Protein 7W74 (pdb70)

Radius of gyration: 32.86 Å; Cα contacts (8 Å, |Δi|>4): 625; chains: 2; bounding box: 39×44×105 Å

Organism: Pseudomonas putida (NCBI:txid303)

Sequence (452 aa):
MIQTPLLIGFIVMALASLAIYIKGAHYGPLLGHTLIHAAVPFIAATAYLCMYLGVGNLIKVDGSVTYLARYVDWAFTTPLLLAGVVSSAYYGTRDLYGKSGYITAIVTLDVIMIVTGLIASLAPYGVIKWVFFAWSCAAFAGVLYLLWKPVASIASQQPGVSPAYRRNVGFLTVLWLIYPVVFAVGPEGFWAVSDATTVWVFLVLDVLAKVVYAFTSERNLRAVPVMIQTPLLIGFIVMALASLAIYIKGAHYGPLLGHTLIHAAVPFIAATAYLCMYLGVGNLIKVDGSVTYLARYVDWAFTTPLLLAGVVSSAYYGTRDLYGKSGYITAIVTLDVIMIVTGLIASLAPYGVIKWVFFAWSCAAFAGVLYLLWKPVASIASQQPGVSPAYRRNVGFLTVLWLIYPVVFAVGPEGFWAVSDATTVWVFLVLDVLAKVVYAFTSERNLRAVPV

InterPro domains:
  IPR001425 Archaeal/bacterial/fungal rhodopsins [PF01036] (3-215)
  IPR001425 Archaeal/bacterial/fungal rhodopsins [PR00251] (33-53)
  IPR001425 Archaeal/bacterial/fungal rhodopsins [PR00251] (68-89)
  IPR001425 Archaeal/bacterial/fungal rhodopsins [PR00251] (128-149)
  IPR001425 Archaeal/bacterial/fungal rhodopsins [PR00251] (168-186)
  IPR001425 Archaeal/bacterial/fungal rhodopsins [PR00251] (200-218)
  IPR001425 Archaeal/bacterial/fungal rhodopsins [PTHR28286] (37-215)
  IPR001425 Archaeal/bacterial/fungal rhodopsins [SM01021] (2-233)
  IPR018229 Rhodopsin, retinal binding site [PS00327] (202-213)
  IPR018229 Rhodopsin, retinal binding site [PS00950] (70-82)

Foldseek 3Di:
DLLVLLVVLLVLLQVLLVVLQVPFDCPDLSVVLSVLLSVLSVLRSVLSVCVNVVNQFDADPVGQTQRPSVLVSQLPSVLSVVLSLLVLLCPPDPPDDCSVPLSVLLNVLSNLLSVLQSQLLVDDADDSNVVSVVVSVVSVVVNLCSLPPVSLVSNVVDDDSSVLSVVLSVQQVVLVVVLVVLCCCPSSHVNVDYPSVSSVVVSVSCCCNRRVSSVSSSVSSVVTPD/DLLVLLVVLLVLLVVLLVVLQPPFDCDDPSVLLSVLLSVLSVLVSVLSVCVNVVNQWDADPVGQTARPSVLVSQLPNVLSVLLSLLSLLCPPDDPDDCSVVLSVLLSVLRNLLSVLLNVLLVDDADPSNVVSVVSSVVSVVVNLCCLPPVSLVSSVVDPDCSVLSVVLSVQQNVLVVCVSVLCCCPSSHVNVDYPSVSSNVVSVSCCCNSRVSSVSSRVSSVVTPD

Secondary structure (DSSP, 8-state):
-THHHHHHHHHHHHHHHHHHHHHS--STHHHHHHHHHHHHHHHHHHHHHHHHHTTTEEE-TTS-EEEHHHHHHHHHHHHHHHHHHHHHHTTT-SS---HHHHHHHHHHHHHHHHHHHHHHHHSPTTHHHHHHHHHHHHHHHHHHHHHHTHHHHHHHTSTTHHHHHHHHHHHHHHHHHHHHHHHHHSTTTT--S-HHHHHHHHHHHHHIIIIIHHHHHHHHHHHS--/-THHHHHHHHHHHHHHHHHHHHHS--SHHHHHHHHHHHHHHHHHHHHHHHHHTTTTEEE-SSS-EEEHHHHHHHHHHHHHHHHHHHHHTTTT-SS---HHHHHHHHHHHHHHHHHHHHHHHHS-TTHHHHHHHHHHHHHHHHHHHHHHTHHHHHHHHSSSHHHHHHHHHHHHHHHHTHHHHHHHHSTTTT--S-HHHHHHHHHHHHIIIIIIHHHHHHHHHHSS--

Structure (mmCIF, N/CA/C/O backbone):
data_7W74
#
_entry.id   7W74
#
_cell.length_a   65.565
_cell.length_b   65.565
_cell.length_c   219.363
_cell.angle_alpha   90.000
_cell.angle_beta   90.000
_cell.angle_gamma   120.000
#
_symmetry.space_group_name_H-M   'P 63'
#
loop_
_entity.id
_entity.type
_entity.pdbx_description
1 polymer 'Bacteriorhodopsin-like protein'
2 non-polymer RETINAL
3 non-polymer '(2S)-2,3-dihydroxypropyl (9Z)-octadec-9-enoate'
4 non-polymer '(2R)-2,3-dihydroxypropyl (9Z)-octadec-9-enoate'
5 water water
#
loop_
_atom_site.group_PDB
_atom_site.id
_atom_site.type_symbol
_atom_site.label_atom_id
_atom_site.label_alt_id
_atom_site.label_comp_id
_atom_site.label_asym_id
_atom_site.label_entity_id
_atom_site.label_seq_id
_atom_site.pdbx_PDB_ins_code
_atom_site.Cartn_x
_atom_site.Cartn_y
_atom_site.Cartn_z
_atom_site.occupancy
_atom_site.B_iso_or_equiv
_atom_site.auth_seq_id
_atom_site.auth_comp_id
_atom_site.auth_asym_id
_atom_site.auth_atom_id
_atom_site.pdbx_PDB_model_num
ATOM 1 N N . MET A 1 1 ? -29.65583 -0.18491 18.93789 1.000 67.99294 1 MET A N 1
ATOM 2 C CA . MET A 1 1 ? -28.26803 -0.04632 19.36595 1.000 68.05216 1 MET A CA 1
ATOM 3 C C . MET A 1 1 ? -27.33278 -0.10040 18.16003 1.000 65.97390 1 MET A C 1
ATOM 4 O O . MET A 1 1 ? -27.73797 -0.51303 17.07227 1.000 64.07353 1 MET A O 1
ATOM 9 N N . ILE A 1 2 ? -26.07896 0.31434 18.37069 1.000 64.10385 2 ILE A N 1
ATOM 10 C CA . ILE A 1 2 ? -25.08742 0.38172 17.30099 1.000 58.72485 2 ILE A CA 1
ATOM 11 C C . ILE A 1 2 ? -24.85747 -0.98048 16.65261 1.000 56.79266 2 ILE A C 1
ATOM 12 O O . ILE A 1 2 ? -24.43818 -1.05217 15.49162 1.000 54.22970 2 ILE A O 1
ATOM 17 N N . GLN A 1 3 ? -25.15780 -2.07131 17.36308 1.000 58.41335 3 GLN A N 1
ATOM 18 C CA . GLN A 1 3 ? -24.95899 -3.40195 16.79471 1.000 57.14313 3 GLN A CA 1
ATOM 19 C C . GLN A 1 3 ? -25.82932 -3.63169 15.56585 1.000 54.97734 3 GLN A C 1
ATOM 20 O O . GLN A 1 3 ? -25.43678 -4.37638 14.66001 1.000 54.29877 3 GLN A O 1
ATOM 26 N N . THR A 1 4 ? -27.00758 -3.00025 15.51069 1.000 56.46840 4 THR A N 1
ATOM 27 C CA . THR A 1 4 ? -27.91182 -3.24451 14.38694 1.000 54.78980 4 THR A CA 1
ATOM 28 C C . THR A 1 4 ? -27.38529 -2.67075 13.07556 1.000 55.17013 4 THR A C 1
ATOM 29 O O . THR A 1 4 ? -27.30428 -3.42579 12.09049 1.000 54.03972 4 THR A O 1
ATOM 33 N N . PRO A 1 5 ? -27.01937 -1.38398 12.97189 1.000 55.58683 5 PRO A N 1
ATOM 34 C CA . PRO A 1 5 ? -26.55634 -0.88001 11.66631 1.000 52.29032 5 PRO A CA 1
ATOM 35 C C . PRO A 1 5 ? -25.28548 -1.54824 11.17748 1.000 50.45660 5 PRO A C 1
ATOM 36 O O . PRO A 1 5 ? -25.08452 -1.65877 9.96174 1.000 50.82933 5 PRO A O 1
ATOM 40 N N . LEU A 1 6 ? -24.41617 -1.99268 12.08709 1.000 51.72262 6 LEU A N 1
ATOM 41 C CA . LEU A 1 6 ? -23.18424 -2.65199 11.66588 1.000 53.72092 6 LEU A CA 1
ATOM 42 C C . LEU A 1 6 ? -23.47630 -3.98403 10.98651 1.000 49.93465 6 LEU A C 1
ATOM 43 O O . LEU A 1 6 ? -22.86581 -4.31123 9.96188 1.000 50.08584 6 LEU A O 1
ATOM 48 N N . LEU A 1 7 ? -24.41377 -4.76069 11.53404 1.000 48.93361 7 LEU A N 1
ATOM 49 C CA . LEU A 1 7 ? -24.79569 -6.01165 10.88844 1.000 49.40458 7 LEU A CA 1
ATOM 50 C C . LEU A 1 7 ? -25.51292 -5.74917 9.56999 1.000 50.30295 7 LEU A C 1
ATOM 51 O O . LEU A 1 7 ? -25.28699 -6.46095 8.58319 1.000 48.97692 7 LEU A O 1
ATOM 56 N N . ILE A 1 8 ? -26.38173 -4.73328 9.53667 1.000 50.03013 8 ILE A N 1
ATOM 57 C CA . ILE A 1 8 ? -27.06490 -4.37065 8.29600 1.000 50.86057 8 ILE A CA 1
ATOM 58 C C . ILE A 1 8 ? -26.04841 -4.07354 7.20181 1.000 52.49587 8 ILE A C 1
ATOM 59 O O . ILE A 1 8 ? -26.16272 -4.56299 6.07191 1.000 52.10705 8 ILE A O 1
ATOM 64 N N . GLY A 1 9 ? -25.03177 -3.27233 7.52566 1.000 53.15146 9 GLY A N 1
ATOM 65 C CA . GLY A 1 9 ? -23.99854 -2.97894 6.54755 1.000 48.72659 9 GLY A CA 1
ATOM 66 C C . GLY A 1 9 ? -23.23714 -4.21688 6.11844 1.000 45.56602 9 GLY A C 1
ATOM 67 O O . GLY A 1 9 ? -22.92838 -4.38844 4.93673 1.000 43.13237 9 GLY A O 1
ATOM 68 N N . PHE A 1 10 ? -22.93778 -5.10428 7.07050 1.000 43.92846 10 PHE A N 1
ATOM 69 C CA . PHE A 1 10 ? -22.18326 -6.31001 6.74394 1.000 49.69218 10 PHE A CA 1
ATOM 70 C C . PHE A 1 10 ? -22.93652 -7.18618 5.75021 1.000 47.18056 10 PHE A C 1
ATOM 71 O O . PHE A 1 10 ? -22.33578 -7.75421 4.83093 1.000 43.30282 10 PHE A O 1
ATOM 79 N N . ILE A 1 11 ? -24.25210 -7.30729 5.91599 1.000 46.78767 11 ILE A N 1
ATOM 80 C CA . ILE A 1 11 ? -25.03141 -8.13906 5.00710 1.000 46.15448 11 ILE A CA 1
ATOM 81 C C . ILE A 1 11 ? -25.29625 -7.40591 3.69741 1.000 44.85825 11 ILE A C 1
ATOM 82 O O . ILE A 1 11 ? -25.32073 -8.01973 2.62516 1.000 43.68731 11 ILE A O 1
ATOM 87 N N . VAL A 1 12 ? -25.48362 -6.08606 3.75306 1.000 41.47943 12 VAL A N 1
ATOM 88 C CA . VAL A 1 12 ? -25.72808 -5.33476 2.52640 1.000 42.83264 12 VAL A CA 1
ATOM 89 C C . VAL A 1 12 ? -24.46044 -5.25542 1.68351 1.000 42.64483 12 VAL A C 1
ATOM 90 O O . VAL A 1 12 ? -24.50103 -5.44443 0.46243 1.000 43.21737 12 VAL A O 1
ATOM 94 N N . MET A 1 13 ? -23.31406 -4.99181 2.31464 1.000 41.90393 13 MET A N 1
ATOM 95 C CA . MET A 1 13 ? -22.07845 -4.85200 1.54863 1.000 42.87473 13 MET A CA 1
ATOM 96 C C . MET A 1 13 ? -21.59778 -6.19527 1.00880 1.000 41.36581 13 MET A C 1
ATOM 97 O O . MET A 1 13 ? -21.08284 -6.26712 -0.11265 1.000 41.28536 13 MET A O 1
ATOM 102 N N . ALA A 1 14 ? -21.75653 -7.27092 1.78473 1.000 40.16273 14 ALA A N 1
ATOM 103 C CA . ALA A 1 14 ? -21.33410 -8.58506 1.30647 1.000 40.98648 14 ALA A CA 1
ATOM 104 C C . ALA A 1 14 ? -22.21696 -9.07208 0.16172 1.000 43.21820 14 ALA A C 1
ATOM 105 O O . ALA A 1 14 ? -21.71295 -9.60343 -0.83499 1.000 40.24189 14 ALA A O 1
ATOM 107 N N . LEU A 1 15 ? -23.53607 -8.90111 0.28319 1.000 44.12969 15 LEU A N 1
ATOM 108 C CA . LEU A 1 15 ? -24.43012 -9.30847 -0.79631 1.000 41.68257 15 LEU A CA 1
ATOM 109 C C . LEU A 1 15 ? -24.24384 -8.43166 -2.02987 1.000 43.89015 15 LEU A C 1
ATOM 110 O O . LEU A 1 15 ? -24.25947 -8.93255 -3.16010 1.000 45.57402 15 LEU A O 1
ATOM 115 N N . ALA A 1 16 ? -24.05868 -7.12233 -1.83586 1.000 43.90573 16 ALA A N 1
ATOM 116 C CA . ALA A 1 16 ? -23.82549 -6.23472 -2.97148 1.000 45.02775 16 ALA A CA 1
ATOM 117 C C . ALA A 1 16 ? -22.48915 -6.51880 -3.64215 1.000 45.27987 16 ALA A C 1
ATOM 118 O O . ALA A 1 16 ? -22.34605 -6.30492 -4.85122 1.000 42.28840 16 ALA A O 1
ATOM 120 N N . SER A 1 17 ? -21.50525 -6.99776 -2.87824 1.000 46.14544 17 SER A N 1
ATOM 121 C CA . SER A 1 17 ? -20.21679 -7.34963 -3.46374 1.000 43.58075 17 SER A CA 1
ATOM 122 C C . SER A 1 17 ? -20.37201 -8.42304 -4.53346 1.000 47.08498 17 SER A C 1
ATOM 123 O O . SER A 1 17 ? -19.73193 -8.35436 -5.58960 1.000 47.24937 17 SER A O 1
ATOM 126 N N . LEU A 1 18 ? -21.22205 -9.42228 -4.28002 1.000 45.17528 18 LEU A N 1
ATOM 127 C CA . LEU A 1 18 ? -21.46819 -10.45798 -5.27671 1.000 42.89375 18 LEU A CA 1
ATOM 128 C C . LEU A 1 18 ? -22.48121 -10.00157 -6.31688 1.000 43.31851 18 LEU A C 1
ATOM 129 O O . LEU A 1 18 ? -22.36029 -10.34711 -7.49707 1.000 43.59121 18 LEU A O 1
ATOM 134 N N . ALA A 1 19 ? -23.48005 -9.22168 -5.89665 1.000 47.13402 19 ALA A N 1
ATOM 135 C CA . ALA A 1 19 ? -24.50505 -8.75758 -6.82631 1.000 46.65153 19 ALA A CA 1
ATOM 136 C C . ALA A 1 19 ? -23.91558 -7.84267 -7.89214 1.000 50.18991 19 ALA A C 1
ATOM 137 O O . ALA A 1 19 ? -24.34321 -7.87187 -9.05252 1.000 51.04044 19 ALA A O 1
ATOM 139 N N . ILE A 1 20 ? -22.93090 -7.02362 -7.52111 1.000 45.83505 20 ILE A N 1
ATOM 140 C CA . ILE A 1 20 ? -22.30840 -6.14250 -8.50172 1.000 48.75229 20 ILE A CA 1
ATOM 141 C C . ILE A 1 20 ? -21.42609 -6.94264 -9.45265 1.000 52.26621 20 ILE A C 1
ATOM 142 O O . ILE A 1 20 ? -21.36203 -6.65268 -10.65319 1.000 54.18128 20 ILE A O 1
ATOM 147 N N . TYR A 1 21 ? -20.74808 -7.97310 -8.94253 1.000 49.71391 21 TYR A N 1
ATOM 148 C CA . TYR A 1 21 ? -19.91083 -8.79320 -9.81120 1.000 47.58842 21 TYR A CA 1
ATOM 149 C C . TYR A 1 21 ? -20.75352 -9.60692 -10.78647 1.000 50.51122 21 TYR A C 1
ATOM 150 O O . TYR A 1 21 ? -20.36234 -9.79433 -11.94444 1.000 52.44496 21 TYR A O 1
ATOM 159 N N . ILE A 1 22 ? -21.91285 -10.09464 -10.34208 1.000 49.45047 22 ILE A N 1
ATOM 160 C CA . ILE A 1 22 ? -22.75901 -10.91036 -11.21043 1.000 51.33476 22 ILE A CA 1
ATOM 161 C C . ILE A 1 22 ? -23.42381 -10.04417 -12.27392 1.000 57.81914 22 ILE A C 1
ATOM 162 O O . ILE A 1 22 ? -23.27217 -10.27961 -13.47847 1.000 61.93974 22 ILE A O 1
ATOM 167 N N . LYS A 1 23 ? -24.17540 -9.02989 -11.84105 1.000 56.81177 23 LYS A N 1
ATOM 168 C CA . LYS A 1 23 ? -24.90731 -8.17856 -12.76890 1.000 53.01080 23 LYS A CA 1
ATOM 169 C C . LYS A 1 23 ? -24.00669 -7.21041 -13.52350 1.000 50.59348 23 LYS A C 1
ATOM 170 O O . LYS A 1 23 ? -24.41513 -6.70030 -14.57200 1.000 53.76755 23 LYS A O 1
ATOM 176 N N . GLY A 1 24 ? -22.80109 -6.94957 -13.02492 1.000 56.18345 24 GLY A N 1
ATOM 177 C CA . GLY A 1 24 ? -21.93875 -5.96830 -13.66348 1.000 60.91943 24 GLY A CA 1
ATOM 178 C C . GLY A 1 24 ? -21.48307 -6.42570 -15.03929 1.000 61.61707 24 GLY A C 1
ATOM 179 O O . GLY A 1 24 ? -21.19943 -7.60347 -15.26711 1.000 61.82953 24 GLY A O 1
ATOM 180 N N . ALA A 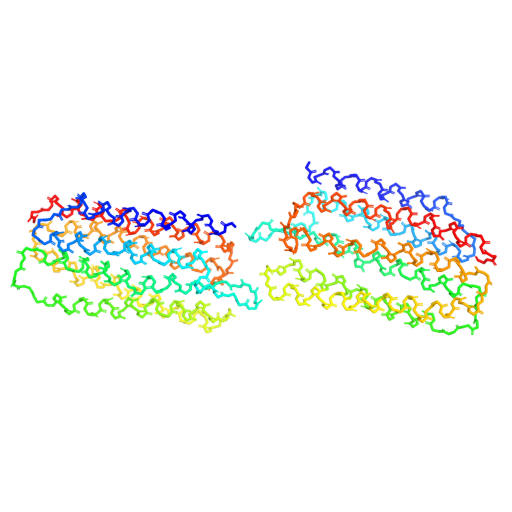1 25 ? -21.41119 -5.47148 -15.96545 1.000 59.23994 25 ALA A N 1
ATOM 181 C CA . ALA A 1 25 ? -21.02318 -5.78061 -17.33504 1.000 65.78065 25 ALA A CA 1
ATOM 182 C C . ALA A 1 25 ? -19.53812 -6.11365 -17.41580 1.000 62.97528 25 ALA A C 1
ATOM 183 O O . ALA A 1 25 ? -18.70187 -5.46710 -16.77987 1.000 58.61303 25 ALA A O 1
ATOM 185 N N . HIS A 1 26 ? -19.21290 -7.13169 -18.21170 1.000 65.31858 26 HIS A N 1
ATOM 186 C CA . HIS A 1 26 ? -17.84553 -7.61226 -18.36311 1.000 64.19116 26 HIS A CA 1
ATOM 187 C C . HIS A 1 26 ? -17.26905 -7.27379 -19.73590 1.000 65.31899 26 HIS A C 1
ATOM 188 O O . HIS A 1 26 ? -16.40774 -7.99287 -20.24700 1.000 62.57673 26 HIS A O 1
ATOM 195 N N . TYR A 1 27 ? -17.73115 -6.18179 -20.34090 1.000 66.72614 27 TYR A N 1
ATOM 196 C CA . TYR A 1 27 ? -17.33893 -5.80515 -21.69389 1.000 71.28660 27 TYR A CA 1
ATOM 197 C C . TYR A 1 27 ? -16.26041 -4.72874 -21.64185 1.000 68.36379 27 TYR A C 1
ATOM 198 O O . TYR A 1 27 ? -16.49299 -3.63706 -21.10924 1.000 69.63264 27 TYR A O 1
ATOM 207 N N . GLY A 1 28 ? -15.09146 -5.03915 -22.20272 1.000 61.74572 28 GLY A N 1
ATOM 208 C CA . GLY A 1 28 ? -14.03422 -4.07469 -22.40335 1.000 60.18581 28 GLY A CA 1
ATOM 209 C C . GLY A 1 28 ? -13.65818 -3.28751 -21.16402 1.000 63.96781 28 GLY A C 1
ATOM 210 O O . GLY A 1 28 ? -13.30831 -3.84820 -20.12051 1.000 63.86280 28 GLY A O 1
ATOM 211 N N . PRO A 1 29 ? -13.71710 -1.95632 -21.26593 1.000 66.40897 29 PRO A N 1
ATOM 212 C CA . PRO A 1 29 ? -13.36348 -1.11502 -20.10954 1.000 64.22366 29 PRO A CA 1
ATOM 213 C C . PRO A 1 29 ? -14.25838 -1.33453 -18.90484 1.000 60.14878 29 PRO A C 1
ATOM 214 O O . PRO A 1 29 ? -13.82046 -1.11125 -17.76917 1.000 59.94505 29 PRO A O 1
ATOM 218 N N . LEU A 1 30 ? -15.50271 -1.76487 -19.11508 1.000 58.39518 30 LEU A N 1
ATOM 219 C CA . LEU A 1 30 ? -16.40402 -2.02025 -18.00049 1.000 56.86021 30 LEU A CA 1
ATOM 220 C C . LEU A 1 30 ? -16.01958 -3.26019 -17.20503 1.000 57.86420 30 LEU A C 1
ATOM 221 O O . LEU A 1 30 ? -16.52371 -3.43754 -16.09090 1.000 58.20126 30 LEU A O 1
ATOM 226 N N . LEU A 1 31 ? -15.14482 -4.11466 -17.74183 1.000 56.30421 31 LEU A N 1
ATOM 227 C CA . LEU A 1 31 ? -14.73239 -5.30825 -17.01129 1.000 53.70629 31 LEU A CA 1
ATOM 228 C C . LEU A 1 31 ? -13.94645 -4.93917 -15.76002 1.000 53.97831 31 LEU A C 1
ATOM 229 O O . LEU A 1 31 ? -14.25733 -5.40851 -14.65879 1.000 52.80116 31 LEU A O 1
ATOM 234 N N . GLY A 1 32 ? -12.91828 -4.10033 -15.90898 1.000 54.01711 32 GLY A N 1
ATOM 235 C CA . GLY A 1 32 ? -12.21329 -3.59818 -14.74444 1.000 50.18295 32 GLY A CA 1
ATOM 236 C C . GLY A 1 32 ? -13.06088 -2.70226 -13.87171 1.000 48.73507 32 GLY A C 1
ATOM 237 O O . GLY A 1 32 ? -12.77315 -2.55619 -12.67950 1.000 47.35697 32 GLY A O 1
ATOM 238 N N . HIS A 1 33 ? -14.10925 -2.11022 -14.43996 1.000 50.05713 33 HIS A N 1
ATOM 239 C CA . HIS A 1 33 ? -15.00247 -1.25947 -13.66570 1.000 51.64553 33 HIS A CA 1
ATOM 240 C C . HIS A 1 33 ? -15.75257 -2.06993 -12.61497 1.000 48.32365 33 HIS A C 1
ATOM 241 O O . HIS A 1 33 ? -15.68996 -1.76865 -11.41681 1.000 45.96287 33 HIS A O 1
ATOM 248 N N . THR A 1 34 ? -16.47136 -3.10991 -13.04957 1.000 47.81671 34 THR A N 1
ATOM 249 C CA . THR A 1 34 ? -17.22597 -3.92755 -12.10631 1.000 48.79004 34 THR A CA 1
ATOM 250 C C . THR A 1 34 ? -16.30318 -4.72632 -11.19555 1.000 48.96737 34 THR A C 1
ATOM 251 O O . THR A 1 34 ? -16.69572 -5.08644 -10.08002 1.000 49.33846 34 THR A O 1
ATOM 255 N N . LEU A 1 35 ? -15.07932 -5.00936 -11.64923 1.000 49.32242 35 LEU A N 1
ATOM 256 C CA . LEU A 1 35 ? -14.11668 -5.70478 -10.80338 1.000 45.32264 35 LEU A CA 1
ATOM 257 C C . LEU A 1 35 ? -13.68096 -4.82982 -9.63462 1.000 45.36256 35 LEU A C 1
ATOM 258 O O . LEU A 1 35 ? -13.56320 -5.31080 -8.50187 1.000 47.59000 35 LEU A O 1
ATOM 263 N N . ILE A 1 36 ? -13.44821 -3.54053 -9.88523 1.000 44.71937 36 ILE A N 1
ATOM 264 C CA . ILE A 1 36 ? -13.12780 -2.62575 -8.79436 1.000 46.00652 36 ILE A CA 1
ATOM 265 C C . ILE A 1 36 ? -14.36438 -2.35439 -7.94552 1.000 45.32812 36 ILE A C 1
ATOM 266 O O . ILE A 1 36 ? -14.29181 -2.31992 -6.71108 1.000 44.96912 36 ILE A O 1
ATOM 271 N N . HIS A 1 37 ? -15.51938 -2.17032 -8.58670 1.000 44.20486 37 HIS A N 1
ATOM 272 C CA . HIS A 1 37 ? -16.75535 -1.93145 -7.85011 1.000 48.30198 37 HIS A CA 1
ATOM 273 C C . HIS A 1 37 ? -17.28839 -3.17708 -7.15687 1.000 48.00873 37 HIS A C 1
ATOM 274 O O . HIS A 1 37 ? -18.31384 -3.08659 -6.47342 1.000 47.18259 37 HIS A O 1
ATOM 281 N N . ALA A 1 38 ? -16.64396 -4.32964 -7.32384 1.000 46.22473 38 ALA A N 1
ATOM 282 C CA . ALA A 1 38 ? -16.95849 -5.50355 -6.52169 1.000 50.12713 38 ALA A CA 1
ATOM 283 C C . ALA A 1 38 ? -16.02793 -5.66273 -5.33122 1.000 48.65454 38 ALA A C 1
ATOM 284 O O . ALA A 1 38 ? -16.42560 -6.25165 -4.32019 1.000 45.94939 38 ALA A O 1
ATOM 286 N N . ALA A 1 39 ? -14.80040 -5.1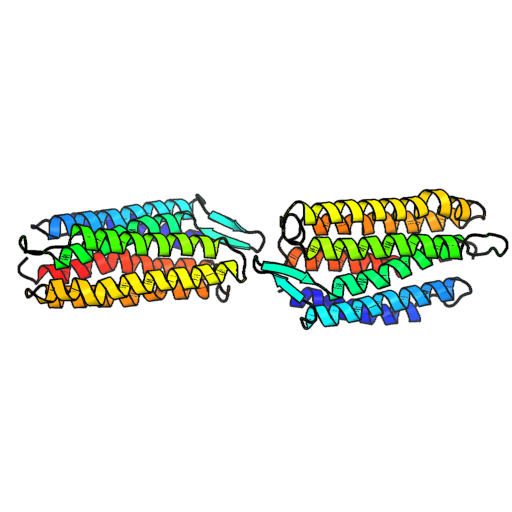4773 -5.43157 1.000 47.20302 39 ALA A N 1
ATOM 287 C CA . ALA A 1 39 ? -13.87521 -5.17983 -4.30787 1.000 42.98400 39 ALA A CA 1
ATOM 288 C C . ALA A 1 39 ? -14.22366 -4.13773 -3.25299 1.000 43.29912 39 ALA A C 1
ATOM 289 O O . ALA A 1 39 ? -13.97007 -4.35772 -2.06363 1.000 41.42454 39 ALA A O 1
ATOM 291 N N . VAL A 1 40 ? -14.80692 -3.00909 -3.66582 1.000 43.54370 40 VAL A N 1
ATOM 292 C CA . VAL A 1 40 ? -15.14293 -1.95992 -2.70327 1.000 44.09709 40 VAL A CA 1
ATOM 293 C C . VAL A 1 40 ? -16.16216 -2.42487 -1.67476 1.000 44.00920 40 VAL A C 1
ATOM 294 O O . VAL A 1 40 ? -15.90349 -2.27213 -0.46889 1.000 45.04716 40 VAL A O 1
ATOM 298 N N . PRO A 1 41 ? -17.31258 -3.00834 -2.04698 1.000 45.53874 41 PRO A N 1
ATOM 299 C CA . PRO A 1 41 ? -18.22996 -3.51381 -1.01265 1.000 42.34474 41 PRO A CA 1
ATOM 300 C C . PRO A 1 41 ? -17.66764 -4.68486 -0.22780 1.000 43.68453 41 PRO A C 1
ATOM 301 O O . PRO A 1 41 ? -18.09002 -4.90105 0.91543 1.000 43.63066 41 PRO A O 1
ATOM 305 N N . PHE A 1 42 ? -16.73530 -5.44900 -0.80257 1.000 41.17209 42 PHE A N 1
ATOM 306 C CA . PHE A 1 42 ? -16.12460 -6.54561 -0.06150 1.000 38.67281 42 PHE A CA 1
ATOM 307 C C . PHE A 1 42 ? -15.20576 -6.02039 1.03601 1.000 41.21630 42 PHE A C 1
ATOM 308 O O . PHE A 1 42 ? -15.13486 -6.60388 2.12481 1.000 38.68156 42 PHE A O 1
ATOM 316 N N . ILE A 1 43 ? -14.49343 -4.92092 0.76835 1.000 39.14436 43 ILE A N 1
ATOM 317 C CA . ILE A 1 43 ? -13.68323 -4.28892 1.80563 1.000 37.57828 43 ILE A CA 1
ATOM 318 C C . ILE A 1 43 ? -14.57708 -3.68680 2.88049 1.000 38.49977 43 ILE A C 1
ATOM 319 O O . ILE A 1 43 ? -14.28828 -3.78681 4.07965 1.000 37.68960 43 ILE A O 1
ATOM 324 N N . ALA A 1 44 ? -15.68011 -3.05819 2.46830 1.000 38.81656 44 ALA A N 1
ATOM 325 C CA . ALA A 1 44 ? -16.59153 -2.44599 3.42753 1.000 40.48209 44 ALA A CA 1
ATOM 326 C C . ALA A 1 44 ? -17.28344 -3.49670 4.28490 1.000 39.74001 44 ALA A C 1
ATOM 327 O O . ALA A 1 44 ? -17.44148 -3.30781 5.49639 1.000 39.82811 44 ALA A O 1
ATOM 329 N N . ALA A 1 45 ? -17.70569 -4.60732 3.67310 1.000 39.85745 45 ALA A N 1
ATOM 330 C CA . ALA A 1 45 ? -18.34322 -5.67894 4.43244 1.000 39.55294 45 ALA A CA 1
ATOM 331 C C . ALA A 1 45 ? -17.40524 -6.23853 5.49091 1.000 40.09431 45 ALA A C 1
ATOM 332 O O . ALA A 1 45 ? -17.84139 -6.59504 6.59206 1.000 41.73459 45 ALA A O 1
ATOM 334 N N . THR A 1 46 ? -16.11233 -6.32932 5.17288 1.000 39.85354 46 THR A N 1
ATOM 335 C CA . THR A 1 46 ? -15.14072 -6.79419 6.15630 1.000 38.74970 46 THR A CA 1
ATOM 336 C C . THR A 1 46 ? -15.00441 -5.80157 7.30222 1.000 40.08255 46 THR A C 1
ATOM 337 O O . THR A 1 46 ? -14.88550 -6.19948 8.46705 1.000 40.75015 46 THR A O 1
ATOM 341 N N . ALA A 1 47 ? -15.02523 -4.50434 6.98927 1.000 39.42147 47 ALA A N 1
ATOM 342 C CA . ALA A 1 47 ? -14.91062 -3.48857 8.02861 1.000 40.42046 47 ALA A CA 1
ATOM 343 C C . ALA A 1 47 ? -16.14463 -3.46547 8.91944 1.000 39.92574 47 ALA A C 1
ATOM 344 O O . ALA A 1 47 ? -16.02998 -3.33628 10.14400 1.000 39.93920 47 ALA A O 1
ATOM 346 N N . TYR A 1 48 ? -17.33414 -3.58129 8.32443 1.000 40.03802 48 TYR A N 1
ATOM 347 C CA . TYR A 1 48 ? -18.54883 -3.65754 9.12835 1.000 41.50057 48 TYR A CA 1
ATOM 348 C C . TYR A 1 48 ? -18.57541 -4.92454 9.97363 1.000 41.90497 48 TYR A C 1
ATOM 349 O O . TYR A 1 48 ? -19.18057 -4.93908 11.05139 1.000 41.00885 48 TYR A O 1
ATOM 358 N N . LEU A 1 49 ? -17.91796 -5.99097 9.51000 1.000 43.36447 49 LEU A N 1
ATOM 359 C CA . LEU A 1 49 ? -17.75692 -7.18258 10.33714 1.000 40.48611 49 LEU A CA 1
ATOM 360 C C . LEU A 1 49 ? -16.86451 -6.90113 11.54063 1.000 41.76028 49 LEU A C 1
ATOM 361 O O . LEU A 1 49 ? -17.11108 -7.41581 12.63856 1.000 40.19269 49 LEU A O 1
ATOM 366 N N . CYS A 1 50 ? -15.82489 -6.08313 11.35376 1.000 40.31144 50 CYS A N 1
ATOM 367 C CA . CYS A 1 50 ? -14.94133 -5.73603 12.46226 1.000 42.39892 50 CYS A CA 1
ATOM 368 C C . CYS A 1 50 ? -15.64813 -4.83931 13.47015 1.000 41.51369 50 CYS A C 1
ATOM 369 O O . CYS A 1 50 ? -15.58650 -5.08203 14.68062 1.000 44.44232 50 CYS A O 1
ATOM 372 N N . MET A 1 51 ? -16.32214 -3.79164 12.99121 1.000 40.57333 51 MET A N 1
ATOM 373 C CA . MET A 1 51 ? -17.02392 -2.89559 13.90503 1.000 42.77210 51 MET A CA 1
ATOM 374 C C . MET A 1 51 ? -18.11970 -3.63264 14.66443 1.000 44.35376 51 MET A C 1
ATOM 375 O O . MET A 1 51 ? -18.35696 -3.36224 15.84773 1.000 44.76784 51 MET A O 1
ATOM 380 N N . TYR A 1 52 ? -18.79513 -4.57383 14.00064 1.000 43.70889 52 TYR A N 1
ATOM 381 C CA . TYR A 1 52 ? -19.87553 -5.30661 14.64974 1.000 41.33536 52 TYR A CA 1
ATOM 382 C C . TYR A 1 52 ? -19.36496 -6.15922 15.80338 1.000 41.95294 52 TYR A C 1
ATOM 383 O O . TYR A 1 52 ? -20.07433 -6.34519 16.79848 1.000 39.66353 52 TYR A O 1
ATOM 392 N N . LEU A 1 53 ? -18.14226 -6.67506 15.69788 1.000 45.67543 53 LEU A N 1
ATOM 393 C CA . LEU A 1 53 ? -17.57499 -7.54398 16.71824 1.000 41.15130 53 LEU A CA 1
ATOM 394 C C . LEU A 1 53 ? -16.59392 -6.82822 17.63841 1.000 41.04094 53 LEU A C 1
ATOM 395 O O . LEU A 1 53 ? -16.12855 -7.42986 18.61089 1.000 42.28193 53 LEU A O 1
ATOM 400 N N . GLY A 1 54 ? -16.28114 -5.56447 17.37007 1.000 40.41020 54 GLY A N 1
ATOM 401 C CA . GLY A 1 54 ? -15.41874 -4.78946 18.23508 1.000 41.11061 54 GLY A CA 1
ATOM 402 C C . GLY A 1 54 ? -13.96206 -4.72527 17.83112 1.000 43.94580 54 GLY A C 1
ATOM 403 O O . GLY A 1 54 ? -13.14715 -4.21146 18.60744 1.000 40.60957 54 GLY A O 1
ATOM 404 N N . VAL A 1 55 ? -13.60624 -5.22765 16.65217 1.000 38.99391 55 VAL A N 1
ATOM 405 C CA . VAL A 1 55 ? -12.23131 -5.15724 16.17048 1.000 42.45171 55 VAL A CA 1
ATOM 406 C C . VAL A 1 55 ? -11.96026 -3.72292 15.72791 1.000 46.02751 55 VAL A C 1
ATOM 407 O O . VAL A 1 55 ? -12.51187 -3.25612 14.72836 1.000 46.73358 55 VAL A O 1
ATOM 411 N N . GLY A 1 56 ? -11.11113 -3.02016 16.47582 1.000 44.21387 56 GLY A N 1
ATOM 412 C CA . GLY A 1 56 ? -10.71108 -1.67180 16.13982 1.000 45.31793 56 GLY A CA 1
ATOM 413 C C . GLY A 1 56 ? -11.49403 -0.57542 16.82941 1.000 43.51353 56 GLY A C 1
ATOM 414 O O . GLY A 1 56 ? -11.14437 0.60128 16.67166 1.000 41.58878 56 GLY A O 1
ATOM 415 N N . ASN A 1 57 ? -12.53220 -0.91807 17.58691 1.000 41.92710 57 ASN A N 1
ATOM 416 C CA . ASN A 1 57 ? -13.35533 0.08286 18.26205 1.000 39.77956 57 ASN A CA 1
ATOM 417 C C . ASN A 1 57 ? -12.59240 0.63643 19.46035 1.000 43.51259 57 ASN A C 1
ATOM 418 O O . ASN A 1 57 ? -12.56154 0.02750 20.53221 1.000 41.01813 57 ASN A O 1
ATOM 423 N N . LEU A 1 58 ? -11.97477 1.80346 19.27693 1.000 45.14326 58 LEU A N 1
ATOM 424 C CA . LEU A 1 58 ? -11.22505 2.47679 20.32940 1.000 45.53837 58 LEU A CA 1
ATOM 425 C C . LEU A 1 58 ? -12.11408 3.46828 21.07078 1.000 47.46536 58 LEU A C 1
ATOM 426 O O . LEU A 1 58 ? -12.85807 4.23685 20.45486 1.000 45.48461 58 LEU A O 1
ATOM 431 N N . ILE A 1 59 ? -12.02342 3.45154 22.39877 1.000 48.80232 59 ILE A N 1
ATOM 432 C CA . ILE A 1 59 ? -12.79867 4.33237 23.26533 1.000 46.93212 59 ILE A CA 1
ATOM 433 C C . ILE A 1 59 ? -11.83431 5.24744 24.00640 1.000 47.18109 59 ILE A C 1
ATOM 434 O O . ILE A 1 59 ? -10.89253 4.77265 24.65228 1.000 44.50920 59 ILE A O 1
ATOM 439 N N . LYS A 1 60 ? -12.07432 6.55403 23.92140 1.000 50.97504 60 LYS A N 1
ATOM 440 C CA . LYS A 1 60 ? -11.21282 7.53459 24.56198 1.000 48.87737 60 LYS A CA 1
ATOM 441 C C . LYS A 1 60 ? -11.69453 7.82708 25.98161 1.000 49.84823 60 LYS A C 1
ATOM 442 O O . LYS A 1 60 ? -12.74122 7.34797 26.42768 1.000 51.70504 60 LYS A O 1
ATOM 448 N N . VAL A 1 61 ? -10.91724 8.64119 26.70057 1.000 43.43652 61 VAL A N 1
ATOM 449 C CA . VAL A 1 61 ? -11.23081 8.93078 28.09304 1.000 47.73943 61 VAL A CA 1
ATOM 450 C C . VAL A 1 61 ? -12.48962 9.77493 28.22947 1.000 50.39812 61 VAL A C 1
ATOM 451 O O . VAL A 1 61 ? -13.13536 9.74848 29.28308 1.000 54.87402 61 VAL A O 1
ATOM 455 N N . ASP A 1 62 ? -12.86681 10.51708 27.19299 1.000 49.15991 62 ASP A N 1
ATOM 456 C CA . ASP A 1 62 ? -14.06124 11.34742 27.24466 1.000 50.78817 62 ASP A CA 1
ATOM 457 C C . ASP A 1 62 ? -15.31007 10.62666 26.75302 1.000 53.08308 62 ASP A C 1
ATOM 458 O O . ASP A 1 62 ? -16.37782 11.24539 26.68920 1.000 52.41221 62 ASP A O 1
ATOM 463 N N . GLY A 1 63 ? -15.20500 9.34522 26.39825 1.000 50.83433 63 GLY A N 1
ATOM 464 C CA . GLY A 1 63 ? -16.33031 8.59297 25.88950 1.000 51.27587 63 GLY A CA 1
ATOM 465 C C . GLY A 1 63 ? -16.43948 8.54334 24.38052 1.000 51.28872 63 GLY A C 1
ATOM 466 O O . GLY A 1 63 ? -17.26342 7.77933 23.86146 1.000 50.69197 63 GLY A O 1
ATOM 467 N N . SER A 1 64 ? -15.64396 9.33442 23.66327 1.000 54.66612 64 SER A N 1
ATOM 468 C CA . SER A 1 64 ? -15.65027 9.29863 22.20758 1.000 52.06057 64 SER A CA 1
ATOM 469 C C . SER A 1 64 ? -15.18505 7.93514 21.70886 1.000 47.39880 64 SER A C 1
ATOM 470 O O . SER A 1 64 ? -14.40733 7.24086 22.36856 1.000 47.17874 64 SER A O 1
ATOM 473 N N . VAL A 1 65 ? -15.67355 7.55015 20.53098 1.000 44.74960 65 VAL A N 1
ATOM 474 C CA . VAL A 1 65 ? -15.36564 6.25679 19.93112 1.000 45.78347 65 VAL A CA 1
ATOM 475 C C . VAL A 1 65 ? -14.76115 6.48546 18.55323 1.000 44.94239 65 VAL A C 1
ATOM 476 O O . VAL A 1 65 ? -15.35188 7.17746 17.71589 1.000 42.61259 65 VAL A O 1
ATOM 480 N N . THR A 1 66 ? -13.58552 5.90594 18.32328 1.000 47.52129 66 THR A N 1
ATOM 481 C CA . THR A 1 66 ? -12.93850 5.91030 17.01674 1.000 47.35753 66 THR A CA 1
ATOM 482 C C . THR A 1 66 ? -13.01157 4.50550 16.43740 1.000 45.56328 66 THR A C 1
ATOM 483 O O . THR A 1 66 ? -12.50340 3.55369 17.04058 1.000 43.81319 66 THR A O 1
ATOM 487 N N . TYR A 1 67 ? -13.64894 4.37948 15.27766 1.000 46.64021 67 TYR A N 1
ATOM 488 C CA . TYR A 1 67 ? -13.76944 3.09841 14.58897 1.000 43.91426 67 TYR A CA 1
ATOM 489 C C . TYR A 1 67 ? -12.57480 2.96418 13.65196 1.000 45.48854 67 TYR A C 1
ATOM 490 O O . TYR A 1 67 ? -12.55627 3.53725 12.55847 1.000 42.43638 67 TYR A O 1
ATOM 499 N N . LEU A 1 68 ? -11.56058 2.21408 14.09129 1.000 46.26622 68 LEU A N 1
ATOM 500 C CA . LEU A 1 68 ? -10.39191 1.99422 13.24769 1.000 42.92608 68 LEU A CA 1
ATOM 501 C C . LEU A 1 68 ? -10.74856 1.22034 11.98642 1.000 41.85397 68 LEU A C 1
ATOM 502 O O . LEU A 1 68 ? -10.15090 1.45175 10.93045 1.000 43.70204 68 LEU A O 1
ATOM 507 N N . ALA A 1 69 ? -11.72394 0.31430 12.06849 1.000 43.25970 69 ALA A N 1
ATOM 508 C CA . ALA A 1 69 ? -12.13009 -0.43257 10.88443 1.000 43.46816 69 ALA A CA 1
ATOM 509 C C . ALA A 1 69 ? -12.74435 0.47640 9.82996 1.000 42.55678 69 ALA A C 1
ATOM 510 O O . ALA A 1 69 ? -12.55707 0.24612 8.63023 1.000 43.40228 69 ALA A O 1
ATOM 512 N N . ARG A 1 70 ? -13.47748 1.50897 10.25239 1.000 40.95471 70 ARG A N 1
ATOM 513 C CA . ARG A 1 70 ? -14.09895 2.41527 9.29253 1.000 41.63225 70 ARG A CA 1
ATOM 514 C C . ARG A 1 70 ? -13.04976 3.15911 8.47260 1.000 41.51943 70 ARG A C 1
ATOM 515 O O . ARG A 1 70 ? -13.15953 3.25365 7.24495 1.000 40.97933 70 ARG A O 1
ATOM 523 N N . TYR A 1 71 ? -12.01749 3.68809 9.13187 1.000 40.26086 71 TYR A N 1
ATOM 524 C CA . TYR A 1 71 ? -11.04378 4.50708 8.41918 1.000 41.55545 71 TYR A CA 1
ATOM 525 C C . TYR A 1 71 ? -10.13501 3.67196 7.52658 1.000 44.64652 71 TYR A C 1
ATOM 526 O O . TYR A 1 71 ? -9.71110 4.14779 6.46765 1.000 42.72365 71 TYR A O 1
ATOM 535 N N . VAL A 1 72 ? -9.82116 2.43741 7.92608 1.000 45.66527 72 VAL A N 1
ATOM 536 C CA . VAL A 1 72 ? -9.08143 1.55218 7.03153 1.000 43.87553 72 VAL A CA 1
ATOM 537 C C . VAL A 1 72 ? -9.93429 1.19244 5.82396 1.000 42.90027 72 VAL A C 1
ATOM 538 O O . VAL A 1 72 ? -9.42779 1.06634 4.70295 1.000 44.28102 72 VAL A O 1
ATOM 542 N N . ASP A 1 73 ? -11.23876 1.01315 6.03426 1.000 41.10830 73 ASP A N 1
ATOM 543 C CA . ASP A 1 73 ? -12.15707 0.84369 4.91496 1.000 39.94553 73 ASP A CA 1
ATOM 544 C C . ASP A 1 73 ? -12.05756 2.02213 3.95157 1.000 45.31656 73 ASP A C 1
ATOM 545 O O . ASP A 1 73 ? -11.81254 1.84116 2.75224 1.000 42.73793 73 ASP A O 1
ATOM 550 N N . TRP A 1 74 ? -12.21929 3.24477 4.47034 1.000 45.30038 74 TRP A N 1
ATOM 551 C CA . TRP A 1 74 ? -12.12308 4.43532 3.63125 1.000 41.23717 74 TRP A CA 1
ATOM 552 C C . TRP A 1 74 ? -10.73830 4.58430 3.01333 1.000 45.37122 74 TRP A C 1
ATOM 553 O O . TRP A 1 74 ? -10.61446 5.05307 1.87588 1.000 47.27564 74 TRP A O 1
ATOM 564 N N . ALA A 1 75 ? -9.68918 4.19345 3.74130 1.000 45.55581 75 ALA A N 1
ATOM 565 C CA . ALA A 1 75 ? -8.32714 4.36147 3.24866 1.000 42.87797 75 ALA A CA 1
ATOM 566 C C . ALA A 1 75 ? -8.05606 3.55805 1.98593 1.000 45.84061 75 ALA A C 1
ATOM 567 O O . ALA A 1 75 ? -7.16241 3.92475 1.21648 1.000 48.12391 75 ALA A O 1
ATOM 569 N N . PHE A 1 76 ? -8.79846 2.47697 1.75480 1.000 48.37734 76 PHE A N 1
ATOM 570 C CA . PHE A 1 76 ? -8.60018 1.64240 0.57841 1.000 43.57270 76 PHE A CA 1
ATOM 571 C C . PHE A 1 76 ? -9.74892 1.69109 -0.41398 1.000 47.30478 76 PHE A C 1
ATOM 572 O O . PHE A 1 76 ? -9.50971 1.53226 -1.61224 1.000 50.75001 76 PHE A O 1
ATOM 580 N N . THR A 1 77 ? -10.98483 1.91148 0.04245 1.000 41.91338 77 THR A N 1
ATOM 581 C CA . THR A 1 77 ? -12.10203 1.96223 -0.89443 1.000 42.33426 77 THR A CA 1
ATOM 582 C C . THR A 1 77 ? -12.11464 3.26425 -1.68877 1.000 45.04724 77 THR A C 1
ATOM 583 O O . THR A 1 77 ? -12.35824 3.24969 -2.90041 1.000 45.42206 77 THR A O 1
ATOM 587 N N . THR A 1 78 ? -11.84391 4.39218 -1.03710 1.000 42.99123 78 THR A N 1
ATOM 588 C CA . THR A 1 78 ? -11.88884 5.68009 -1.72244 1.000 43.24742 78 THR A CA 1
ATOM 589 C C . THR A 1 78 ? -10.80651 5.83517 -2.79470 1.000 42.51473 78 THR A C 1
ATOM 590 O O . THR A 1 78 ? -11.06867 6.47635 -3.82038 1.000 42.79656 78 THR A O 1
ATOM 594 N N . PRO A 1 79 ? -9.58943 5.29828 -2.62233 1.000 41.06786 79 PRO A N 1
ATOM 595 C CA . PRO A 1 79 ? -8.64815 5.31768 -3.75423 1.000 38.74712 79 PRO A CA 1
ATOM 596 C C . PRO A 1 79 ? -9.07674 4.42219 -4.90217 1.000 42.83606 79 PRO A C 1
ATOM 597 O O . PRO A 1 79 ? -8.82621 4.76593 -6.06435 1.000 37.89597 79 PRO A O 1
ATOM 601 N N . LEU A 1 80 ? -9.70777 3.27841 -4.61250 1.000 45.12815 80 LEU A N 1
ATOM 602 C CA . LEU A 1 80 ? -10.21718 2.42336 -5.67989 1.000 43.64721 80 LEU A CA 1
ATOM 603 C C . LEU A 1 80 ? -11.36473 3.08519 -6.43201 1.000 43.71742 80 LEU A C 1
ATOM 604 O O . LEU A 1 80 ? -11.50485 2.88717 -7.64451 1.000 43.83041 80 LEU A O 1
ATOM 609 N N . LEU A 1 81 ? -12.19577 3.86501 -5.73695 1.000 41.77551 81 LEU A N 1
ATOM 610 C CA . LEU A 1 81 ? -13.29343 4.54824 -6.41146 1.000 42.27874 81 LEU A CA 1
ATOM 611 C C . LEU A 1 81 ? -12.77553 5.65820 -7.31678 1.000 46.10129 81 LEU A C 1
ATOM 612 O O . LEU A 1 81 ? -13.21731 5.78619 -8.46485 1.000 47.99580 81 LEU A O 1
ATOM 617 N N . LEU A 1 82 ? -11.83207 6.46504 -6.82275 1.000 45.17860 82 LEU A N 1
ATOM 618 C CA . LEU A 1 82 ? -11.24812 7.50928 -7.65710 1.000 42.44356 82 LEU A CA 1
ATOM 619 C C . LEU A 1 82 ? -10.43427 6.92177 -8.80065 1.000 43.66854 82 LEU A C 1
ATOM 620 O O . LEU A 1 82 ? -10.37269 7.51590 -9.88240 1.000 44.32029 82 LEU A O 1
ATOM 625 N N . ALA A 1 83 ? -9.80590 5.76377 -8.58376 1.000 43.22447 83 ALA A N 1
ATOM 626 C CA . ALA A 1 83 ? -9.05958 5.11805 -9.65825 1.000 42.03671 83 ALA A CA 1
ATOM 627 C C . ALA A 1 83 ? -9.96851 4.77799 -10.83312 1.000 47.48231 83 ALA A C 1
ATOM 628 O O . ALA A 1 83 ? -9.56907 4.91150 -11.99608 1.000 47.39098 83 ALA A O 1
ATOM 630 N N . GLY A 1 84 ? -11.20007 4.34600 -10.55011 1.000 48.15751 84 GLY A N 1
ATOM 631 C CA . GLY A 1 84 ? -12.13350 4.04450 -11.62123 1.000 48.21260 84 GLY A CA 1
ATOM 632 C C . GLY A 1 84 ? -12.68857 5.28059 -12.29839 1.000 47.80755 84 GLY A C 1
ATOM 633 O O . GLY A 1 84 ? -12.99023 5.25249 -13.49505 1.000 47.74260 84 GLY A O 1
ATOM 634 N N . VAL A 1 85 ? -12.82922 6.37804 -11.55293 1.000 48.32647 85 VAL A N 1
ATOM 635 C CA . VAL A 1 85 ? -13.33294 7.61581 -12.14048 1.000 49.08600 85 VAL A CA 1
ATOM 636 C C . VAL A 1 85 ? -12.29441 8.22175 -13.07833 1.000 52.18085 85 VAL A C 1
ATOM 637 O O . VAL A 1 85 ? -12.61460 8.64180 -14.19651 1.000 55.13579 85 VAL A O 1
ATOM 641 N N . VAL A 1 86 ? -11.03558 8.28022 -12.63784 1.000 47.96417 86 VAL A N 1
ATOM 642 C CA . VAL A 1 86 ? -9.98210 8.81687 -13.49334 1.000 47.87534 86 VAL A CA 1
ATOM 643 C C . VAL A 1 86 ? -9.75609 7.90646 -14.69431 1.000 49.33078 86 VAL A C 1
ATOM 644 O O . VAL A 1 86 ? -9.54607 8.37987 -15.81753 1.000 51.66456 86 VAL A O 1
ATOM 648 N N . SER A 1 87 ? -9.80217 6.58795 -14.48299 1.000 47.90652 87 SER A N 1
ATOM 649 C CA . SER A 1 87 ? -9.63510 5.66119 -15.59757 1.000 49.57694 87 SER A CA 1
ATOM 650 C C . SER A 1 87 ? -10.78011 5.77040 -16.59442 1.000 52.97120 87 SER A C 1
ATOM 651 O O . SER A 1 87 ? -10.57099 5.58066 -17.79763 1.000 54.56547 87 SER A O 1
ATOM 654 N N . SER A 1 88 ? -11.98931 6.07797 -16.11795 1.000 53.26500 88 SER A N 1
ATOM 655 C CA . SER A 1 88 ? -13.13274 6.19215 -17.01627 1.000 52.77915 88 SER A CA 1
ATOM 656 C C . SER A 1 88 ? -12.97179 7.34852 -17.99365 1.000 54.77836 88 SER A C 1
ATOM 657 O O . SER A 1 88 ? -13.49778 7.28916 -19.11053 1.000 55.87840 88 SER A O 1
ATOM 660 N N . ALA A 1 89 ? -12.25856 8.40514 -17.59587 1.000 54.56687 89 ALA A N 1
ATOM 661 C CA . ALA A 1 89 ? -12.02336 9.51880 -18.50782 1.000 54.78150 89 ALA A CA 1
ATOM 662 C C . ALA A 1 89 ? -11.05822 9.13620 -19.62062 1.000 57.86293 89 ALA A C 1
ATOM 663 O O . ALA A 1 89 ? -11.14962 9.67292 -20.73067 1.000 60.52010 89 ALA A O 1
ATOM 665 N N . TYR A 1 90 ? -10.13457 8.21765 -19.34441 1.000 58.55177 90 TYR A N 1
ATOM 666 C CA . TYR A 1 90 ? -9.18922 7.71467 -20.32978 1.000 57.50265 90 TYR A CA 1
ATOM 667 C C . TYR A 1 90 ? -9.74198 6.54483 -21.13564 1.000 64.62445 90 TYR A C 1
ATOM 668 O O . TYR A 1 90 ? -8.99588 5.93660 -21.91011 1.000 70.37744 90 TYR A O 1
ATOM 677 N N . TYR A 1 91 ? -11.02139 6.21425 -20.96618 1.000 64.48270 91 TYR A N 1
ATOM 678 C CA . TYR A 1 91 ? -11.61316 5.09838 -21.69250 1.000 66.54219 91 TYR A CA 1
ATOM 679 C C . TYR A 1 91 ? -11.60546 5.36248 -23.19315 1.000 74.87954 91 TYR A C 1
ATOM 680 O O . TYR A 1 91 ? -11.94328 6.45772 -23.65183 1.000 74.71331 91 TYR A O 1
ATOM 689 N N . GLY A 1 92 ? -11.20953 4.34620 -23.95841 1.000 74.68539 92 GLY A N 1
ATOM 690 C CA . GLY A 1 92 ? -11.25325 4.40084 -25.40411 1.000 74.12171 92 GLY A CA 1
ATOM 691 C C . GLY A 1 92 ? -10.10318 5.12056 -26.07401 1.000 76.19658 92 GLY A C 1
ATOM 692 O O . GLY A 1 92 ? -10.10433 5.23253 -27.30673 1.000 76.71526 92 GLY A O 1
ATOM 693 N N . THR A 1 93 ? -9.12163 5.60744 -25.31700 1.000 80.67986 93 THR A N 1
ATOM 694 C CA . THR A 1 93 ? -8.00215 6.35266 -25.87855 1.000 81.58717 93 THR A CA 1
ATOM 695 C C . THR A 1 93 ? -6.68659 5.75869 -25.40306 1.000 80.46111 93 THR A C 1
ATOM 696 O O . THR A 1 93 ? -6.45703 5.63089 -24.19589 1.000 82.49920 93 THR A O 1
ATOM 700 N N . ARG A 1 94 ? -5.82843 5.40231 -26.35575 1.000 77.92654 94 ARG A N 1
ATOM 701 C CA . ARG A 1 94 ? -4.45753 5.00523 -26.07450 1.000 79.58973 94 ARG A CA 1
ATOM 702 C C . ARG A 1 94 ? -3.45765 6.10070 -26.41887 1.000 78.93780 94 ARG A C 1
ATOM 703 O O . ARG A 1 94 ? -2.25001 5.88963 -26.27443 1.000 75.15647 94 ARG A O 1
ATOM 711 N N . ASP A 1 95 ? -3.93159 7.26304 -26.86265 1.000 77.18961 95 ASP A N 1
ATOM 712 C CA . ASP A 1 95 ? -3.07312 8.35492 -27.29821 1.000 78.42466 95 ASP A CA 1
ATOM 713 C C . ASP A 1 95 ? -2.98992 9.49546 -26.29032 1.000 82.47309 95 ASP A C 1
ATOM 714 O O . ASP A 1 95 ? -2.26655 10.46671 -26.53541 1.000 80.16933 95 ASP A O 1
ATOM 719 N N . LEU A 1 96 ? -3.70103 9.40389 -25.16978 1.000 82.61825 96 LEU A N 1
ATOM 720 C CA . LEU A 1 96 ? -3.72603 10.45700 -24.16437 1.000 76.76231 96 LEU A CA 1
ATOM 721 C C . LEU A 1 96 ? -2.77965 10.12217 -23.01646 1.000 71.43665 96 LEU A C 1
ATOM 722 O O . LEU A 1 96 ? -2.59940 8.95640 -22.65638 1.000 72.60707 96 LEU A O 1
ATOM 727 N N . TYR A 1 97 ? -2.17936 11.16137 -22.44105 1.000 67.11254 97 TYR A N 1
ATOM 728 C CA . TYR A 1 97 ? -1.15404 11.02039 -21.41714 1.000 65.89061 97 TYR A CA 1
ATOM 729 C C . TYR A 1 97 ? -1.69812 11.36332 -20.03576 1.000 60.55210 97 TYR A C 1
ATOM 730 O O . TYR A 1 97 ? -2.69591 12.07553 -19.88979 1.000 56.84825 97 TYR A O 1
ATOM 739 N N . GLY A 1 98 ? -1.01296 10.84352 -19.01548 1.000 60.69335 98 GLY A N 1
ATOM 740 C CA . GLY A 1 98 ? -1.23982 11.23463 -17.64034 1.000 54.48328 98 GLY A CA 1
ATOM 741 C C . GLY A 1 98 ? -2.09927 10.30479 -16.81239 1.000 53.86171 98 GLY A C 1
ATOM 742 O O . GLY A 1 98 ? -2.35027 10.61297 -15.64108 1.000 52.68182 98 GLY A O 1
ATOM 743 N N . LYS A 1 99 ? -2.55835 9.18270 -17.37319 1.000 53.52819 99 LYS A N 1
ATOM 744 C CA . LYS A 1 99 ? -3.45865 8.30222 -16.63338 1.000 51.39464 99 LYS A CA 1
ATOM 745 C C . LYS A 1 99 ? -2.80542 7.79673 -15.35231 1.000 51.38028 99 LYS A C 1
ATOM 746 O O . LYS A 1 99 ? -3.36350 7.94179 -14.25861 1.000 49.58779 99 LYS A O 1
ATOM 752 N N . SER A 1 100 ? -1.61068 7.21128 -15.46665 1.000 52.40952 100 SER A N 1
ATOM 753 C CA . SER A 1 100 ? -0.92512 6.70540 -14.28288 1.000 47.16031 100 SER A CA 1
ATOM 754 C C . SER A 1 100 ? -0.55218 7.82936 -13.32454 1.000 50.84816 100 SER A C 1
ATOM 755 O O . SER A 1 100 ? -0.50149 7.61263 -12.10832 1.000 50.90035 100 SER A O 1
ATOM 758 N N . GLY A 1 101 ? -0.30014 9.02862 -13.84529 1.000 53.21597 101 GLY A N 1
ATOM 759 C CA . GLY A 1 101 ? 0.08093 10.15560 -13.01696 1.000 48.39600 101 GLY A CA 1
ATOM 760 C C . GLY A 1 101 ? -1.07473 10.76524 -12.24992 1.000 46.97350 101 GLY A C 1
ATOM 761 O O . GLY A 1 101 ? -0.95535 11.04482 -11.05317 1.000 45.47554 101 GLY A O 1
ATOM 762 N N . TYR A 1 102 ? -2.20142 10.98335 -12.93176 1.000 48.85795 102 TYR A N 1
ATOM 763 C CA . TYR A 1 102 ? -3.35952 11.57561 -12.26953 1.000 47.29549 102 TYR A CA 1
ATOM 764 C C . TYR A 1 102 ? -3.90184 10.66294 -11.17698 1.000 49.07417 102 TYR A C 1
ATOM 765 O O . TYR A 1 102 ? -4.19577 11.12526 -10.06736 1.000 46.32580 102 TYR A O 1
ATOM 774 N N . ILE A 1 103 ? -4.04308 9.36668 -11.47148 1.000 47.50077 103 ILE A N 1
ATOM 775 C CA . ILE A 1 103 ? -4.47599 8.41530 -10.45117 1.000 43.57238 103 ILE A CA 1
ATOM 776 C C . ILE A 1 103 ? -3.53503 8.45562 -9.25635 1.000 46.85859 103 ILE A C 1
ATOM 777 O O . ILE A 1 103 ? -3.97537 8.48887 -8.10094 1.000 45.59821 103 ILE A O 1
ATOM 782 N N . THR A 1 104 ? -2.22474 8.46660 -9.51492 1.000 47.42101 104 THR A N 1
ATOM 783 C CA . THR A 1 104 ? -1.25792 8.48019 -8.42269 1.000 46.84758 104 THR A CA 1
ATOM 784 C C . THR A 1 104 ? -1.39837 9.73921 -7.57743 1.000 44.97946 104 THR A C 1
ATOM 785 O O . THR A 1 104 ? -1.39441 9.67019 -6.34326 1.000 43.72502 104 THR A O 1
ATOM 789 N N . ALA A 1 105 ? -1.54810 10.89700 -8.22352 1.000 46.11784 105 ALA A N 1
ATOM 790 C CA . ALA A 1 105 ? -1.62722 12.15024 -7.48025 1.000 45.26055 105 ALA A CA 1
ATOM 791 C C . ALA A 1 105 ? -2.91613 12.24052 -6.67184 1.000 46.06328 105 ALA A C 1
ATOM 792 O O . ALA A 1 105 ? -2.91327 12.75475 -5.54708 1.000 44.75553 105 ALA A O 1
ATOM 794 N N . ILE A 1 106 ? -4.02534 11.74061 -7.21878 1.000 45.05986 106 ILE A N 1
ATOM 795 C CA . ILE A 1 106 ? -5.29725 11.86463 -6.51377 1.000 44.20009 106 ILE A CA 1
ATOM 796 C C . ILE A 1 106 ? -5.40667 10.83947 -5.38752 1.000 45.17609 106 ILE A C 1
ATOM 797 O O . ILE A 1 106 ? -6.10184 11.08112 -4.39210 1.000 43.02436 106 ILE A O 1
ATOM 802 N N . VAL A 1 107 ? -4.72918 9.69380 -5.51219 1.000 46.80146 107 VAL A N 1
ATOM 803 C CA . VAL A 1 107 ? -4.73430 8.71091 -4.43227 1.000 43.16638 107 VAL A CA 1
ATOM 804 C C . VAL A 1 107 ? -3.90927 9.21668 -3.25588 1.000 42.64486 107 VAL A C 1
ATOM 805 O O . VAL A 1 107 ? -4.25737 8.98840 -2.09067 1.000 40.94791 107 VAL A O 1
ATOM 809 N N . THR A 1 108 ? -2.81211 9.92290 -3.54066 1.000 41.63013 108 THR A N 1
ATOM 810 C CA . THR A 1 108 ? -2.01948 10.53108 -2.47650 1.000 42.01287 108 THR A CA 1
ATOM 811 C C . THR A 1 108 ? -2.85417 11.51996 -1.67193 1.000 41.97542 108 THR A C 1
ATOM 812 O O . THR A 1 108 ? -2.82321 11.51580 -0.43613 1.000 42.15072 108 THR A O 1
ATOM 816 N N . LEU A 1 109 ? -3.61541 12.37492 -2.36120 1.000 40.43782 109 LEU A N 1
ATOM 817 C CA . LEU A 1 109 ? -4.44012 13.35922 -1.66696 1.000 41.23076 109 LEU A CA 1
ATOM 818 C C . LEU A 1 109 ? -5.58903 12.70472 -0.90754 1.000 38.43383 109 LEU A C 1
ATOM 819 O O . LEU A 1 109 ? -5.99191 13.20249 0.15031 1.000 36.39912 109 LEU A O 1
ATOM 824 N N . ASP A 1 110 ? -6.12048 11.59134 -1.41894 1.000 38.59356 110 ASP A N 1
ATOM 825 C CA . ASP A 1 110 ? -7.22797 10.91950 -0.74550 1.000 37.86053 110 ASP A CA 1
ATOM 826 C C . ASP A 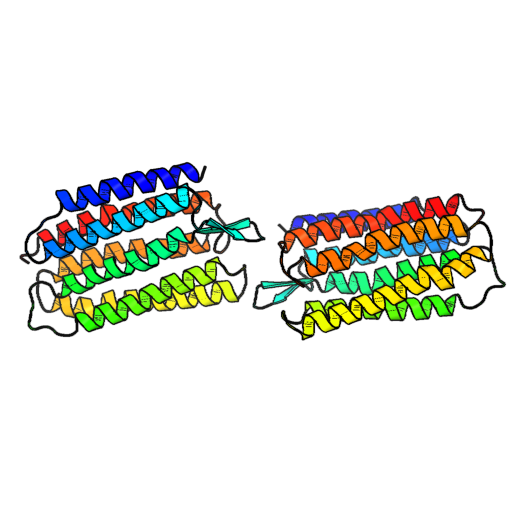1 110 ? -6.76241 10.17663 0.50274 1.000 38.04401 110 ASP A C 1
ATOM 827 O O . ASP A 1 110 ? -7.43933 10.21636 1.53602 1.000 34.81576 110 ASP A O 1
ATOM 832 N N . VAL A 1 111 ? -5.61495 9.49738 0.43193 1.000 36.86419 111 VAL A N 1
ATOM 833 C CA . VAL A 1 111 ? -5.11301 8.77990 1.60038 1.000 34.33303 111 VAL A CA 1
ATOM 834 C C . VAL A 1 111 ? -4.74286 9.75744 2.70837 1.000 34.81565 111 VAL A C 1
ATOM 835 O O . VAL A 1 111 ? -4.99106 9.49801 3.89187 1.000 34.35294 111 VAL A O 1
ATOM 839 N N . ILE A 1 112 ? -4.16454 10.90444 2.34602 1.000 38.14299 112 ILE A N 1
ATOM 840 C CA . ILE A 1 112 ? -3.85364 11.91929 3.34840 1.000 37.82424 112 ILE A CA 1
ATOM 841 C C . ILE A 1 112 ? -5.13609 12.49030 3.94654 1.000 37.18863 112 ILE A C 1
ATOM 842 O O . ILE A 1 112 ? -5.20757 12.75810 5.15176 1.000 36.56446 112 ILE A O 1
ATOM 847 N N . MET A 1 113 ? -6.17427 12.66575 3.12353 1.000 38.73769 113 MET A N 1
ATOM 848 C CA . MET A 1 113 ? -7.46925 13.09722 3.64608 1.000 36.00075 113 MET A CA 1
ATOM 849 C C . MET A 1 113 ? -7.99709 12.12180 4.69082 1.000 37.52904 113 MET A C 1
ATOM 850 O O . MET A 1 113 ? -8.50797 12.53795 5.73887 1.000 35.94673 113 MET A O 1
ATOM 855 N N . ILE A 1 114 ? -7.87273 10.81800 4.42569 1.000 38.01432 114 ILE A N 1
ATOM 856 C CA . ILE A 1 114 ? -8.41241 9.81049 5.33291 1.000 34.77043 114 ILE A CA 1
ATOM 857 C C . ILE A 1 114 ? -7.50934 9.62823 6.54624 1.000 35.15471 114 ILE A C 1
ATOM 858 O O . ILE A 1 114 ? -7.99249 9.45333 7.67027 1.000 36.73344 114 ILE A O 1
ATOM 863 N N . VAL A 1 115 ? -6.19055 9.66758 6.34851 1.000 35.31066 115 VAL A N 1
ATOM 864 C CA . VAL A 1 115 ? -5.27281 9.50159 7.47204 1.000 35.24226 115 VAL A CA 1
ATOM 865 C C . VAL A 1 115 ? -5.37028 10.69089 8.42182 1.000 37.08743 115 VAL A C 1
ATOM 866 O O . VAL A 1 115 ? -5.46764 10.52187 9.64270 1.000 40.61021 115 VAL A O 1
ATOM 870 N N . THR A 1 116 ? -5.35432 11.91178 7.88001 1.000 36.51404 116 THR A N 1
ATOM 871 C CA . THR A 1 116 ? -5.48800 13.08802 8.73571 1.000 38.22248 116 THR A CA 1
ATOM 872 C C . THR A 1 116 ? -6.86580 13.15791 9.38382 1.000 39.04681 116 THR A C 1
ATOM 873 O O . THR A 1 116 ? -6.99910 13.68850 10.49232 1.000 40.44428 116 THR A O 1
ATOM 877 N N . GLY A 1 117 ? -7.89633 12.63306 8.71566 1.000 36.11027 117 GLY A N 1
ATOM 878 C CA . GLY A 1 117 ? -9.18839 12.49230 9.36167 1.000 35.35012 117 GLY A CA 1
ATOM 879 C C . GLY A 1 117 ? -9.16918 11.49853 10.50532 1.000 38.92133 117 GLY A C 1
ATOM 880 O O . GLY A 1 117 ? -9.93761 11.63208 11.46248 1.000 39.31217 117 GLY A O 1
ATOM 881 N N . LEU A 1 118 ? -8.29676 10.49088 10.42742 1.000 41.03920 118 LEU A N 1
ATOM 882 C CA . LEU A 1 118 ? -8.14467 9.56396 11.54314 1.000 40.68421 118 LEU A CA 1
ATOM 883 C C . LEU A 1 118 ? -7.42897 10.22743 12.71407 1.000 43.14368 118 LEU A C 1
ATOM 884 O O . LEU A 1 118 ? -7.77297 9.98439 13.87717 1.000 43.81064 118 LEU A O 1
ATOM 889 N N . ILE A 1 119 ? -6.43648 11.07382 12.42747 1.000 39.92451 119 ILE A N 1
ATOM 890 C CA . ILE A 1 119 ? -5.73803 11.78663 13.49232 1.000 39.16436 119 ILE A CA 1
ATOM 891 C C . ILE A 1 119 ? -6.68364 12.74780 14.20105 1.000 38.95279 119 ILE A C 1
ATOM 892 O O . ILE A 1 119 ? -6.63622 12.89373 15.42837 1.000 41.07159 119 ILE A O 1
ATOM 897 N N . ALA A 1 120 ? -7.56371 13.40930 13.44410 1.000 39.35756 120 ALA A N 1
ATOM 898 C CA . ALA A 1 120 ? -8.51958 14.33146 14.05013 1.000 40.82740 120 ALA A CA 1
ATOM 899 C C . ALA A 1 120 ? -9.45652 13.60588 15.00728 1.000 39.05808 120 ALA A C 1
ATOM 900 O O . ALA A 1 120 ? -9.71035 14.08258 16.11978 1.000 37.92557 120 ALA A O 1
ATOM 902 N N . SER A 1 121 ? -9.97731 12.44857 14.59318 1.000 40.03965 121 SER A N 1
ATOM 903 C CA . SER A 1 121 ? -10.84404 11.66748 15.46966 1.000 41.27932 121 SER A CA 1
ATOM 904 C C . SER A 1 121 ? -10.11855 11.27808 16.75301 1.000 41.36812 121 SER A C 1
ATOM 905 O O . SER A 1 121 ? -10.66720 11.40708 17.85321 1.000 41.36640 121 SER A O 1
ATOM 908 N N . LEU A 1 122 ? -8.87303 10.80517 16.62997 1.000 43.33709 122 LEU A N 1
ATOM 909 C CA . LEU A 1 122 ? -8.12135 10.37806 17.80631 1.000 42.56932 122 LEU A CA 1
ATOM 910 C C . LEU A 1 122 ? -7.80104 11.54720 18.72639 1.000 40.44114 122 LEU A C 1
ATOM 911 O O . LEU A 1 122 ? -7.71210 11.36726 19.94604 1.000 41.55719 122 LEU A O 1
ATOM 916 N N . ALA A 1 123 ? -7.63676 12.74236 18.16849 1.000 41.61212 123 ALA A N 1
ATOM 917 C CA . ALA A 1 123 ? -7.28838 13.89858 18.97153 1.000 38.47826 123 ALA A CA 1
ATOM 918 C C . ALA A 1 123 ? -8.47456 14.32977 19.83147 1.000 41.06370 123 ALA A C 1
ATOM 919 O O . ALA A 1 123 ? -9.63301 14.15073 19.44342 1.000 39.52635 123 ALA A O 1
ATOM 921 N N . PRO A 1 124 ? -8.21228 14.88648 21.01130 1.000 42.30644 124 PRO A N 1
ATOM 922 C CA . PRO A 1 124 ? -9.29332 15.47691 21.80933 1.000 42.16572 124 PRO A CA 1
ATOM 923 C C . PRO A 1 124 ? -9.77899 16.77570 21.18257 1.000 40.75426 124 PRO A C 1
ATOM 924 O O . PRO A 1 124 ? -9.19347 17.30298 20.23576 1.000 42.15531 124 PRO A O 1
ATOM 928 N N . TYR A 1 125 ? -10.87527 17.29655 21.72715 1.000 39.67222 125 TYR A N 1
ATOM 929 C CA . TYR A 1 125 ? -11.42417 18.54914 21.22336 1.000 40.62737 125 TYR A CA 1
ATOM 930 C C . TYR A 1 125 ? -10.45134 19.68739 21.51381 1.000 42.56654 125 TYR A C 1
ATOM 931 O O . TYR A 1 125 ? -10.17351 19.99739 22.67671 1.000 44.77186 125 TYR A O 1
ATOM 940 N N . GLY A 1 126 ? -9.93301 20.30487 20.45768 1.000 41.07486 126 GLY A N 1
ATOM 941 C CA . GLY A 1 126 ? -8.96304 21.37552 20.62409 1.000 43.38493 126 GLY A CA 1
ATOM 942 C C . GLY A 1 126 ? -8.39774 21.81148 19.29148 1.000 44.05355 126 GLY A C 1
ATOM 943 O O . GLY A 1 126 ? -9.02626 21.62736 18.24277 1.000 42.91076 126 GLY A O 1
ATOM 944 N N . VAL A 1 127 ? -7.19362 22.38528 19.34630 1.000 48.27382 127 VAL A N 1
ATOM 945 C CA . VAL A 1 127 ? -6.55019 22.87694 18.13286 1.000 49.30365 127 VAL A CA 1
ATOM 946 C C . VAL A 1 127 ? -6.02550 21.72017 17.28967 1.000 45.04814 127 VAL A C 1
ATOM 947 O O . VAL A 1 127 ? -6.15416 21.72952 16.06045 1.000 44.32346 127 VAL A O 1
ATOM 951 N N . ILE A 1 128 ? -5.44002 20.70363 17.92893 1.000 43.57022 128 ILE A N 1
ATOM 952 C CA . ILE A 1 128 ? -4.86173 19.58970 17.17926 1.000 42.37546 128 ILE A CA 1
ATOM 953 C C . ILE A 1 128 ? -5.92770 18.89573 16.33999 1.000 42.92879 128 ILE A C 1
ATOM 954 O O . ILE A 1 128 ? -5.68793 18.53759 15.18070 1.000 45.76123 128 ILE A O 1
ATOM 959 N N . LYS A 1 129 ? -7.12098 18.69987 16.90573 1.000 38.51430 129 LYS A N 1
ATOM 960 C CA . LYS A 1 129 ? -8.18744 18.02609 16.17085 1.000 39.14371 129 LYS A CA 1
ATOM 961 C C . LYS A 1 129 ? -8.58496 18.81160 14.92682 1.000 41.41567 129 LYS A C 1
ATOM 962 O O . LYS A 1 129 ? -8.61488 18.26674 13.81660 1.000 38.82074 129 LYS A O 1
ATOM 968 N N . TRP A 1 130 ? -8.88792 20.10134 15.09198 1.000 43.90834 130 TRP A N 1
ATOM 969 C CA . TRP A 1 130 ? -9.42860 20.88566 13.98912 1.000 41.60358 130 TRP A CA 1
ATOM 970 C C . TRP A 1 130 ? -8.36633 21.33855 12.99544 1.000 38.67270 130 TRP A C 1
ATOM 971 O O . TRP A 1 130 ? -8.71631 21.72234 11.87473 1.000 39.86458 130 TRP A O 1
ATOM 982 N N . VAL A 1 131 ? -7.08577 21.30049 13.36379 1.000 36.37867 131 VAL A N 1
ATOM 983 C CA . VAL A 1 131 ? -6.04152 21.63717 12.40042 1.000 38.09286 131 VAL A CA 1
ATOM 984 C C . VAL A 1 131 ? -5.95087 20.56424 11.32303 1.000 36.52774 131 VAL A C 1
ATOM 985 O O . VAL A 1 131 ? -5.90632 20.86527 10.12453 1.000 36.52147 131 VAL A O 1
ATOM 989 N N . PHE A 1 132 ? -5.94175 19.29455 11.73168 1.000 40.78660 132 PHE A N 1
ATOM 990 C CA . PHE A 1 132 ? -5.94832 18.20369 10.76362 1.000 43.84317 132 PHE A CA 1
ATOM 991 C C . PHE A 1 132 ? -7.28376 18.07969 10.04038 1.000 39.00977 132 PHE A C 1
ATOM 992 O O . PHE A 1 132 ? -7.32610 17.53312 8.93312 1.000 37.84201 132 PHE A O 1
ATOM 1000 N N . PHE A 1 133 ? -8.36966 18.57515 10.63606 1.000 37.56023 133 PHE A N 1
ATOM 1001 C CA . PHE A 1 133 ? -9.63807 18.63755 9.91883 1.000 38.45332 133 PHE A CA 1
ATOM 1002 C C . PHE A 1 133 ? -9.54444 19.58788 8.73079 1.000 40.25995 133 PHE A C 1
ATOM 1003 O O . PHE A 1 133 ? -9.99535 19.25712 7.62737 1.000 37.63844 133 PHE A O 1
ATOM 1011 N N . ALA A 1 134 ? -8.95227 20.77018 8.93402 1.000 38.64064 134 ALA A N 1
ATOM 1012 C CA . ALA A 1 134 ? -8.79876 21.71608 7.83289 1.000 35.15090 134 ALA A CA 1
ATOM 1013 C C . ALA A 1 134 ? -7.77993 21.21957 6.81409 1.000 39.40925 134 ALA A C 1
ATOM 1014 O O . ALA A 1 134 ? -7.93725 21.44800 5.60922 1.000 41.43710 134 ALA A O 1
ATOM 1016 N N . TRP A 1 135 ? -6.72484 20.54383 7.27448 1.000 38.25243 135 TRP A N 1
ATOM 1017 C CA . TRP A 1 135 ? -5.76887 19.96479 6.33761 1.000 38.92078 135 TRP A CA 1
ATOM 1018 C C . TRP A 1 135 ? -6.37660 18.78884 5.58376 1.000 38.26746 135 TRP A C 1
ATOM 1019 O O . TRP A 1 135 ? -6.01370 18.53601 4.42881 1.000 37.46937 135 TRP A O 1
ATOM 1030 N N . SER A 1 136 ? -7.30062 18.06404 6.21701 1.000 38.21195 136 SER A N 1
ATOM 1031 C CA . SER A 1 136 ? -8.02714 17.01644 5.51062 1.000 38.60545 136 SER A CA 1
ATOM 1032 C C . SER A 1 136 ? -8.94643 17.60889 4.45130 1.000 39.40011 136 SER A C 1
ATOM 1033 O O . SER A 1 136 ? -9.04791 17.07577 3.34017 1.000 39.01967 136 SER A O 1
ATOM 1036 N N . CYS A 1 137 ? -9.62540 18.71180 4.77817 1.000 38.61782 137 CYS A N 1
ATOM 1037 C CA . CYS A 1 137 ? -10.47201 19.37739 3.79529 1.000 37.66941 137 CYS A CA 1
ATOM 1038 C C . CYS A 1 137 ? -9.65124 19.96189 2.65625 1.000 38.08537 137 CYS A C 1
ATOM 1039 O O . CYS A 1 137 ? -10.10768 19.96834 1.50670 1.000 39.30944 137 CYS A O 1
ATOM 1042 N N . ALA A 1 138 ? -8.44603 20.45479 2.95418 1.000 39.29286 138 ALA A N 1
ATOM 1043 C CA . ALA A 1 138 ? -7.57463 20.97547 1.90640 1.000 38.35427 138 ALA A CA 1
ATOM 1044 C C . ALA A 1 138 ? -7.22005 19.88525 0.90462 1.000 38.10357 138 ALA A C 1
ATOM 1045 O O . ALA A 1 138 ? -7.27461 20.10050 -0.31179 1.000 36.56023 138 ALA A O 1
ATOM 1047 N N . ALA A 1 139 ? -6.85346 18.70191 1.40294 1.000 36.86319 139 ALA A N 1
ATOM 1048 C CA . ALA A 1 139 ? -6.61488 17.56834 0.51715 1.000 40.60639 139 ALA A CA 1
ATOM 1049 C C . ALA A 1 139 ? -7.88554 17.18001 -0.22753 1.000 41.65999 139 ALA A C 1
ATOM 1050 O O . ALA A 1 139 ? -7.83586 16.81509 -1.40844 1.000 41.74785 139 ALA A O 1
ATOM 1052 N N . PHE A 1 140 ? -9.03542 17.25182 0.44993 1.000 41.11753 140 PHE A N 1
ATOM 1053 C CA . PHE A 1 140 ? -10.30822 16.99342 -0.21490 1.000 41.15628 140 PHE A CA 1
ATOM 1054 C C . PHE A 1 140 ? -10.55077 17.99514 -1.33741 1.000 41.55137 140 PHE A C 1
ATOM 1055 O O . PHE A 1 140 ? -11.04285 17.62914 -2.41161 1.000 42.76265 140 PHE A O 1
ATOM 1063 N N . ALA A 1 141 ? -10.20836 19.26527 -1.10803 1.000 39.58091 141 ALA A N 1
ATOM 1064 C CA . ALA A 1 141 ? -10.34471 20.26635 -2.16041 1.000 38.40966 141 ALA A CA 1
ATOM 1065 C C . ALA A 1 141 ? -9.46146 19.93074 -3.35482 1.000 42.57470 141 ALA A C 1
ATOM 1066 O O . ALA A 1 141 ? -9.86455 20.12211 -4.50817 1.000 42.68050 141 ALA A O 1
ATOM 1068 N N . GLY A 1 142 ? -8.25441 19.42029 -3.09791 1.000 41.92465 142 GLY A N 1
ATOM 1069 C CA . GLY A 1 142 ? -7.37421 19.03293 -4.18558 1.000 40.39093 142 GLY A CA 1
ATOM 1070 C C . GLY A 1 142 ? -7.87006 17.82541 -4.95321 1.000 42.09621 142 GLY A C 1
ATOM 1071 O O . GLY A 1 142 ? -7.64009 17.71724 -6.16138 1.000 43.02779 142 GLY A O 1
ATOM 1072 N N . VAL A 1 143 ? -8.54455 16.89862 -4.27085 1.000 40.48137 143 VAL A N 1
ATOM 1073 C CA . VAL A 1 143 ? -9.17431 15.78141 -4.96982 1.000 45.64124 143 VAL A CA 1
ATOM 1074 C C . VAL A 1 143 ? -10.28044 16.29241 -5.88381 1.000 48.72641 143 VAL A C 1
ATOM 1075 O O . VAL A 1 143 ? -10.37031 15.90797 -7.05633 1.000 49.13030 143 VAL A O 1
ATOM 1079 N N . LEU A 1 144 ? -11.13649 17.17414 -5.35747 1.000 45.78577 144 LEU A N 1
ATOM 1080 C CA . LEU A 1 144 ? -12.23482 17.71237 -6.15175 1.000 44.94668 144 LEU A CA 1
ATOM 1081 C C . LEU A 1 144 ? -11.72157 18.56000 -7.30735 1.000 47.92353 144 LEU A C 1
ATOM 1082 O O . LEU A 1 144 ? -12.22665 18.45355 -8.43188 1.000 46.97008 144 LEU A O 1
ATOM 1087 N N . TYR A 1 145 ? -10.73335 19.42278 -7.04774 1.000 43.67890 145 TYR A N 1
ATOM 1088 C CA . TYR A 1 145 ? -10.17719 20.24218 -8.11903 1.000 46.38392 145 TYR A CA 1
ATOM 1089 C C . TYR A 1 145 ? -9.62354 19.36616 -9.23107 1.000 49.38954 145 TYR A C 1
ATOM 1090 O O . TYR A 1 145 ? -9.96551 19.54333 -10.40515 1.000 47.79098 145 TYR A O 1
ATOM 1099 N N . LEU A 1 146 ? -8.75642 18.41410 -8.87467 1.000 48.93878 146 LEU A N 1
ATOM 1100 C CA . LEU A 1 146 ? -8.20564 17.50045 -9.86792 1.000 47.61619 146 LEU A CA 1
ATOM 1101 C C . LEU A 1 146 ? -9.31781 16.80931 -10.64251 1.000 49.76567 146 LEU A C 1
ATOM 1102 O O . LEU A 1 146 ? -9.31334 16.80865 -11.87403 1.000 51.02264 146 LEU A O 1
ATOM 1107 N N . LEU A 1 147 ? -10.30330 16.24724 -9.93015 1.000 49.21966 147 LEU A N 1
ATOM 1108 C CA . LEU A 1 147 ? -11.41855 15.56438 -10.58629 1.000 51.41385 147 LEU A CA 1
ATOM 1109 C C . LEU A 1 147 ? -12.15271 16.49268 -11.54797 1.000 54.49053 147 LEU A C 1
ATOM 1110 O O . LEU A 1 147 ? -12.37244 16.14116 -12.71438 1.000 55.18905 147 LEU A O 1
ATOM 1115 N N . TRP A 1 148 ? -12.51970 17.69539 -11.08377 1.000 55.36839 148 TRP A N 1
ATOM 1116 C CA . TRP A 1 148 ? -13.30924 18.59984 -11.91740 1.000 56.63688 148 TRP A CA 1
ATOM 1117 C C . TRP A 1 148 ? -12.45290 19.25133 -13.00689 1.000 58.01166 148 TRP A C 1
ATOM 1118 O O . TRP A 1 148 ? -12.74194 19.10610 -14.19424 1.000 62.53791 148 TRP A O 1
ATOM 1129 N N . LYS A 1 149 ? -11.36264 19.93407 -12.64739 1.000 52.90717 149 LYS A N 1
ATOM 1130 C CA . LYS A 1 149 ? -10.69865 20.64244 -13.74290 1.000 56.27355 149 LYS A CA 1
ATOM 1131 C C . LYS A 1 149 ? -9.85239 19.70703 -14.61203 1.000 54.14948 149 LYS A C 1
ATOM 1132 O O . LYS A 1 149 ? -10.24148 19.45609 -15.76244 1.000 53.21468 149 LYS A O 1
ATOM 1138 N N . PRO A 1 150 ? -8.72969 19.14648 -14.13138 1.000 55.76185 150 PRO A N 1
ATOM 1139 C CA . PRO A 1 150 ? -7.82161 18.48012 -15.08549 1.000 55.01130 150 PRO A CA 1
ATOM 1140 C C . PRO A 1 150 ? -8.38562 17.27094 -15.81962 1.000 56.44145 150 PRO A C 1
ATOM 1141 O O . PRO A 1 150 ? -8.25700 17.20864 -17.04522 1.000 56.97657 150 PRO A O 1
ATOM 1145 N N . VAL A 1 151 ? -8.98338 16.29520 -15.12758 1.000 56.76748 151 VAL A N 1
ATOM 1146 C CA . VAL A 1 151 ? -9.39865 15.05549 -15.79584 1.000 59.85096 151 VAL A CA 1
ATOM 1147 C C . VAL A 1 151 ? -10.74964 15.17932 -16.49885 1.000 60.14644 151 VAL A C 1
ATOM 1148 O O . VAL A 1 151 ? -11.06460 14.34489 -17.36262 1.000 63.11187 151 VAL A O 1
ATOM 1152 N N . ALA A 1 152 ? -11.54246 16.21460 -16.20744 1.000 58.62664 152 ALA A N 1
ATOM 1153 C CA . ALA A 1 152 ? -12.67145 16.48457 -17.09835 1.000 60.67069 152 ALA A CA 1
ATOM 1154 C C . ALA A 1 152 ? -12.17781 17.06675 -18.41573 1.000 62.00385 152 ALA A C 1
ATOM 1155 O O . ALA A 1 152 ? -12.74437 16.78735 -19.47943 1.000 63.30919 152 ALA A O 1
ATOM 1157 N N . SER A 1 153 ? -11.10016 17.85632 -18.36775 1.000 63.12352 153 SER A N 1
ATOM 1158 C CA . SER A 1 153 ? -10.44997 18.29971 -19.59906 1.000 64.08133 153 SER A CA 1
ATOM 1159 C C . SER A 1 153 ? -10.00628 17.11943 -20.45342 1.000 64.50400 153 SER A C 1
ATOM 1160 O O . SER A 1 153 ? -10.04703 17.19002 -21.68719 1.000 66.69132 153 SER A O 1
ATOM 1163 N N . ILE A 1 154 ? -9.57976 16.03057 -19.81901 1.000 60.10672 154 ILE A N 1
ATOM 1164 C CA . ILE A 1 154 ? -9.20389 14.83916 -20.56782 1.000 66.00764 154 ILE A CA 1
ATOM 1165 C C . ILE A 1 154 ? -10.43786 14.11919 -21.10262 1.000 66.49952 154 ILE A C 1
ATOM 1166 O O . ILE A 1 154 ? -10.41023 13.56975 -22.21051 1.000 72.08871 154 ILE A O 1
ATOM 1171 N N . ALA A 1 155 ? -11.53897 14.12308 -20.35006 1.000 63.30514 155 ALA A N 1
ATOM 1172 C CA . ALA A 1 155 ? -12.76589 13.50640 -20.84376 1.000 62.45492 155 ALA A CA 1
ATOM 1173 C C . ALA A 1 155 ? -13.36789 14.30765 -21.99234 1.000 68.12527 155 ALA A C 1
ATOM 1174 O O . ALA A 1 155 ? -13.81299 13.73092 -22.99185 1.000 71.70846 155 ALA A O 1
ATOM 1176 N N . SER A 1 156 ? -13.37263 15.63871 -21.87571 1.000 69.67513 156 SER A N 1
ATOM 1177 C CA . SER A 1 156 ? -14.01554 16.48655 -22.87573 1.000 71.55461 156 SER A CA 1
ATOM 1178 C C . SER A 1 156 ? -13.36157 16.38479 -24.24710 1.000 72.05016 156 SER A C 1
ATOM 1179 O O . SER A 1 156 ? -14.02457 16.64788 -25.25615 1.000 73.76285 156 SER A O 1
ATOM 1182 N N . GLN A 1 157 ? -12.08479 16.00564 -24.31291 1.000 76.23232 157 GLN A N 1
ATOM 1183 C CA . GLN A 1 157 ? -11.41083 15.88798 -25.60083 1.000 79.90081 157 GLN A CA 1
ATOM 1184 C C . GLN A 1 157 ? -11.90673 14.70850 -26.42485 1.000 79.44736 157 GLN A C 1
ATOM 1185 O O . GLN A 1 157 ? -11.37263 14.47462 -27.51484 1.000 81.14777 157 GLN A O 1
ATOM 1191 N N . GLN A 1 158 ? -12.90420 13.96976 -25.94499 1.000 79.33638 158 GLN A N 1
ATOM 1192 C CA . GLN A 1 158 ? -13.52003 12.90713 -26.72790 1.000 82.90881 158 GLN A CA 1
ATOM 1193 C C . GLN A 1 158 ? -14.92025 12.60660 -26.20456 1.000 82.09095 158 GLN A C 1
ATOM 1194 O O . GLN A 1 158 ? -15.08553 12.26633 -25.02697 1.000 79.40307 158 GLN A O 1
ATOM 1200 N N . PRO A 1 159 ? -15.94804 12.75025 -27.03458 1.000 87.11971 159 PRO A N 1
ATOM 1201 C CA . PRO A 1 159 ? -17.29629 12.31956 -26.65992 1.000 82.91489 159 PRO A CA 1
ATOM 1202 C C . PRO A 1 159 ? -17.51093 10.85520 -27.03873 1.000 81.03378 159 PRO A C 1
ATOM 1203 O O . PRO A 1 159 ? -16.73679 10.26738 -27.79604 1.000 76.62982 159 PRO A O 1
ATOM 1207 N N . GLY A 1 160 ? -18.57411 10.26349 -26.48692 1.000 83.30081 160 GLY A N 1
ATOM 1208 C CA . GLY A 1 160 ? -19.50253 10.91144 -25.57503 1.000 77.24097 160 GLY A CA 1
ATOM 1209 C C . GLY A 1 160 ? -19.32400 10.47691 -24.13794 1.000 74.95532 160 GLY A C 1
ATOM 1210 O O . GLY A 1 160 ? -20.26830 10.48294 -23.35050 1.000 73.92344 160 GLY A O 1
ATOM 1211 N N . VAL A 1 161 ? -18.09611 10.08447 -23.79828 1.000 76.86437 161 VAL A N 1
ATOM 1212 C CA . VAL A 1 161 ? -17.79320 9.75241 -22.41229 1.000 75.41845 161 VAL A CA 1
ATOM 1213 C C . VAL A 1 161 ? -17.84515 11.00182 -21.54406 1.000 72.29165 161 VAL A C 1
ATOM 1214 O O . VAL A 1 161 ? -18.19606 10.92903 -20.35938 1.000 71.13070 161 VAL A O 1
ATOM 1218 N N . SER A 1 162 ? -17.53908 12.16475 -22.12165 1.000 74.63509 162 SER A N 1
ATOM 1219 C CA . SER A 1 162 ? -17.50088 13.41589 -21.36479 1.000 69.89157 162 SER A CA 1
ATOM 1220 C C . SER A 1 162 ? -18.78888 13.71256 -20.60203 1.000 71.40710 162 SER A C 1
ATOM 1221 O O . SER A 1 162 ? -18.70132 14.06483 -19.41542 1.000 70.35722 162 SER A O 1
ATOM 1224 N N . PRO A 1 163 ? -19.99056 13.59803 -21.18492 1.000 74.64364 163 PRO A N 1
ATOM 1225 C CA . PRO A 1 163 ? -21.19732 13.77995 -20.35953 1.000 73.93730 163 PRO A CA 1
ATOM 1226 C C . PRO A 1 163 ? -21.41635 12.66676 -19.34775 1.000 66.42560 163 PRO A C 1
ATOM 1227 O O . PRO A 1 163 ? -22.02742 12.91395 -18.30083 1.000 65.32098 163 PRO A O 1
ATOM 1231 N N . ALA A 1 164 ? -20.94329 11.44882 -19.62099 1.000 64.77838 164 ALA A N 1
ATOM 1232 C CA . ALA A 1 164 ? -21.06359 10.38182 -18.63148 1.000 68.29715 164 ALA A CA 1
ATOM 1233 C C . ALA A 1 164 ? -20.12000 10.60087 -17.45725 1.000 68.98604 164 ALA A C 1
ATOM 1234 O O . ALA A 1 164 ? -20.45965 10.26785 -16.31590 1.000 66.69900 164 ALA A O 1
ATOM 1236 N N . TYR A 1 165 ? -18.93878 11.16136 -17.71662 1.000 70.26754 165 TYR A N 1
ATOM 1237 C CA . TYR A 1 165 ? -18.00827 11.47032 -16.63707 1.000 65.11741 165 TYR A CA 1
ATOM 1238 C C . TYR A 1 165 ? -18.54274 12.58895 -15.75133 1.000 64.79052 165 TYR A C 1
ATOM 1239 O O . TYR A 1 165 ? -18.47175 12.49964 -14.51989 1.000 62.81864 165 TYR A O 1
ATOM 1248 N N . ARG A 1 166 ? -19.08496 13.64869 -16.36014 1.000 66.97200 166 ARG A N 1
ATOM 1249 C CA . ARG A 1 166 ? -19.56844 14.78626 -15.58223 1.000 67.19041 166 ARG A CA 1
ATOM 1250 C C . ARG A 1 166 ? -20.73639 14.40016 -14.68262 1.000 66.04486 166 ARG A C 1
ATOM 1251 O O . ARG A 1 166 ? -20.88335 14.95177 -13.58558 1.000 64.81761 166 ARG A O 1
ATOM 1259 N N . ARG A 1 167 ? -21.57499 13.45991 -15.12218 1.000 62.72937 167 ARG A N 1
ATOM 1260 C CA . ARG A 1 167 ? -22.70424 13.04734 -14.29617 1.000 61.80511 167 ARG A CA 1
ATOM 1261 C C . ARG A 1 167 ? -22.24906 12.18208 -13.12792 1.000 61.73183 167 ARG A C 1
ATOM 1262 O O . ARG A 1 167 ? -22.81594 12.26452 -12.03201 1.000 61.18469 167 ARG A O 1
ATOM 1270 N N . ASN A 1 168 ? -21.22403 11.35097 -13.33885 1.000 63.48043 168 ASN A N 1
ATOM 1271 C CA . ASN A 1 168 ? -20.72655 10.50362 -12.25913 1.000 57.74009 168 ASN A CA 1
ATOM 1272 C C . ASN A 1 168 ? -19.95572 11.31672 -11.22651 1.000 56.04880 168 ASN A C 1
ATOM 1273 O O . ASN A 1 168 ? -20.03999 11.04150 -10.02402 1.000 55.67635 168 ASN A O 1
ATOM 1278 N N . VAL A 1 169 ? -19.20271 12.32355 -11.67400 1.000 58.10308 169 VAL A N 1
ATOM 1279 C CA . VAL A 1 169 ? -18.44613 13.15487 -10.74249 1.000 56.61882 169 VAL A CA 1
ATOM 1280 C C . VAL A 1 169 ? -19.38638 14.02096 -9.91300 1.000 55.54737 169 VAL A C 1
ATOM 1281 O O . VAL A 1 169 ? -19.14180 14.26618 -8.72476 1.000 53.37254 169 VAL A O 1
ATOM 1285 N N . GLY A 1 170 ? -20.47704 14.49348 -10.51921 1.000 54.91597 170 GLY A N 1
ATOM 1286 C CA . GLY A 1 170 ? -21.44241 15.27697 -9.76678 1.000 55.45202 170 GLY A CA 1
ATOM 1287 C C . GLY A 1 170 ? -22.11770 14.47249 -8.67360 1.000 51.20544 170 GLY A C 1
ATOM 1288 O O . GLY A 1 170 ? -22.35923 14.97808 -7.57470 1.000 47.65939 170 GLY A O 1
ATOM 1289 N N . PHE A 1 171 ? -22.43523 13.20926 -8.96087 1.000 51.14591 171 PHE A N 1
ATOM 1290 C CA . PHE A 1 171 ? -23.00869 12.34462 -7.93679 1.000 51.00869 171 PHE A CA 1
ATOM 1291 C C . PHE A 1 171 ? -22.00053 12.08114 -6.82486 1.000 51.93239 171 PHE A C 1
ATOM 1292 O O . PHE A 1 171 ? -22.34243 12.13650 -5.63771 1.000 52.18720 171 PHE A O 1
ATOM 1300 N N . LEU A 1 172 ? -20.74461 11.81851 -7.19231 1.000 51.02933 172 LEU A N 1
ATOM 1301 C CA . LEU A 1 172 ? -19.73144 11.47957 -6.19914 1.000 49.05570 172 LEU A CA 1
ATOM 1302 C C . LEU A 1 172 ? -19.38911 12.67780 -5.32115 1.000 51.21775 172 LEU A C 1
ATOM 1303 O O . LEU A 1 172 ? -19.15775 12.52562 -4.11581 1.000 51.04675 172 LEU A O 1
ATOM 1308 N N . THR A 1 173 ? -19.35363 13.87641 -5.90514 1.000 52.21707 173 THR A N 1
ATOM 1309 C CA . THR A 1 173 ? -18.96557 15.06167 -5.14734 1.000 47.84901 173 THR A CA 1
ATOM 1310 C C . THR A 1 173 ? -20.00249 15.40319 -4.08375 1.000 49.04017 173 THR A C 1
ATOM 1311 O O . THR A 1 173 ? -19.65543 15.67613 -2.92880 1.000 47.25390 173 THR A O 1
ATOM 1315 N N . VAL A 1 174 ? -21.28389 15.39415 -4.45731 1.000 49.01276 174 VAL A N 1
ATOM 1316 C CA . VAL A 1 174 ? -22.34319 15.68754 -3.49595 1.000 46.15581 174 VAL A CA 1
ATOM 1317 C C . VAL A 1 174 ? -22.38111 14.62427 -2.40641 1.000 49.16453 174 VAL A C 1
ATOM 1318 O O . VAL A 1 174 ? -22.61787 14.92565 -1.22951 1.000 49.66056 174 VAL A O 1
ATOM 1322 N N . LEU A 1 175 ? -22.13339 13.36548 -2.77745 1.000 49.30908 175 LEU A N 1
ATOM 1323 C CA . LEU A 1 175 ? -22.18075 12.28207 -1.80139 1.000 48.67625 175 LEU A CA 1
ATOM 1324 C C . LEU A 1 175 ? -21.00937 12.35473 -0.82844 1.000 48.35832 175 LEU A C 1
ATOM 1325 O O . LEU A 1 175 ? -21.18404 12.14116 0.37707 1.000 50.12371 175 LEU A O 1
ATOM 1330 N N . TRP A 1 176 ? -19.80888 12.65592 -1.32679 1.000 44.46047 176 TRP A N 1
ATOM 1331 C CA . TRP A 1 176 ? -18.63606 12.66887 -0.46279 1.000 44.13295 176 TRP A CA 1
ATOM 1332 C C . TRP A 1 176 ? -18.54858 13.92039 0.40124 1.000 45.12607 176 TRP A C 1
ATOM 1333 O O . TRP A 1 176 ? -17.82139 13.91062 1.39998 1.000 45.97269 176 TRP A O 1
ATOM 1344 N N . LEU A 1 177 ? -19.26620 14.99148 0.04891 1.000 43.50078 177 LEU A N 1
ATOM 1345 C CA . LEU A 1 177 ? -19.30183 16.16956 0.90881 1.000 40.78452 177 LEU A CA 1
ATOM 1346 C C . LEU A 1 177 ? -20.12591 15.93735 2.16985 1.000 42.32925 177 LEU A C 1
ATOM 1347 O O . LEU A 1 177 ? -19.94881 16.66444 3.15365 1.000 41.19520 177 LEU A O 1
ATOM 1352 N N . ILE A 1 178 ? -21.01965 14.94461 2.16514 1.000 40.42339 178 ILE A N 1
ATOM 1353 C CA . ILE A 1 178 ? -21.80697 14.65321 3.35868 1.000 41.69120 178 ILE A CA 1
ATOM 1354 C C . ILE A 1 178 ? -20.92986 14.04658 4.44775 1.000 43.49318 178 ILE A C 1
ATOM 1355 O O . ILE A 1 178 ? -21.18415 14.24521 5.64270 1.000 43.55090 178 ILE A O 1
ATOM 1360 N N . TYR A 1 179 ? -19.88489 13.31200 4.06117 1.000 41.69154 179 TYR A N 1
ATOM 1361 C CA . TYR A 1 179 ? -19.05706 12.61450 5.04415 1.000 41.74449 179 TYR A CA 1
ATOM 1362 C C . TYR A 1 179 ? -18.40434 13.54941 6.05639 1.000 41.67105 179 TYR A C 1
ATOM 1363 O O . TYR A 1 179 ? -18.53241 13.29069 7.26589 1.000 43.93874 179 TYR A O 1
ATOM 1372 N N . PRO A 1 180 ? -17.70679 14.62529 5.66868 1.000 38.64609 180 PRO A N 1
ATOM 1373 C CA . PRO A 1 180 ? -17.11695 15.48763 6.70431 1.000 37.74620 180 PRO A CA 1
ATOM 1374 C C . PRO A 1 180 ? -18.15377 16.20913 7.54977 1.000 40.21176 180 PRO A C 1
ATOM 1375 O O . PRO A 1 180 ? -17.86066 16.54302 8.70424 1.000 39.47349 180 PRO A O 1
ATOM 1379 N N . VAL A 1 181 ? -19.35822 16.44913 7.02200 1.000 40.73861 181 VAL A N 1
ATOM 1380 C CA . VAL A 1 181 ? -20.40680 17.07482 7.82372 1.000 38.03574 181 VAL A CA 1
ATOM 1381 C C . VAL A 1 181 ? -20.82320 16.15679 8.96838 1.000 40.58736 181 VAL A C 1
ATOM 1382 O O . VAL A 1 181 ? -21.02082 16.60823 10.10395 1.000 40.29649 181 VAL A O 1
ATOM 1386 N N . VAL A 1 182 ? -20.95545 14.85489 8.69367 1.000 41.50227 182 VAL A N 1
ATOM 1387 C CA . VAL A 1 182 ? -21.28681 13.90782 9.75426 1.000 40.63071 182 VAL A CA 1
ATOM 1388 C C . VAL A 1 182 ? -20.15930 13.83177 10.77541 1.000 40.85241 182 VAL A C 1
ATOM 1389 O O . VAL A 1 182 ? -20.41042 13.67766 11.97664 1.000 42.37269 182 VAL A O 1
ATOM 1393 N N . PHE A 1 183 ? -18.90729 13.95196 10.32564 1.000 41.82201 183 PHE A N 1
ATOM 1394 C CA . PHE A 1 183 ? -17.77782 13.93024 11.25020 1.000 42.74199 183 PHE A CA 1
ATOM 1395 C C . PHE A 1 183 ? -17.85166 15.08618 12.24119 1.000 44.03643 183 PHE A C 1
ATOM 1396 O O . PHE A 1 183 ? -17.65884 14.89253 13.44754 1.000 46.80962 183 PHE A O 1
ATOM 1404 N N . ALA A 1 184 ? -18.13364 16.29563 11.75209 1.000 39.60967 184 ALA A N 1
ATOM 1405 C CA . ALA A 1 184 ? -18.13679 17.46243 12.62763 1.000 41.16808 184 ALA A CA 1
ATOM 1406 C C . ALA A 1 184 ? -19.28564 17.40898 13.62732 1.000 44.63952 184 ALA A C 1
ATOM 1407 O O . ALA A 1 184 ? -19.09177 17.68624 14.81611 1.000 45.80852 184 ALA A O 1
ATOM 1409 N N . VAL A 1 185 ? -20.48722 17.04887 13.16955 1.000 44.06857 185 VAL A N 1
ATOM 1410 C CA . VAL A 1 185 ? -21.64533 17.03009 14.05913 1.000 43.15701 185 VAL A CA 1
ATOM 1411 C C . VAL A 1 185 ? -21.63066 15.84646 15.01836 1.000 45.15647 185 VAL A C 1
ATOM 1412 O O . VAL A 1 185 ? -22.29152 15.90106 16.06312 1.000 46.90760 185 VAL A O 1
ATOM 1416 N N . GLY A 1 186 ? -20.90031 14.78032 14.70071 1.000 44.19877 186 GLY A N 1
ATOM 1417 C CA . GLY A 1 186 ? -20.87353 13.60465 15.53711 1.000 42.60464 186 GLY A CA 1
ATOM 1418 C C . GLY A 1 186 ? -19.86052 13.70851 16.65590 1.000 44.40008 186 GLY A C 1
ATOM 1419 O O . GLY A 1 186 ? -19.13463 14.70120 16.77501 1.000 46.50598 186 GLY A O 1
ATOM 1420 N N . PRO A 1 187 ? -19.78709 12.66818 17.49517 1.000 46.22113 187 PRO A N 1
ATOM 1421 C CA . PRO A 1 187 ? -18.84737 12.69958 18.63016 1.000 48.14146 187 PRO A CA 1
ATOM 1422 C C . PRO A 1 187 ? -17.40483 12.91745 18.22110 1.000 45.01258 187 PRO A C 1
ATOM 1423 O O . PRO A 1 187 ? -16.63264 13.47576 19.00912 1.000 44.13921 187 PRO A O 1
ATOM 1427 N N . GLU A 1 188 ? -17.02097 12.50207 17.00919 1.000 47.47019 188 GLU A N 1
ATOM 1428 C CA . GLU A 1 188 ? -15.64685 12.69670 16.55338 1.000 47.10680 188 GLU A CA 1
ATOM 1429 C C . GLU A 1 188 ? -15.28443 14.17537 16.50674 1.000 48.26633 188 GLU A C 1
ATOM 1430 O O . GLU A 1 188 ? -14.13369 14.54903 16.76440 1.000 50.24029 188 GLU A O 1
ATOM 1436 N N . GLY A 1 189 ? -16.25224 15.03282 16.19268 1.000 51.76607 189 GLY A N 1
ATOM 1437 C CA . GLY A 1 189 ? -15.99888 16.45995 16.12417 1.000 51.29183 189 GLY A CA 1
ATOM 1438 C C . GLY A 1 189 ? -16.67981 17.24289 17.22912 1.000 49.32021 189 GLY A C 1
ATOM 1439 O O . GLY A 1 189 ? -16.26886 17.16498 18.39173 1.000 51.15404 189 GLY A O 1
ATOM 1440 N N . PHE A 1 190 ? -17.73015 17.99194 16.87677 1.000 49.19256 190 PHE A N 1
ATOM 1441 C CA . PHE A 1 190 ? -18.44440 18.81544 17.84617 1.000 48.87029 190 PHE A CA 1
ATOM 1442 C C . PHE A 1 190 ? -19.27173 18.00934 18.84023 1.000 48.74076 190 PHE A C 1
ATOM 1443 O O . PHE A 1 190 ? -19.61767 18.54781 19.89904 1.000 49.17925 190 PHE A O 1
ATOM 1451 N N . TRP A 1 191 ? -19.61070 16.75647 18.52334 1.000 51.57358 191 TRP A N 1
ATOM 1452 C CA . TRP A 1 191 ? -20.43986 15.91130 19.38677 1.000 49.61252 191 TRP A CA 1
ATOM 1453 C C . TRP A 1 191 ? -21.86870 16.43811 19.51895 1.000 51.87893 191 TRP A C 1
ATOM 1454 O O . TRP A 1 191 ? -22.52053 16.21989 20.54138 1.000 52.59014 191 TRP A O 1
ATOM 1465 N N . ALA A 1 192 ? -22.35926 17.14304 18.49428 1.000 51.32956 192 ALA A N 1
ATOM 1466 C CA . ALA A 1 192 ? -23.74142 17.61349 18.50178 1.000 49.15651 192 ALA A CA 1
ATOM 1467 C C . ALA A 1 192 ? -24.72887 16.45615 18.43114 1.000 50.91650 192 ALA A C 1
ATOM 1468 O O . ALA A 1 192 ? -25.82538 16.54269 18.99567 1.000 54.66727 192 ALA A O 1
ATOM 1470 N N . VAL A 1 193 ? -24.35643 15.36540 17.76259 1.000 52.41844 193 VAL A N 1
ATOM 1471 C CA . VAL A 1 193 ? -25.22491 14.20850 17.58894 1.000 50.42587 193 VAL A CA 1
ATOM 1472 C C . VAL A 1 193 ? -24.56152 12.99458 18.23464 1.000 50.57087 193 VAL A C 1
ATOM 1473 O O . VAL A 1 193 ? -23.35266 12.97444 18.47552 1.000 53.23938 193 VAL A O 1
ATOM 1477 N N . SER A 1 194 ? -25.37225 11.97892 18.53306 1.000 49.22689 194 SER A N 1
ATOM 1478 C CA . SER A 1 194 ? -24.86235 10.80416 19.23127 1.000 48.61581 194 SER A CA 1
ATOM 1479 C C . SER A 1 194 ? -24.04512 9.92097 18.28997 1.000 51.03914 194 SER A C 1
ATOM 1480 O O . SER A 1 194 ? -24.06616 10.08278 17.06578 1.000 48.50030 194 SER A O 1
ATOM 1483 N N . ASP A 1 195 ? -23.30918 8.97678 18.88881 1.000 54.96146 195 ASP A N 1
ATOM 1484 C CA . ASP A 1 195 ? -22.48302 8.06162 18.10379 1.000 49.91140 195 ASP A CA 1
ATOM 1485 C C . ASP A 1 195 ? -23.33672 7.15588 17.22602 1.000 49.51675 195 ASP A C 1
ATOM 1486 O O . ASP A 1 195 ? -22.97322 6.86954 16.07869 1.000 46.40226 195 ASP A O 1
ATOM 1491 N N . ALA A 1 196 ? -24.48187 6.70265 17.74633 1.000 51.48330 196 ALA A N 1
ATOM 1492 C CA . ALA A 1 196 ? -25.34467 5.80672 16.98337 1.000 48.29304 196 ALA A CA 1
ATOM 1493 C C . ALA A 1 196 ? -25.95947 6.50348 15.77567 1.000 51.80783 196 ALA A C 1
ATOM 1494 O O . ALA A 1 196 ? -26.23857 5.84899 14.76348 1.000 47.43210 196 ALA A O 1
ATOM 1496 N N . THR A 1 197 ? -26.17393 7.82193 15.85613 1.000 48.52026 197 THR A N 1
ATOM 1497 C CA . THR A 1 197 ? -26.68974 8.55180 14.70150 1.000 49.13504 197 THR A CA 1
ATOM 1498 C C . THR A 1 197 ? -25.64799 8.65270 13.59552 1.000 46.44406 197 THR A C 1
ATOM 1499 O O . THR A 1 197 ? -25.99900 8.63539 12.41126 1.000 46.33062 197 THR A O 1
ATOM 1503 N N . THR A 1 198 ? -24.36863 8.76007 13.95727 1.000 43.89464 198 THR A N 1
ATOM 1504 C CA . THR A 1 198 ? -23.31842 8.76484 12.94587 1.000 42.63920 198 THR A CA 1
ATOM 1505 C C . THR A 1 198 ? -23.20729 7.40887 12.26179 1.000 44.45090 198 THR A C 1
ATOM 1506 O O . THR A 1 198 ? -22.94566 7.33536 11.05602 1.000 45.32990 198 THR A O 1
ATOM 1510 N N . VAL A 1 199 ? -23.39744 6.32476 13.01697 1.000 45.25413 199 VAL A N 1
ATOM 1511 C CA . VAL A 1 199 ? -23.33866 4.98719 12.43241 1.000 47.23720 199 VAL A CA 1
ATOM 1512 C C . VAL A 1 199 ? -24.45663 4.80036 11.41446 1.000 48.09701 199 VAL A C 1
ATOM 1513 O O . VAL A 1 199 ? -24.26075 4.17917 10.36184 1.000 47.64206 199 VAL A O 1
ATOM 1517 N N . TRP A 1 200 ? -25.64569 5.33619 11.70699 1.000 45.55065 200 TRP A N 1
ATOM 1518 C CA . TRP A 1 200 ? -26.76952 5.16631 10.79168 1.000 44.94190 200 TRP A CA 1
ATOM 1519 C C . TRP A 1 200 ? -26.59242 5.99905 9.52823 1.000 44.34161 200 TRP A C 1
ATOM 1520 O O . TRP A 1 200 ? -26.89091 5.52724 8.42501 1.000 46.32834 200 TRP A O 1
ATOM 1531 N N . VAL A 1 201 ? -26.11601 7.23948 9.66327 1.000 45.69707 201 VAL A N 1
ATOM 1532 C CA . VAL A 1 201 ? -25.95294 8.08950 8.48679 1.000 45.10386 201 VAL A CA 1
ATOM 1533 C C . VAL A 1 201 ? -24.81480 7.57832 7.61319 1.000 43.54024 201 VAL A C 1
ATOM 1534 O O . VAL A 1 201 ? -24.91672 7.57020 6.38028 1.000 41.44740 201 VAL A O 1
ATOM 1538 N N . PHE A 1 202 ? -23.71479 7.14212 8.23396 1.000 45.25385 202 PHE A N 1
ATOM 1539 C CA . PHE A 1 202 ? -22.62318 6.54403 7.47102 1.000 44.29724 202 PHE A CA 1
ATOM 1540 C C . PHE A 1 202 ? -23.05990 5.25709 6.78615 1.000 45.62428 202 PHE A C 1
ATOM 1541 O O . PHE A 1 202 ? -22.53310 4.91112 5.72268 1.000 43.40086 202 PHE A O 1
ATOM 1549 N N . LEU A 1 203 ? -24.01514 4.53613 7.37728 1.000 44.69354 203 LEU A N 1
ATOM 1550 C CA . LEU A 1 203 ? -24.55061 3.34542 6.72694 1.000 44.22362 203 LEU A CA 1
ATOM 1551 C C . LEU A 1 203 ? -25.25552 3.70767 5.42541 1.000 45.33926 203 LEU A C 1
ATOM 1552 O O . LEU A 1 203 ? -25.01049 3.09372 4.38006 1.000 46.10909 203 LEU A O 1
ATOM 1557 N N . VAL A 1 204 ? -26.13445 4.71186 5.46999 1.000 44.23608 204 VAL A N 1
ATOM 1558 C CA . VAL A 1 204 ? -26.83510 5.13131 4.26105 1.000 45.52949 204 VAL A CA 1
ATOM 1559 C C . VAL A 1 204 ? -25.86933 5.77621 3.27342 1.000 47.47323 204 VAL A C 1
ATOM 1560 O O . VAL A 1 204 ? -26.02178 5.62318 2.05517 1.000 48.91664 204 VAL A O 1
ATOM 1564 N N . LEU A 1 205 ? -24.85970 6.49468 3.76916 1.000 44.95578 205 LEU A N 1
ATOM 1565 C CA . LEU A 1 205 ? -23.87064 7.08634 2.87237 1.000 48.67701 205 LEU A CA 1
ATOM 1566 C C . LEU A 1 205 ? -23.04758 6.01378 2.16655 1.000 46.50777 205 LEU A C 1
ATOM 1567 O O . LEU A 1 205 ? -22.82661 6.09176 0.95168 1.000 44.78305 205 LEU A O 1
ATOM 1572 N N . ASP A 1 206 ? -22.58531 5.00646 2.91157 1.000 44.91466 206 ASP A N 1
ATOM 1573 C CA . ASP A 1 206 ? -21.76837 3.95594 2.31294 1.000 44.31283 206 ASP A CA 1
ATOM 1574 C C . ASP A 1 206 ? -22.56193 3.15052 1.28985 1.000 46.51276 206 ASP A C 1
ATOM 1575 O O . ASP A 1 206 ? -22.03369 2.79829 0.22822 1.000 47.55183 206 ASP A O 1
ATOM 1580 N N . VAL A 1 207 ? -23.82999 2.85129 1.58759 1.000 45.82911 207 VAL A N 1
ATOM 1581 C CA . VAL A 1 207 ? -24.67358 2.14870 0.62273 1.000 48.40567 207 VAL A CA 1
ATOM 1582 C C . VAL A 1 207 ? -24.83195 2.97712 -0.64739 1.000 49.32391 207 VAL A C 1
ATOM 1583 O O . VAL A 1 207 ? -24.81096 2.44293 -1.76342 1.000 50.66082 207 VAL A O 1
ATOM 1587 N N . LEU A 1 208 ? -24.97966 4.29627 -0.50045 1.000 48.92730 208 LEU A N 1
ATOM 1588 C CA . LEU A 1 208 ? -25.06719 5.16487 -1.67070 1.000 51.01803 208 LEU A CA 1
ATOM 1589 C C . LEU A 1 208 ? -23.72800 5.28902 -2.38611 1.000 50.08038 208 LEU A C 1
ATOM 1590 O O . LEU A 1 208 ? -23.69407 5.39623 -3.61724 1.000 50.17240 208 LEU A O 1
ATOM 1595 N N . ALA A 1 209 ? -22.62118 5.28047 -1.64200 1.000 49.59421 209 ALA A N 1
ATOM 1596 C CA . ALA A 1 209 ? -21.30595 5.47915 -2.23577 1.000 48.39847 209 ALA A CA 1
ATOM 1597 C C . ALA A 1 209 ? -20.69814 4.20331 -2.80009 1.000 50.93938 209 ALA A C 1
ATOM 1598 O O . ALA A 1 209 ? -19.81495 4.28673 -3.66179 1.000 52.13554 209 ALA A O 1
ATOM 1600 N N . LYS A 1 210 ? -21.14340 3.03253 -2.34739 1.000 49.00295 210 LYS A N 1
ATOM 1601 C CA . LYS A 1 210 ? -20.54074 1.77572 -2.76390 1.000 46.90736 210 LYS A CA 1
ATOM 1602 C C . LYS A 1 210 ? -21.49162 0.84232 -3.49066 1.000 48.40812 210 LYS A C 1
ATOM 1603 O O . LYS A 1 210 ? -21.03185 0.00893 -4.27453 1.000 48.35723 210 LYS A O 1
ATOM 1609 N N . VAL A 1 211 ? -22.79588 0.94837 -3.25630 1.000 50.49957 211 VAL A N 1
ATOM 1610 C CA . VAL A 1 211 ? -23.74276 0.01638 -3.85366 1.000 51.69018 211 VAL A CA 1
ATOM 1611 C C . VAL A 1 211 ? -24.53115 0.73497 -4.93869 1.000 52.62361 211 VAL A C 1
ATOM 1612 O O . VAL A 1 211 ? -24.56713 0.28969 -6.09251 1.000 54.77421 211 VAL A O 1
ATOM 1616 N N . VAL A 1 212 ? -25.16807 1.85254 -4.57836 1.000 52.56944 212 VAL A N 1
ATOM 1617 C CA . VAL A 1 212 ? -25.99636 2.55955 -5.54597 1.000 53.55115 212 VAL A CA 1
ATOM 1618 C C . VAL A 1 212 ? -25.13139 3.22008 -6.61157 1.000 54.73831 212 VAL A C 1
ATOM 1619 O O . VAL A 1 212 ? -25.42836 3.13116 -7.80844 1.000 55.52558 212 VAL A O 1
ATOM 1623 N N . TYR A 1 213 ? -24.04406 3.88069 -6.20251 1.000 52.80304 213 TYR A N 1
ATOM 1624 C CA . TYR A 1 213 ? -23.17172 4.52930 -7.17801 1.000 53.92078 213 TYR A CA 1
ATOM 1625 C C . TYR A 1 213 ? -22.57015 3.52406 -8.15033 1.000 56.34775 213 TYR A C 1
ATOM 1626 O O . TYR A 1 213 ? -22.36106 3.84779 -9.32446 1.000 56.73591 213 TYR A O 1
ATOM 1635 N N . ALA A 1 214 ? -22.28848 2.30450 -7.68515 1.000 53.04356 214 ALA A N 1
ATOM 1636 C CA . ALA A 1 214 ? -21.70918 1.29589 -8.56298 1.000 48.15570 214 ALA A CA 1
ATOM 1637 C C . ALA A 1 214 ? -22.62739 0.97552 -9.73301 1.000 52.63381 214 ALA A C 1
ATOM 1638 O O . ALA A 1 214 ? -22.15254 0.60574 -10.81221 1.000 54.23277 214 ALA A O 1
ATOM 1640 N N . PHE A 1 215 ? -23.93777 1.11423 -9.54579 1.000 55.72541 215 PHE A N 1
ATOM 1641 C CA . PHE A 1 215 ? -24.88463 0.78205 -10.60047 1.000 55.60249 215 PHE A CA 1
ATOM 1642 C C . PHE A 1 215 ? -25.26882 1.98425 -11.45193 1.000 56.06800 215 PHE A C 1
ATOM 1643 O O . PHE A 1 215 ? -25.56406 1.81733 -12.64051 1.000 62.72332 215 PHE A O 1
ATOM 1651 N N . THR A 1 216 ? -25.27108 3.19371 -10.88697 1.000 54.37848 216 THR A N 1
ATOM 1652 C CA . THR A 1 216 ? -25.52046 4.37217 -11.71075 1.000 56.42611 216 THR A CA 1
ATOM 1653 C C . THR A 1 216 ? -24.28453 4.77713 -12.50329 1.000 60.14158 216 THR A C 1
ATOM 1654 O O . THR A 1 216 ? -24.41185 5.30274 -13.61521 1.000 59.33983 216 THR A O 1
ATOM 1658 N N . SER A 1 217 ? -23.08882 4.54651 -11.95293 1.000 59.53405 217 SER A N 1
ATOM 1659 C CA . SER A 1 217 ? -21.86914 4.83994 -12.69878 1.000 60.39056 217 SER A CA 1
ATOM 1660 C C . SER A 1 217 ? -21.71472 3.89394 -13.88022 1.000 61.00212 217 SER A C 1
ATOM 1661 O O . SER A 1 217 ? -21.21563 4.29068 -14.93999 1.000 61.55368 217 SER A O 1
ATOM 1664 N N . GLU A 1 218 ? -22.14388 2.63951 -13.71813 1.000 61.44252 218 GLU A N 1
ATOM 1665 C CA . GLU A 1 218 ? -22.09705 1.69831 -14.83025 1.000 60.83704 218 GLU A CA 1
ATOM 1666 C C . GLU A 1 218 ? -23.13356 2.04868 -15.88865 1.000 63.34187 218 GLU 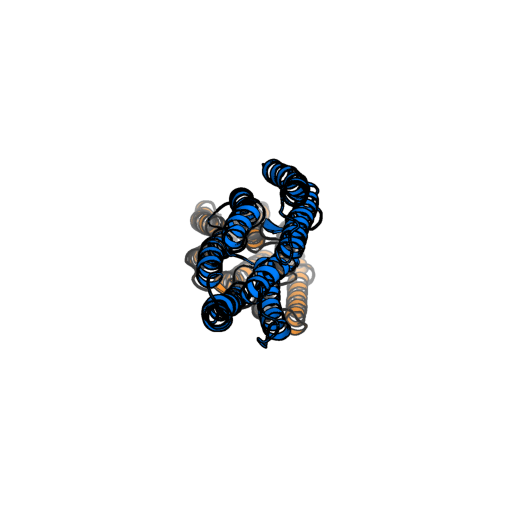A C 1
ATOM 1667 O O . GLU A 1 218 ? -22.86480 1.92923 -17.08918 1.000 63.07759 218 GLU A O 1
ATOM 1673 N N . ARG A 1 219 ? -24.32296 2.48565 -15.46278 1.000 63.25190 219 ARG A N 1
ATOM 1674 C CA . ARG A 1 219 ? -25.37494 2.82028 -16.41826 1.000 65.67696 219 ARG A CA 1
ATOM 1675 C C . ARG A 1 219 ? -24.97153 3.99980 -17.29383 1.000 65.92758 219 ARG A C 1
ATOM 1676 O O . ARG A 1 219 ? -25.26474 4.02047 -18.49477 1.000 67.52655 219 ARG A O 1
ATOM 1684 N N . ASN A 1 220 ? -24.30223 4.99469 -16.71088 1.000 63.95364 220 ASN A N 1
ATOM 1685 C CA . ASN A 1 220 ? -23.86281 6.14395 -17.49507 1.000 66.02507 220 ASN A CA 1
ATOM 1686 C C . ASN A 1 220 ? -22.79068 5.74351 -18.50171 1.000 66.18488 220 ASN A C 1
ATOM 1687 O O . ASN A 1 220 ? -22.85122 6.12852 -19.67488 1.000 67.40340 220 ASN A O 1
ATOM 1692 N N . LEU A 1 221 ? -21.80298 4.96101 -18.06178 1.000 66.64689 221 LEU A N 1
ATOM 1693 C CA . LEU A 1 221 ? -20.74649 4.52046 -18.96747 1.000 65.34372 221 LEU A CA 1
ATOM 1694 C C . LEU A 1 221 ? -21.26022 3.50436 -19.97876 1.000 67.32196 221 LEU A C 1
ATOM 1695 O O . LEU A 1 221 ? -20.70189 3.38605 -21.07592 1.000 70.41630 221 LEU A O 1
ATOM 1700 N N . ARG A 1 222 ? -22.32252 2.77290 -19.63028 1.000 65.30140 222 ARG A N 1
ATOM 1701 C CA . ARG A 1 222 ? -22.89058 1.78455 -20.54183 1.000 64.75695 222 ARG A CA 1
ATOM 1702 C C . ARG A 1 222 ? -23.42005 2.43449 -21.81499 1.000 68.96200 222 ARG A C 1
ATOM 1703 O O . ARG A 1 222 ? -23.33304 1.84023 -22.89550 1.000 73.13997 222 ARG A O 1
ATOM 1711 N N . ALA A 1 223 ? -23.94968 3.65935 -21.70753 1.000 70.48341 223 ALA A N 1
ATOM 1712 C CA . ALA A 1 223 ? -24.54817 4.33922 -22.85452 1.000 70.44073 223 ALA A CA 1
ATOM 1713 C C . ALA A 1 223 ? -23.49012 4.78102 -23.86144 1.000 76.31584 223 ALA A C 1
ATOM 1714 O O . ALA A 1 223 ? -23.68968 4.64022 -25.07660 1.000 81.14814 223 ALA A O 1
ATOM 1716 N N . VAL A 1 224 ? -22.36420 5.30802 -23.37611 1.000 74.52968 224 VAL A N 1
ATOM 1717 C CA . VAL A 1 224 ? -21.26331 5.73100 -24.25179 1.000 77.84022 224 VAL A CA 1
ATOM 1718 C C . VAL A 1 224 ? -20.75725 4.53046 -25.04658 1.000 80.21561 224 VAL A C 1
ATOM 1719 O O . VAL A 1 224 ? -20.69557 3.40402 -24.49990 1.000 79.06615 224 VAL A O 1
ATOM 1723 N N . PRO A 1 225 ? -20.38019 4.69067 -26.34638 1.000 82.49335 225 PRO A N 1
ATOM 1724 C CA . PRO A 1 225 ? -19.82981 3.52920 -27.07945 1.000 84.56761 225 PRO A CA 1
ATOM 1725 C C . PRO A 1 225 ? -18.36517 3.25617 -26.75621 1.000 81.19136 225 PRO A C 1
ATOM 1726 O O . PRO A 1 225 ? -17.48568 3.28131 -27.62419 1.000 83.24997 225 PRO A O 1
ATOM 1730 N N . VAL A 1 226 ? -18.10541 2.95615 -25.48369 1.000 80.17124 226 VAL A N 1
ATOM 1731 C CA . VAL A 1 226 ? -16.78983 2.52935 -25.01267 1.000 82.22281 226 VAL A CA 1
ATOM 1732 C C . VAL A 1 226 ? -16.89733 2.21593 -23.52756 1.000 77.96745 226 VAL A C 1
ATOM 1733 O O . VAL A 1 226 ? -17.89915 2.55081 -22.89273 1.000 75.01736 226 VAL A O 1
ATOM 1735 N N . MET B 1 1 ? -20.90304 20.00155 29.87676 1.000 68.76067 1 MET B N 1
ATOM 1736 C CA . MET B 1 1 ? -20.88721 18.97164 30.91013 1.000 66.60989 1 MET B CA 1
ATOM 1737 C C . MET B 1 1 ? -20.16526 19.44815 32.16704 1.000 62.69859 1 MET B C 1
ATOM 1738 O O . MET B 1 1 ? -20.67946 19.29440 33.27503 1.000 62.71469 1 MET B O 1
ATOM 1743 N N . ILE B 1 2 ? -18.97532 20.03194 31.99430 1.000 61.77171 2 ILE B N 1
ATOM 1744 C CA . ILE B 1 2 ? -18.21748 20.52806 33.13775 1.000 62.20227 2 ILE B CA 1
ATOM 1745 C C . ILE B 1 2 ? -18.93299 21.68777 33.81633 1.000 61.72617 2 ILE B C 1
ATOM 1746 O O . ILE B 1 2 ? -18.59700 22.04629 34.95021 1.000 63.01350 2 ILE B O 1
ATOM 1751 N N . GLN B 1 3 ? -19.91506 22.29210 33.14274 1.000 63.46237 3 GLN B N 1
ATOM 1752 C CA . GLN B 1 3 ? -20.66998 23.39031 33.73737 1.000 60.34304 3 GLN B CA 1
ATOM 1753 C C . GLN B 1 3 ? -21.51517 22.92327 34.91767 1.000 58.47492 3 GLN B C 1
ATOM 1754 O O . GLN B 1 3 ? -21.78355 23.70700 35.83694 1.000 54.84469 3 GLN B O 1
ATOM 1760 N N . THR B 1 4 ? -21.93091 21.65261 34.91784 1.000 56.93669 4 THR B N 1
ATOM 1761 C CA . THR B 1 4 ? -22.78708 21.16494 35.99891 1.000 52.24457 4 THR B CA 1
ATOM 1762 C C . THR B 1 4 ? -22.04539 21.04965 37.32667 1.000 53.01883 4 THR B C 1
ATOM 1763 O O . THR B 1 4 ? -22.55215 21.57275 38.33540 1.000 51.11252 4 THR B O 1
ATOM 1767 N N . PRO B 1 5 ? -20.87446 20.40159 37.41849 1.000 52.04232 5 PRO B N 1
ATOM 1768 C CA . PRO B 1 5 ? -20.19478 20.34624 38.72347 1.000 48.41500 5 PRO B CA 1
ATOM 1769 C C . PRO B 1 5 ? -19.74221 21.70586 39.21680 1.000 52.51188 5 PRO B C 1
ATOM 1770 O O . PRO B 1 5 ? -19.76379 21.94938 40.42945 1.000 52.02010 5 PRO B O 1
ATOM 1774 N N . LEU B 1 6 ? -19.32803 22.59744 38.31346 1.000 54.10570 6 LEU B N 1
ATOM 1775 C CA . LEU B 1 6 ? -18.86741 23.91572 38.73330 1.000 52.78038 6 LEU B CA 1
ATOM 1776 C C . LEU B 1 6 ? -20.00605 24.73719 39.32608 1.000 47.99139 6 LEU B C 1
ATOM 1777 O O . LEU B 1 6 ? -19.81502 25.44021 40.32519 1.000 46.57366 6 LEU B O 1
ATOM 1782 N N . LEU B 1 7 ? -21.19871 24.65819 38.73028 1.000 50.58153 7 LEU B N 1
ATOM 1783 C CA . LEU B 1 7 ? -22.34985 25.35869 39.29407 1.000 52.80155 7 LEU B CA 1
ATOM 1784 C C . LEU B 1 7 ? -22.78084 24.73367 40.61540 1.000 52.70540 7 LEU B C 1
ATOM 1785 O O . LEU B 1 7 ? -23.20385 25.44372 41.53689 1.000 47.36284 7 LEU B O 1
ATOM 1790 N N . ILE B 1 8 ? -22.68554 23.40536 40.72296 1.000 50.43688 8 ILE B N 1
ATOM 1791 C CA . ILE B 1 8 ? -22.97270 22.73905 41.98966 1.000 47.43240 8 ILE B CA 1
ATOM 1792 C C . ILE B 1 8 ? -21.97156 23.17114 43.05266 1.000 47.95555 8 ILE B C 1
ATOM 1793 O O . ILE B 1 8 ? -22.33494 23.41275 44.21059 1.000 45.54561 8 ILE B O 1
ATOM 1798 N N . GLY B 1 9 ? -20.69853 23.29250 42.67314 1.000 47.36827 9 GLY B N 1
ATOM 1799 C CA . GLY B 1 9 ? -19.69320 23.72648 43.62773 1.000 46.51822 9 GLY B CA 1
ATOM 1800 C C . GLY B 1 9 ? -19.90611 25.15384 44.09077 1.000 45.80712 9 GLY B C 1
ATOM 1801 O O . GLY B 1 9 ? -19.71758 25.46794 45.26922 1.000 46.26885 9 GLY B O 1
ATOM 1802 N N . PHE B 1 10 ? -20.30486 26.03674 43.17293 1.000 47.03131 10 PHE B N 1
ATOM 1803 C CA . PHE B 1 10 ? -20.55460 27.42475 43.54579 1.000 45.91141 10 PHE B CA 1
ATOM 1804 C C . PHE B 1 10 ? -21.69907 27.53077 44.54711 1.000 47.26862 10 PHE B C 1
ATOM 1805 O O . PHE B 1 10 ? -21.59768 28.26237 45.53888 1.000 46.79688 10 PHE B O 1
ATOM 1813 N N . ILE B 1 11 ? -22.79134 26.79756 44.31094 1.000 47.33686 11 ILE B N 1
ATOM 1814 C CA . ILE B 1 11 ? -23.93779 26.84842 45.21519 1.000 44.69750 11 ILE B CA 1
ATOM 1815 C C . ILE B 1 11 ? -23.59024 26.23159 46.56620 1.000 45.44902 11 ILE B C 1
ATOM 1816 O O . ILE B 1 11 ? -23.93153 26.78443 47.61962 1.000 42.66533 11 ILE B O 1
ATOM 1821 N N . VAL B 1 12 ? -22.91012 25.08005 46.56142 1.000 42.44861 12 VAL B N 1
ATOM 1822 C CA . VAL B 1 12 ? -22.60765 24.39132 47.81444 1.000 40.91822 12 VAL B CA 1
ATOM 1823 C C . VAL B 1 12 ? -21.60317 25.18838 48.63798 1.000 40.38522 12 VAL B C 1
ATOM 1824 O O . VAL B 1 12 ? -21.75580 25.33302 49.85678 1.000 37.97144 12 VAL B O 1
ATOM 1828 N N . MET B 1 13 ? -20.56641 25.72532 47.99092 1.000 41.21117 13 MET B N 1
ATOM 1829 C CA . MET B 1 13 ? -19.56199 26.48719 48.72638 1.000 42.13502 13 MET B CA 1
ATOM 1830 C C . MET B 1 13 ? -20.13494 27.79749 49.25453 1.000 42.80885 13 MET B C 1
ATOM 1831 O O . MET B 1 13 ? -19.78655 28.23096 50.35868 1.000 41.76317 13 MET B O 1
ATOM 1836 N N . ALA B 1 14 ? -21.01930 28.43930 48.48711 1.000 42.16843 14 ALA B N 1
ATOM 1837 C CA . ALA B 1 14 ? -21.60854 29.69830 48.93495 1.000 42.47301 14 ALA B CA 1
ATOM 1838 C C . ALA B 1 14 ? -22.54304 29.48099 50.12083 1.000 42.92113 14 ALA B C 1
ATOM 1839 O O . ALA B 1 14 ? -22.47458 30.20893 51.11880 1.000 41.83984 14 ALA B O 1
ATOM 1841 N N . LEU B 1 15 ? -23.42792 28.48486 50.02814 1.000 42.93691 15 LEU B N 1
ATOM 1842 C CA . LEU B 1 15 ? -24.31424 28.17591 51.14642 1.000 43.47875 15 LEU B CA 1
ATOM 1843 C C . LEU B 1 15 ? -23.51598 27.75952 52.37606 1.000 44.85036 15 LEU B C 1
ATOM 1844 O O . LEU B 1 15 ? -23.74503 28.26592 53.48070 1.000 43.55252 15 LEU B O 1
ATOM 1849 N N . ALA B 1 16 ? -22.56439 26.83681 52.19849 1.000 45.28149 16 ALA B N 1
ATOM 1850 C CA . ALA B 1 16 ? -21.75401 26.37470 53.32118 1.000 43.39726 16 ALA B CA 1
ATOM 1851 C C . ALA B 1 16 ? -20.94608 27.50864 53.93797 1.000 47.23565 16 ALA B C 1
ATOM 1852 O O . ALA B 1 16 ? -20.64569 27.47387 55.13648 1.000 47.48400 16 ALA B O 1
ATOM 1854 N N . SER B 1 17 ? -20.58295 28.51818 53.14255 1.000 46.33013 17 SER B N 1
ATOM 1855 C CA . SER B 1 17 ? -19.88607 29.67385 53.69807 1.000 46.13296 17 SER B CA 1
ATOM 1856 C C . SER B 1 17 ? -20.73189 30.35898 54.76526 1.000 49.75272 17 SER B C 1
ATOM 1857 O O . SER B 1 17 ? -20.20543 30.82098 55.78478 1.000 48.52493 17 SER B O 1
ATOM 1860 N N . LEU B 1 18 ? -22.05053 30.41542 54.55425 1.000 47.56774 18 LEU B N 1
ATOM 1861 C CA . LEU B 1 18 ? -22.96011 30.97898 55.54470 1.000 44.94793 18 LEU B CA 1
ATOM 1862 C C . LEU B 1 18 ? -23.30231 29.98057 56.64352 1.000 46.28742 18 LEU B C 1
ATOM 1863 O O . LEU B 1 18 ? -23.49126 30.37895 57.79843 1.000 45.76350 18 LEU B O 1
ATOM 1868 N N . ALA B 1 19 ? -23.37959 28.68880 56.30899 1.000 46.46074 19 ALA B N 1
ATOM 1869 C CA . ALA B 1 19 ? -23.76480 27.68444 57.29573 1.000 44.92785 19 ALA B CA 1
ATOM 1870 C C . ALA B 1 19 ? -22.68823 27.47733 58.35294 1.000 47.06479 19 ALA B C 1
ATOM 1871 O O . ALA B 1 19 ? -23.00960 27.17664 59.50818 1.000 48.29603 19 ALA B O 1
ATOM 1873 N N . ILE B 1 20 ? -21.41405 27.62225 57.98329 1.000 45.73867 20 ILE B N 1
ATOM 1874 C CA . ILE B 1 20 ? -20.34149 27.44281 58.95595 1.000 44.68587 20 ILE B CA 1
ATOM 1875 C C . ILE B 1 20 ? -20.32360 28.59806 59.95005 1.000 45.24010 20 ILE B C 1
ATOM 1876 O O . ILE B 1 20 ? -20.14307 28.39338 61.15569 1.000 46.66001 20 ILE B O 1
ATOM 1881 N N . TYR B 1 21 ? -20.52879 29.82580 59.46923 1.000 45.24696 21 TYR B N 1
ATOM 1882 C CA . TYR B 1 21 ? -20.52970 30.97395 60.36964 1.000 46.79203 21 TYR B CA 1
ATOM 1883 C C . TYR B 1 21 ? -21.70173 30.91942 61.34401 1.000 50.66267 21 TYR B C 1
ATOM 1884 O O . TYR B 1 21 ? -21.55567 31.28176 62.51705 1.000 53.17291 21 TYR B O 1
ATOM 1893 N N . ILE B 1 22 ? -22.86770 30.46914 60.88200 1.000 47.01392 22 ILE B N 1
ATOM 1894 C CA . ILE B 1 22 ? -24.06163 30.47708 61.72435 1.000 47.66711 22 ILE B CA 1
ATOM 1895 C C . ILE B 1 22 ? -24.02726 29.32922 62.72667 1.000 52.08073 22 ILE B C 1
ATOM 1896 O O . ILE B 1 22 ? -24.05397 29.54308 63.94463 1.000 49.97821 22 ILE B O 1
ATOM 1901 N N . LYS B 1 23 ? -23.96813 28.09357 62.22848 1.000 53.60898 23 LYS B N 1
ATOM 1902 C CA . LYS B 1 23 ? -23.97092 26.92769 63.10341 1.000 53.60275 23 LYS B CA 1
ATOM 1903 C C . LYS B 1 23 ? -22.64621 26.72396 63.82681 1.000 57.20209 23 LYS B C 1
ATOM 1904 O O . LYS B 1 23 ? -22.60238 25.97006 64.80528 1.000 64.96674 23 LYS B O 1
ATOM 1910 N N . GLY B 1 24 ? -21.57688 27.37777 63.38310 1.000 54.75111 24 GLY B N 1
ATOM 1911 C CA . GLY B 1 24 ? -20.29252 27.21967 64.02965 1.000 59.75274 24 GLY B CA 1
ATOM 1912 C C . GLY B 1 24 ? -20.25044 27.85831 65.40485 1.000 63.03865 24 GLY B C 1
ATOM 1913 O O . GLY B 1 24 ? -21.09533 28.67063 65.78427 1.000 61.12735 24 GLY B O 1
ATOM 1914 N N . ALA B 1 25 ? -19.22690 27.47667 66.16597 1.000 67.66263 25 ALA B N 1
ATOM 1915 C CA . ALA B 1 25 ? -19.06614 27.97210 67.52498 1.000 68.65120 25 ALA B CA 1
ATOM 1916 C C . ALA B 1 25 ? -18.41819 29.34981 67.53041 1.000 65.75375 25 ALA B C 1
ATOM 1917 O O . ALA B 1 25 ? -17.55136 29.65176 66.70539 1.000 62.96299 25 ALA B O 1
ATOM 1919 N N . HIS B 1 26 ? -18.84902 30.18559 68.47014 1.000 66.82585 26 HIS B N 1
ATOM 1920 C CA . HIS B 1 26 ? -18.28708 31.51147 68.68920 1.000 63.54860 26 HIS B CA 1
ATOM 1921 C C . HIS B 1 26 ? -17.65982 31.59834 70.07581 1.000 67.19753 26 HIS B C 1
ATOM 1922 O O . HIS B 1 26 ? -17.77548 32.60964 70.77173 1.000 68.44417 26 HIS B O 1
ATOM 1929 N N . TYR B 1 27 ? -16.98423 30.52788 70.48795 1.000 67.71633 27 TYR B N 1
ATOM 1930 C CA . TYR B 1 27 ? -16.42652 30.39572 71.82867 1.000 67.75762 27 TYR B CA 1
ATOM 1931 C C . TYR B 1 27 ? -14.90526 30.42735 71.75952 1.000 70.57337 27 TYR B C 1
ATOM 1932 O O . TYR B 1 27 ? -14.29373 29.56535 71.11813 1.000 69.38742 27 TYR B O 1
ATOM 1941 N N . GLY B 1 28 ? -14.30529 31.41376 72.42606 1.000 68.68360 28 GLY B N 1
ATOM 1942 C CA . GLY B 1 28 ? -12.87949 31.45494 72.65704 1.000 64.49402 28 GLY B CA 1
ATOM 1943 C C . GLY B 1 28 ? -12.03158 31.21921 71.42396 1.000 67.67977 28 GLY B C 1
ATOM 1944 O O . GLY B 1 28 ? -12.21124 31.85594 70.38115 1.000 66.97160 28 GLY B O 1
ATOM 1945 N N . PRO B 1 29 ? -11.07573 30.29220 71.52932 1.000 69.50085 29 PRO B N 1
ATOM 1946 C CA . PRO B 1 29 ? -10.22412 29.98628 70.36869 1.000 66.98876 29 PRO B CA 1
ATOM 1947 C C . PRO B 1 29 ? -10.99905 29.42938 69.19091 1.000 65.02748 29 PRO B C 1
ATOM 1948 O O . PRO B 1 29 ? -10.58510 29.62205 68.04025 1.000 66.16607 29 PRO B O 1
ATOM 1952 N N . LEU B 1 30 ? -12.11703 28.74400 69.44396 1.000 62.02183 30 LEU B N 1
ATOM 1953 C CA . LEU B 1 30 ? -12.93968 28.22510 68.35897 1.000 58.07428 30 LEU B CA 1
ATOM 1954 C C . LEU B 1 30 ? -13.61837 29.33382 67.56344 1.000 59.80660 30 LEU B C 1
ATOM 1955 O O . LEU B 1 30 ? -14.03769 29.09295 66.42566 1.000 57.03269 30 LEU B O 1
ATOM 1960 N N . LEU B 1 31 ? -13.73829 30.53720 68.13281 1.000 58.54933 31 LEU B N 1
ATOM 1961 C CA . LEU B 1 31 ? -14.28704 31.65877 67.37703 1.000 56.69011 31 LEU B CA 1
ATOM 1962 C C . LEU B 1 31 ? -13.42393 31.97382 66.16196 1.000 54.59661 31 LEU B C 1
ATOM 1963 O O . LEU B 1 31 ? -13.94407 32.20587 65.06420 1.000 53.07628 31 LEU B O 1
ATOM 1968 N N . GLY B 1 32 ? -12.10079 31.98911 66.33869 1.000 51.36722 32 GLY B N 1
ATOM 1969 C CA . GLY B 1 32 ? -11.20667 32.11292 65.20312 1.000 49.97762 32 GLY B CA 1
ATOM 1970 C C . GLY B 1 32 ? -11.11905 30.85791 64.36404 1.000 50.78242 32 GLY B C 1
ATOM 1971 O O . GLY B 1 32 ? -10.66644 30.92008 63.21567 1.000 47.67235 32 GLY B O 1
ATOM 1972 N N . HIS B 1 33 ? -11.54381 29.71880 64.91334 1.000 50.01887 33 HIS B N 1
ATOM 1973 C CA . HIS B 1 33 ? -11.56533 28.48358 64.14035 1.000 49.34438 33 HIS B CA 1
ATOM 1974 C C . HIS B 1 33 ? -12.69243 28.50369 63.11292 1.000 51.12794 33 HIS B C 1
ATOM 1975 O O . HIS B 1 33 ? -12.47487 28.20660 61.93227 1.000 50.52949 33 HIS B O 1
ATOM 1982 N N . THR B 1 34 ? -13.90753 28.86085 63.54063 1.000 48.80334 34 THR B N 1
ATOM 1983 C CA . THR B 1 34 ? -15.02530 28.89388 62.60365 1.000 50.10965 34 THR B CA 1
ATOM 1984 C C . THR B 1 34 ? -14.95068 30.10520 61.68397 1.000 51.14264 34 THR B C 1
ATOM 1985 O O . THR B 1 34 ? -15.45302 30.05336 60.55539 1.000 51.72000 34 THR B O 1
ATOM 1989 N N . LEU B 1 35 ? -14.33911 31.20087 62.14597 1.000 50.39315 35 LEU B N 1
ATOM 1990 C CA . LEU B 1 35 ? -14.17416 32.37396 61.29259 1.000 46.86640 35 LEU B CA 1
ATOM 1991 C C . LEU B 1 35 ? -13.25234 32.07256 60.11791 1.000 46.84816 35 LEU B C 1
ATOM 1992 O O . LEU B 1 35 ? -13.50764 32.51509 58.99181 1.000 44.18663 35 LEU B O 1
ATOM 1997 N N . ILE B 1 36 ? -12.17589 31.32033 60.36120 1.000 46.95210 36 ILE B N 1
ATOM 1998 C CA . ILE B 1 36 ? -11.29861 30.90531 59.27176 1.000 44.58134 36 ILE B CA 1
ATOM 1999 C C . ILE B 1 36 ? -11.99499 29.87132 58.39709 1.000 44.76638 36 ILE B C 1
ATOM 2000 O O . ILE B 1 36 ? -11.97401 29.96366 57.16373 1.000 45.81851 36 ILE B O 1
ATOM 2005 N N . HIS B 1 37 ? -12.64103 28.88324 59.01712 1.000 44.57778 37 HIS B N 1
ATOM 2006 C CA . HIS B 1 37 ? -13.34814 27.86072 58.25811 1.000 44.30128 37 HIS B CA 1
ATOM 2007 C C . HIS B 1 37 ? -14.57283 28.39865 57.53370 1.000 43.15235 37 HIS B C 1
ATOM 2008 O O . HIS B 1 37 ? -15.13650 27.68145 56.70339 1.000 46.24229 37 HIS B O 1
ATOM 2015 N N . ALA B 1 38 ? -15.00181 29.62616 57.82306 1.000 47.30262 38 ALA B N 1
ATOM 2016 C CA . ALA B 1 38 ? -16.07915 30.24162 57.05683 1.000 47.66741 38 ALA B CA 1
ATOM 2017 C C . ALA B 1 38 ? -15.56959 30.98641 55.83068 1.000 40.88997 38 ALA B C 1
ATOM 2018 O O . ALA B 1 38 ? -16.25985 31.02511 54.80648 1.000 39.26766 38 ALA B O 1
ATOM 2020 N N . ALA B 1 39 ? -14.37243 31.56997 55.90703 1.000 39.55685 39 ALA B N 1
ATOM 2021 C CA . ALA B 1 39 ? -13.80018 32.23539 54.74267 1.000 40.62442 39 ALA B CA 1
ATOM 2022 C C . ALA B 1 39 ? -13.34913 31.23694 53.68399 1.000 41.61371 39 ALA B C 1
ATOM 2023 O O . ALA B 1 39 ? -13.39953 31.54325 52.48688 1.000 40.67454 39 ALA B O 1
ATOM 2025 N N . VAL B 1 40 ? -12.90991 30.04588 54.10239 1.000 39.32858 40 VAL B N 1
ATOM 2026 C CA . VAL B 1 40 ? -12.38835 29.06638 53.14707 1.000 39.79030 40 VAL B CA 1
ATOM 2027 C C . VAL B 1 40 ? -13.40181 28.73349 52.05467 1.000 40.80414 40 VAL B C 1
ATOM 2028 O O . VAL B 1 40 ? -13.05325 28.84381 50.86862 1.000 40.51356 40 VAL B O 1
ATOM 2032 N N . PRO B 1 41 ? -14.65008 28.34978 52.36379 1.000 42.89885 41 PRO B N 1
ATOM 2033 C CA . PRO B 1 41 ? -15.61519 28.10485 51.27927 1.000 42.59135 41 PRO B CA 1
ATOM 2034 C C . PRO B 1 41 ? -15.96179 29.35036 50.48517 1.000 42.51941 41 PRO B C 1
ATOM 2035 O O . PRO B 1 41 ? -16.37485 29.22392 49.32621 1.000 43.33057 41 PRO B O 1
ATOM 2039 N N . PHE B 1 42 ? -15.81141 30.54465 51.06335 1.000 38.70780 42 PHE B N 1
ATOM 2040 C CA . PHE B 1 42 ? -16.08489 31.75785 50.30312 1.000 39.34486 42 PHE B CA 1
ATOM 2041 C C . PHE B 1 42 ? -15.03791 31.96838 49.21671 1.000 40.09499 42 PHE B C 1
ATOM 2042 O O . PHE B 1 42 ? -15.37413 32.35034 48.08870 1.000 38.76065 42 PHE B O 1
ATOM 2050 N N . ILE B 1 43 ? -13.76433 31.72014 49.53564 1.000 40.99515 43 ILE B N 1
ATOM 2051 C CA . ILE B 1 43 ? -12.71876 31.78624 48.51798 1.000 41.88971 43 ILE B CA 1
ATOM 2052 C C . ILE B 1 43 ? -12.94276 30.71077 47.46437 1.000 41.63853 43 ILE B C 1
ATOM 2053 O O . ILE B 1 43 ? -12.73118 30.93632 46.26608 1.000 42.37307 43 ILE B O 1
ATOM 2058 N N . ALA B 1 44 ? -13.37455 29.52436 47.89480 1.000 39.25819 44 ALA B N 1
ATOM 2059 C CA . ALA B 1 44 ? -13.65805 28.44925 46.95198 1.000 41.12379 44 ALA B CA 1
ATOM 2060 C C . ALA B 1 44 ? -14.86743 28.78438 46.08846 1.000 44.66996 44 ALA B C 1
ATOM 2061 O O . ALA B 1 44 ? -14.83580 28.60704 44.86466 1.000 43.35148 44 ALA B O 1
ATOM 2063 N N . ALA B 1 45 ? -15.94663 29.26690 46.71539 1.000 43.00947 45 ALA B N 1
ATOM 2064 C CA . ALA B 1 45 ? -17.14366 29.64333 45.96990 1.000 41.23595 45 ALA B CA 1
ATOM 2065 C C . ALA B 1 45 ? -16.81506 30.64329 44.87262 1.000 44.13534 45 ALA B C 1
ATOM 2066 O O . ALA B 1 45 ? -17.26872 30.49413 43.73146 1.000 44.79283 45 ALA B O 1
ATOM 2068 N N . THR B 1 46 ? -16.01776 31.66540 45.19915 1.000 39.72747 46 THR B N 1
ATOM 2069 C CA . THR B 1 46 ? -15.61145 32.63885 44.19275 1.000 38.98927 46 THR B CA 1
ATOM 2070 C C . THR B 1 46 ? -14.88033 31.95884 43.04543 1.000 40.31841 46 THR B C 1
ATOM 2071 O O . THR B 1 46 ? -15.09416 32.29185 41.87368 1.000 39.20590 46 THR B O 1
ATOM 2075 N N . ALA B 1 47 ? -14.02378 30.98879 43.36645 1.000 43.54205 47 ALA B N 1
ATOM 2076 C CA . ALA B 1 47 ? -13.27505 30.28784 42.33146 1.000 43.95184 47 ALA B CA 1
ATOM 2077 C C . ALA B 1 47 ? -14.19420 29.44206 41.46173 1.000 42.13454 47 ALA B C 1
ATOM 2078 O O . ALA B 1 47 ? -14.01943 29.38389 40.23945 1.000 42.32851 47 ALA B O 1
ATOM 2080 N N . TYR B 1 48 ? -15.17995 28.78000 42.07027 1.000 42.60933 48 TYR B N 1
ATOM 2081 C CA . TYR B 1 48 ? -16.12870 28.00663 41.27774 1.000 45.34196 48 TYR B CA 1
ATOM 2082 C C . TYR B 1 48 ? -17.00304 28.90947 40.41865 1.000 44.76077 48 TYR B C 1
ATOM 2083 O O . TYR B 1 48 ? -17.49361 28.47673 39.37065 1.000 45.29427 48 TYR B O 1
ATOM 2092 N N . LEU B 1 49 ? -17.20092 30.16192 40.83445 1.000 44.60480 49 LEU B N 1
ATOM 2093 C CA . LEU B 1 49 ? -17.91985 31.10927 39.98957 1.000 45.18343 49 LEU B CA 1
ATOM 2094 C C . LEU B 1 49 ? -17.10296 31.47058 38.75689 1.000 47.99249 49 LEU B C 1
ATOM 2095 O O . LEU B 1 49 ? -17.65269 31.58955 37.65500 1.000 49.56509 49 LEU B O 1
ATOM 2100 N N . CYS B 1 50 ? -15.78762 31.64196 38.92396 1.000 47.41842 50 CYS B N 1
ATOM 2101 C CA . CYS B 1 50 ? -14.92915 31.99081 37.79670 1.000 43.65236 50 CYS B CA 1
ATOM 2102 C C . CYS B 1 50 ? -14.74555 30.80669 36.85481 1.000 44.34439 50 CYS B C 1
ATOM 2103 O O . CYS B 1 50 ? -14.82047 30.96099 35.63018 1.000 44.88163 50 CYS B O 1
ATOM 2106 N N . MET B 1 51 ? -14.50019 29.61435 37.40906 1.000 45.98095 51 MET B N 1
ATOM 2107 C CA . MET B 1 51 ? -14.34879 28.42454 36.57461 1.000 46.06165 51 MET B CA 1
ATOM 2108 C C . MET B 1 51 ? -15.63280 28.11619 35.81161 1.000 49.16130 51 MET B C 1
ATOM 2109 O O . MET B 1 51 ? -15.58646 27.66320 34.66194 1.000 47.43674 51 MET B O 1
ATOM 2114 N N . TYR B 1 52 ? -16.78939 28.35389 36.43482 1.000 48.16916 52 TYR B N 1
ATOM 2115 C CA . TYR B 1 52 ? -18.05966 28.14359 35.74852 1.000 47.96113 52 TYR B CA 1
ATOM 2116 C C . TYR B 1 52 ? -18.21188 29.10843 34.57915 1.000 50.02117 52 TYR B C 1
ATOM 2117 O O . TYR B 1 52 ? -18.50405 28.69188 33.45290 1.000 53.18782 52 TYR B O 1
ATOM 2126 N N . LEU B 1 53 ? -18.00134 30.40150 34.82410 1.000 50.39015 53 LEU B N 1
ATOM 2127 C CA . LEU B 1 53 ? -18.08452 31.42432 33.78821 1.000 49.91249 53 LEU B CA 1
ATOM 2128 C C . LEU B 1 53 ? -16.84630 31.47595 32.89725 1.000 51.73733 53 LEU B C 1
ATOM 2129 O O . LEU B 1 53 ? -16.67389 32.45291 32.16045 1.000 50.37787 53 LEU B O 1
ATOM 2134 N N . GLY B 1 54 ? -15.98414 30.46240 32.95045 1.000 49.72777 54 GLY B N 1
ATOM 2135 C CA . GLY B 1 54 ? -14.84621 30.40431 32.05597 1.000 46.77311 54 GLY B CA 1
ATOM 2136 C C . GLY B 1 54 ? -13.75219 31.40687 32.32990 1.000 46.55841 54 GLY B C 1
ATOM 2137 O O . GLY B 1 54 ? -12.91064 31.63752 31.45836 1.000 51.95378 54 GLY B O 1
ATOM 2138 N N . VAL B 1 55 ? -13.72832 32.00613 33.51718 1.000 46.07471 55 VAL B N 1
ATOM 2139 C CA . VAL B 1 55 ? -12.71650 33.00349 33.85492 1.000 45.50963 55 VAL B CA 1
ATOM 2140 C C . VAL B 1 55 ? -11.47265 32.27609 34.35847 1.000 45.37720 55 VAL B C 1
ATOM 2141 O O . VAL B 1 55 ? -11.46416 31.72858 35.46341 1.000 45.79200 55 VAL B O 1
ATOM 2145 N N . GLY B 1 56 ? -10.41561 32.27425 33.54747 1.000 44.98871 56 GLY B N 1
ATOM 2146 C CA . GLY B 1 56 ? -9.17093 31.62289 33.89363 1.000 47.46085 56 GLY B CA 1
ATOM 2147 C C . GLY B 1 56 ? -8.97773 30.24745 33.28791 1.000 48.04035 56 GLY B C 1
ATOM 2148 O O . GLY B 1 56 ? -7.90071 29.66020 33.45709 1.000 45.63611 56 GLY B O 1
ATOM 2149 N N . ASN B 1 57 ? -9.98118 29.71715 32.59411 1.000 46.16268 57 ASN B N 1
ATOM 2150 C CA . ASN B 1 57 ? -9.85463 28.41176 31.95987 1.000 47.69303 57 ASN B CA 1
ATOM 2151 C C . ASN B 1 57 ? -8.90285 28.50486 30.77080 1.000 49.28237 57 ASN B C 1
ATOM 2152 O O . ASN B 1 57 ? -9.19472 29.18908 29.78433 1.000 50.83652 57 ASN B O 1
ATOM 2157 N N . LEU B 1 58 ? -7.76212 27.82516 30.86696 1.000 50.05580 58 LEU B N 1
ATOM 2158 C CA . LEU B 1 58 ? -6.73373 27.84457 29.83281 1.000 51.76826 58 LEU B CA 1
ATOM 2159 C C . LEU B 1 58 ? -6.74944 26.51909 29.08463 1.000 51.68133 58 LEU B C 1
ATOM 2160 O O . LEU B 1 58 ? -6.58517 25.45629 29.69398 1.000 54.31860 58 LEU B O 1
ATOM 2165 N N . ILE B 1 59 ? -6.93757 26.58566 27.76980 1.000 51.73760 59 ILE B N 1
ATOM 2166 C CA . ILE B 1 59 ? -6.97630 25.40870 26.90916 1.000 52.47297 59 ILE B CA 1
ATOM 2167 C C . ILE B 1 59 ? -5.72773 25.42880 26.03916 1.000 53.93323 59 ILE B C 1
ATOM 2168 O O . ILE B 1 59 ? -5.55655 26.32785 25.20634 1.000 53.88462 59 ILE B O 1
ATOM 2173 N N . LYS B 1 60 ? -4.85687 24.44162 26.22720 1.000 54.67427 60 LYS B N 1
ATOM 2174 C CA . LYS B 1 60 ? -3.63575 24.36741 25.44308 1.000 52.58783 60 LYS B CA 1
ATOM 2175 C C . LYS B 1 60 ? -3.93253 23.81466 24.05087 1.000 54.87433 60 LYS B C 1
ATOM 2176 O O . LYS B 1 60 ? -5.06688 23.45895 23.71711 1.000 50.73434 60 LYS B O 1
ATOM 2182 N N . VAL B 1 61 ? -2.88778 23.74592 23.22378 1.000 57.38048 61 VAL B N 1
ATOM 2183 C CA . VAL B 1 61 ? -3.05965 23.31108 21.84154 1.000 56.52494 61 VAL B CA 1
ATOM 2184 C C . VAL B 1 61 ? -3.48859 21.84868 21.78711 1.000 55.13835 61 VAL B C 1
ATOM 2185 O O . VAL B 1 61 ? -4.37174 21.47429 21.00512 1.000 53.20058 61 VAL B O 1
ATOM 2189 N N . ASP B 1 62 ? -2.88583 21.00333 22.62552 1.000 54.26434 62 ASP B N 1
ATOM 2190 C CA . ASP B 1 62 ? -3.23268 19.58717 22.64776 1.000 54.57162 62 ASP B CA 1
ATOM 2191 C C . ASP B 1 62 ? -4.63965 19.33670 23.17691 1.000 54.31840 62 ASP B C 1
ATOM 2192 O O . ASP B 1 62 ? -5.21776 18.28240 22.89175 1.000 50.71306 62 ASP B O 1
ATOM 2197 N N . GLY B 1 63 ? -5.19885 20.27266 23.93852 1.000 54.42093 63 GLY B N 1
ATOM 2198 C CA . GLY B 1 63 ? -6.51713 20.12803 24.52199 1.000 50.46480 63 GLY B CA 1
ATOM 2199 C C . GLY B 1 63 ? -6.52191 20.07149 26.03212 1.000 52.53560 63 GLY B C 1
ATOM 2200 O O . GLY B 1 63 ? -7.59742 20.17064 26.63543 1.000 52.30707 63 GLY B O 1
ATOM 2201 N N . SER B 1 64 ? -5.35832 19.91224 26.65918 1.000 55.98018 64 SER B N 1
ATOM 2202 C CA . SER B 1 64 ? -5.27835 19.88698 28.11231 1.000 54.35719 64 SER B CA 1
ATOM 2203 C C . SER B 1 64 ? -5.79352 21.19529 28.69913 1.000 53.17750 64 SER B C 1
ATOM 2204 O O . SER B 1 64 ? -5.55456 22.27905 28.15761 1.000 50.35360 64 SER B O 1
ATOM 2207 N N . VAL B 1 65 ? -6.50151 21.08819 29.81828 1.000 53.43166 65 VAL B N 1
ATOM 2208 C CA . VAL B 1 65 ? -7.14351 22.22760 30.46166 1.000 54.66077 65 VAL B CA 1
ATOM 2209 C C . VAL B 1 65 ? -6.41386 22.53790 31.76131 1.000 51.52706 65 VAL B C 1
ATOM 2210 O O . VAL B 1 65 ? -5.96557 21.62814 32.46980 1.000 55.64226 65 VAL B O 1
ATOM 2214 N N . THR B 1 66 ? -6.28767 23.82658 32.06655 1.000 46.62132 66 THR B N 1
ATOM 2215 C CA . THR B 1 66 ? -5.74152 24.29001 33.33590 1.000 50.15480 66 THR B CA 1
ATOM 2216 C C . THR B 1 66 ? -6.67069 25.35652 33.89495 1.000 48.01430 66 THR B C 1
ATOM 2217 O O . THR B 1 66 ? -6.84884 26.41242 33.27919 1.000 46.02297 66 THR B O 1
ATOM 2221 N N . TYR B 1 67 ? -7.26171 25.08047 35.05370 1.000 44.87344 67 TYR B N 1
ATOM 2222 C CA . TYR B 1 67 ? -8.18776 26.00459 35.69850 1.000 41.73727 67 TYR B CA 1
ATOM 2223 C C . TYR B 1 67 ? -7.39680 26.92765 36.61786 1.000 44.12395 67 TYR B C 1
ATOM 2224 O O . TYR B 1 67 ? -6.98852 26.52478 37.71265 1.000 43.60492 67 TYR B O 1
ATOM 2233 N N . LEU B 1 68 ? -7.18517 28.16963 36.17000 1.000 44.00959 68 LEU B N 1
ATOM 2234 C CA . LEU B 1 68 ? -6.41870 29.12837 36.95921 1.000 40.85643 68 LEU B CA 1
ATOM 2235 C C . LEU B 1 68 ? -7.10830 29.44656 38.27986 1.000 42.86611 68 LEU B C 1
ATOM 2236 O O . LEU B 1 68 ? -6.44949 29.53644 39.32229 1.000 45.97582 68 LEU B O 1
ATOM 2241 N N . ALA B 1 69 ? -8.43158 29.62069 38.25968 1.000 39.01891 69 ALA B N 1
ATOM 2242 C CA . ALA B 1 69 ? -9.14105 29.96678 39.48584 1.000 39.86627 69 ALA B CA 1
ATOM 2243 C C . ALA B 1 69 ? -9.01974 28.87047 40.53377 1.000 42.22878 69 ALA B C 1
ATOM 2244 O O . ALA B 1 69 ? -9.07264 29.15335 41.73626 1.000 42.79287 69 ALA B O 1
ATOM 2246 N N . ARG B 1 70 ? -8.85262 27.61848 40.10065 1.000 44.23031 70 ARG B N 1
ATOM 2247 C CA . ARG B 1 70 ? -8.71489 26.51913 41.04906 1.000 41.47745 70 ARG B CA 1
ATOM 2248 C C . ARG B 1 70 ? -7.42347 26.63780 41.84572 1.000 43.58398 70 ARG B C 1
ATOM 2249 O O . ARG B 1 70 ? -7.39485 26.32824 43.04275 1.000 44.19820 70 ARG B O 1
ATOM 2257 N N . TYR B 1 71 ? -6.34694 27.09361 41.20421 1.000 40.28618 71 TYR B N 1
ATOM 2258 C CA . TYR B 1 71 ? -5.07343 27.19714 41.90314 1.000 38.35071 71 TYR B CA 1
ATOM 2259 C C . TYR B 1 71 ? -5.01479 28.43740 42.78484 1.000 41.58330 71 TYR B C 1
ATOM 2260 O O . TYR B 1 71 ? -4.42701 28.39517 43.87079 1.000 44.42900 71 TYR B O 1
ATOM 2269 N N . VAL B 1 72 ? -5.61621 29.54679 42.34575 1.000 42.78000 72 VAL B N 1
ATOM 2270 C CA . VAL B 1 72 ? -5.72967 30.70109 43.23236 1.000 41.31868 72 VAL B CA 1
ATOM 2271 C C . VAL B 1 72 ? -6.61365 30.35628 44.42064 1.000 40.93025 72 VAL B C 1
ATOM 2272 O O . VAL B 1 72 ? -6.41239 30.87033 45.52728 1.000 41.30257 72 VAL B O 1
ATOM 2276 N N . ASP B 1 73 ? -7.60125 29.48454 44.21551 1.000 40.51279 73 ASP B N 1
ATOM 2277 C CA . ASP B 1 73 ? -8.36882 28.94733 45.33120 1.000 40.96300 73 ASP B CA 1
ATOM 2278 C C . ASP B 1 73 ? -7.44596 28.24790 46.32387 1.000 45.83972 73 ASP B C 1
ATOM 2279 O O . ASP B 1 73 ? -7.37326 28.62166 47.50150 1.000 43.41349 73 ASP B O 1
ATOM 2284 N N . TRP B 1 74 ? -6.70301 27.24356 45.84694 1.000 43.03847 74 TRP B N 1
ATOM 2285 C CA . TRP B 1 74 ? -5.84584 26.45519 46.72548 1.000 42.33524 74 TRP B CA 1
ATOM 2286 C C . TRP B 1 74 ? -4.71165 27.28339 47.31558 1.000 41.73245 74 TRP B C 1
ATOM 2287 O O . TRP B 1 74 ? -4.30065 27.03647 48.45333 1.000 43.38958 74 TRP B O 1
ATOM 2298 N N . ALA B 1 75 ? -4.19801 28.26563 46.57000 1.000 42.74642 75 ALA B N 1
ATOM 2299 C CA . ALA B 1 75 ? -3.11562 29.10481 47.07521 1.000 40.59500 75 ALA B CA 1
ATOM 2300 C C . ALA B 1 75 ? -3.52552 29.91615 48.29641 1.000 39.92898 75 ALA B C 1
ATOM 2301 O O . ALA B 1 75 ? -2.65296 30.40580 49.02273 1.000 36.10043 75 ALA B O 1
ATOM 2303 N N . PHE B 1 76 ? -4.82481 30.07902 48.53264 1.000 42.88919 76 PHE B N 1
ATOM 2304 C CA . PHE B 1 76 ? -5.32277 30.83172 49.67458 1.000 41.53804 76 PHE B CA 1
ATOM 2305 C C . PHE B 1 76 ? -6.12107 29.99479 50.66346 1.000 44.68468 76 PHE B C 1
ATOM 2306 O O . PHE B 1 76 ? -6.14852 30.33506 51.84861 1.000 45.03037 76 PHE B O 1
ATOM 2314 N N . THR B 1 77 ? -6.76248 28.91023 50.22028 1.000 43.67667 77 THR B N 1
ATOM 2315 C CA . THR B 1 77 ? -7.55609 28.10403 51.14285 1.000 42.70801 77 THR B CA 1
ATOM 2316 C C . THR B 1 77 ? -6.69593 27.11414 51.91808 1.000 42.39898 77 THR B C 1
ATOM 2317 O O . THR B 1 77 ? -6.90603 26.91782 53.12056 1.000 43.72293 77 THR B O 1
ATOM 2321 N N . THR B 1 78 ? -5.73192 26.48301 51.25609 1.000 42.10984 78 THR B N 1
ATOM 2322 C CA . THR B 1 78 ? -4.87877 25.51432 51.93285 1.000 41.45073 78 THR B CA 1
ATOM 2323 C C . THR B 1 78 ? -3.98827 26.17086 52.99073 1.000 43.11212 78 THR B C 1
ATOM 2324 O O . THR B 1 78 ? -3.78437 25.57046 54.05404 1.000 41.16745 78 THR B O 1
ATOM 2328 N N . PRO B 1 79 ? -3.44208 27.38077 52.77314 1.000 44.36876 79 PRO B N 1
ATOM 2329 C CA . PRO B 1 79 ? -2.71681 28.02953 53.88168 1.000 42.73805 79 PRO B CA 1
ATOM 2330 C C . PRO B 1 79 ? -3.60263 28.34120 55.07361 1.000 41.14944 79 PRO B C 1
ATOM 2331 O O . PRO B 1 79 ? -3.15106 28.23273 56.22084 1.000 40.63563 79 PRO B O 1
ATOM 2335 N N . LEU B 1 80 ? -4.85712 28.73198 54.83367 1.000 39.20907 80 LEU B N 1
ATOM 2336 C CA . LEU B 1 80 ? -5.76420 29.01108 55.94183 1.000 42.71520 80 LEU B CA 1
ATOM 2337 C C . LEU B 1 80 ? -6.11097 27.73763 56.70306 1.000 44.23822 80 LEU B C 1
ATOM 2338 O O . LEU B 1 80 ? -6.20755 27.75100 57.93618 1.000 43.52651 80 LEU B O 1
ATOM 2343 N N . LEU B 1 81 ? -6.29836 26.62624 55.98877 1.000 40.37964 81 LEU B N 1
ATOM 2344 C CA . LEU B 1 81 ? -6.56330 25.36239 56.66682 1.000 43.61393 81 LEU B CA 1
ATOM 2345 C C . LEU B 1 81 ? -5.35372 24.90694 57.47564 1.000 43.67960 81 LEU B C 1
ATOM 2346 O O . LEU B 1 81 ? -5.50429 24.42093 58.60192 1.000 48.53976 81 LEU B O 1
ATOM 2351 N N . LEU B 1 82 ? -4.14491 25.06876 56.93040 1.000 40.91568 82 LEU B N 1
ATOM 2352 C CA . LEU B 1 82 ? -2.95192 24.69840 57.68666 1.000 43.55168 82 LEU B CA 1
ATOM 2353 C C . LEU B 1 82 ? -2.70358 25.64720 58.85181 1.000 44.33161 82 LEU B C 1
ATOM 2354 O O . LEU B 1 82 ? -2.20682 25.22046 59.89979 1.000 45.63196 82 LEU B O 1
ATOM 2359 N N . ALA B 1 83 ? -3.03045 26.93066 58.69170 1.000 45.06201 83 ALA B N 1
ATOM 2360 C CA . ALA B 1 83 ? -2.90506 27.85914 59.80945 1.000 43.61507 83 ALA B CA 1
ATOM 2361 C C . ALA B 1 83 ? -3.83514 27.47044 60.95225 1.000 50.24167 83 ALA B C 1
ATOM 2362 O O . ALA B 1 83 ? -3.44675 27.52840 62.12513 1.000 50.41135 83 ALA B O 1
ATOM 2364 N N . GLY B 1 84 ? -5.06629 27.06216 60.62847 1.000 47.58241 84 GLY B N 1
ATOM 2365 C CA . GLY B 1 84 ? -6.00753 26.66945 61.66270 1.000 43.42807 84 GLY B CA 1
ATOM 2366 C C . GLY B 1 84 ? -5.62717 25.38060 62.36010 1.000 49.07137 84 GLY B C 1
ATOM 2367 O O . GLY B 1 84 ? -5.89057 25.21690 63.55489 1.000 50.41020 84 GLY B O 1
ATOM 2368 N N . VAL B 1 85 ? -5.00898 24.44985 61.63141 1.000 52.47544 85 VAL B N 1
ATOM 2369 C CA . VAL B 1 85 ? -4.53340 23.21546 62.24825 1.000 52.45559 85 VAL B CA 1
ATOM 2370 C C . VAL B 1 85 ? -3.37015 23.50066 63.19037 1.000 54.35702 85 VAL B C 1
ATOM 2371 O O . VAL B 1 85 ? -3.30891 22.96652 64.30437 1.000 56.17875 85 VAL B O 1
ATOM 2375 N N . VAL B 1 86 ? -2.42865 24.34196 62.76047 1.000 52.01723 86 VAL B N 1
ATOM 2376 C CA . VAL B 1 86 ? -1.29847 24.68675 63.61515 1.000 53.30659 86 VAL B CA 1
ATOM 2377 C C . VAL B 1 86 ? -1.76530 25.51628 64.80522 1.000 55.52874 86 VAL B C 1
ATOM 2378 O O . VAL B 1 86 ? -1.32456 25.29948 65.94029 1.000 59.11288 86 VAL B O 1
ATOM 2382 N N . SER B 1 87 ? -2.67537 26.46606 64.57304 1.000 54.55822 87 SER B N 1
ATOM 2383 C CA . SER B 1 87 ? -3.20061 27.26228 65.67705 1.000 55.24824 87 SER B CA 1
ATOM 2384 C C . SER B 1 87 ? -3.96772 26.40429 66.67418 1.000 58.96852 87 SER B C 1
ATOM 2385 O O . SER B 1 87 ? -3.93001 26.67488 67.87959 1.000 61.87614 87 SER B O 1
ATOM 2388 N N . SER B 1 88 ? -4.66370 25.36726 66.19798 1.000 57.14405 88 SER B N 1
ATOM 2389 C CA . SER B 1 88 ? -5.41867 24.51109 67.10708 1.000 56.68032 88 SER B CA 1
ATOM 2390 C C . SER B 1 88 ? -4.50124 23.74080 68.04807 1.000 56.95456 88 SER B C 1
ATOM 2391 O O . SER B 1 88 ? -4.89854 23.42688 69.17605 1.000 55.94520 88 SER B O 1
ATOM 2394 N N . ALA B 1 89 ? -3.27529 23.43718 67.61296 1.000 57.57149 89 ALA B N 1
ATOM 2395 C CA . ALA B 1 89 ? -2.32550 22.72733 68.46163 1.000 54.40560 89 ALA B CA 1
ATOM 2396 C C . ALA B 1 89 ? -1.84373 23.56646 69.63488 1.000 54.62165 89 ALA B C 1
ATOM 2397 O O . ALA B 1 89 ? -1.22397 23.01818 70.55134 1.000 56.07873 89 ALA B O 1
ATOM 2399 N N . TYR B 1 90 ? -2.11021 24.87134 69.62860 1.000 56.17163 90 TYR B N 1
ATOM 2400 C CA . TYR B 1 90 ? -1.71063 25.76776 70.70438 1.000 57.42476 90 TYR B CA 1
ATOM 2401 C C . TYR B 1 90 ? -2.88100 26.18915 71.58178 1.000 60.72701 90 TYR B C 1
ATOM 2402 O O . TYR B 1 90 ? -2.72824 27.10336 72.39920 1.000 62.65436 90 TYR B O 1
ATOM 2411 N N . TYR B 1 91 ? -4.04148 25.55215 71.43294 1.000 59.66992 91 TYR B N 1
ATOM 2412 C CA . TYR B 1 91 ? -5.23373 25.99034 72.14778 1.000 65.31539 91 TYR B CA 1
ATOM 2413 C C . TYR B 1 91 ? -5.10233 25.71723 73.64080 1.000 71.52202 91 TYR B C 1
ATOM 2414 O O . TYR B 1 91 ? -4.79628 24.59483 74.05524 1.000 72.25838 91 TYR B O 1
ATOM 2423 N N . GLY B 1 92 ? -5.33158 26.75361 74.44841 1.000 74.77514 92 GLY B N 1
ATOM 2424 C CA . GLY B 1 92 ? -5.35491 26.63101 75.88916 1.000 73.54165 92 GLY B CA 1
ATOM 2425 C C . GLY B 1 92 ? -4.09400 27.07175 76.60312 1.000 76.15829 92 GLY B C 1
ATOM 2426 O O . GLY B 1 92 ? -4.11597 27.19298 77.83472 1.000 74.41077 92 GLY B O 1
ATOM 2427 N N . THR B 1 93 ? -3.00249 27.31856 75.88205 1.000 77.16705 93 THR B N 1
ATOM 2428 C CA . THR B 1 93 ? -1.73012 27.65379 76.50343 1.000 77.88063 93 THR B CA 1
ATOM 2429 C C . THR B 1 93 ? -1.22247 29.00577 76.02346 1.000 79.38372 93 THR B C 1
ATOM 2430 O O . THR B 1 93 ? -1.44866 29.40890 74.87777 1.000 77.23212 93 THR B O 1
ATOM 2434 N N . ARG B 1 94 ? -0.52292 29.69770 76.92497 1.000 77.74366 94 ARG B N 1
ATOM 2435 C CA . ARG B 1 94 ? 0.12688 30.96760 76.62708 1.000 77.35279 94 ARG B CA 1
ATOM 2436 C C . ARG B 1 94 ? 1.62353 30.90868 76.91391 1.000 82.40026 94 ARG B C 1
ATOM 2437 O O . ARG B 1 94 ? 2.27528 31.95369 77.01944 1.000 81.39641 94 ARG B O 1
ATOM 2445 N N . ASP B 1 95 ? 2.18131 29.70176 77.04366 1.000 81.75357 95 ASP B N 1
ATOM 2446 C CA . ASP B 1 95 ? 3.56929 29.51420 77.45195 1.000 80.71881 95 ASP B CA 1
ATOM 2447 C C . ASP B 1 95 ? 4.37168 28.72694 76.41986 1.000 75.52762 95 ASP B C 1
ATOM 2448 O O . ASP B 1 95 ? 5.46283 28.23589 76.72928 1.000 76.12778 95 ASP B O 1
ATOM 2453 N N . LEU B 1 96 ? 3.85898 28.59570 75.19880 1.000 72.08573 96 LEU B N 1
ATOM 2454 C CA . LEU B 1 96 ? 4.50394 27.80592 74.15854 1.000 69.44433 96 LEU B CA 1
ATOM 2455 C C . LEU B 1 96 ? 4.92989 28.70876 73.01048 1.000 67.16890 96 LEU B C 1
ATOM 2456 O O . LEU B 1 96 ? 4.13560 29.52100 72.52474 1.000 64.41720 96 LEU B O 1
ATOM 2461 N N . TYR B 1 97 ? 6.17953 28.55756 72.58070 1.000 65.18881 97 TYR B N 1
ATOM 2462 C CA . TYR B 1 97 ? 6.74464 29.34885 71.49947 1.000 66.65900 97 TYR B CA 1
ATOM 2463 C C . TYR B 1 97 ? 6.52960 28.66418 70.14992 1.000 65.54653 97 TYR B C 1
ATOM 2464 O O . TYR B 1 97 ? 6.09414 27.51284 70.06358 1.000 63.21212 97 TYR B O 1
ATOM 2473 N N . GLY B 1 98 ? 6.85229 29.39736 69.08353 1.000 61.32782 98 GLY B N 1
ATOM 2474 C CA . GLY B 1 98 ? 6.88548 28.85177 67.74399 1.000 55.65474 98 GLY B CA 1
ATOM 2475 C C . GLY B 1 98 ? 5.55727 28.77805 67.02418 1.000 55.11359 98 GLY B C 1
ATOM 2476 O O . GLY B 1 98 ? 5.50619 28.21888 65.92114 1.000 50.61874 98 GLY B O 1
ATOM 2477 N N . LYS B 1 99 ? 4.48174 29.32011 67.60066 1.000 58.96467 99 LYS B N 1
ATOM 2478 C CA . LYS B 1 99 ? 3.18630 29.27850 66.92883 1.000 53.51606 99 LYS B CA 1
ATOM 2479 C C . LYS B 1 99 ? 3.24288 30.00976 65.59255 1.000 52.13027 99 LYS B C 1
ATOM 2480 O O . LYS B 1 99 ? 2.91330 29.44067 64.54513 1.000 47.69227 99 LYS B O 1
ATOM 2486 N N . SER B 1 100 ? 3.67761 31.27287 65.60747 1.000 49.22940 100 SER B N 1
ATOM 2487 C CA . SER B 1 100 ? 3.80844 32.02588 64.36660 1.000 46.62559 100 SER B CA 1
ATOM 2488 C C . SER B 1 100 ? 4.93855 31.50148 63.49247 1.000 47.33746 100 SER B C 1
ATOM 2489 O O . SER B 1 100 ? 4.92048 31.72375 62.27607 1.000 46.71836 100 SER B O 1
ATOM 2492 N N . GLY B 1 101 ? 5.91617 30.81064 64.08099 1.000 48.27174 101 GLY B N 1
ATOM 2493 C CA . GLY B 1 101 ? 6.97226 30.21982 63.27751 1.000 47.08037 101 GLY B CA 1
ATOM 2494 C C . GLY B 1 101 ? 6.48493 29.05362 62.43946 1.000 45.63973 101 GLY B C 1
ATOM 2495 O O . GLY B 1 101 ? 6.79738 28.96095 61.24917 1.000 44.12125 101 GLY B O 1
ATOM 2496 N N . TYR B 1 102 ? 5.71244 28.14711 63.04517 1.000 46.10119 102 TYR B N 1
ATOM 2497 C CA . TYR B 1 102 ? 5.19739 27.00783 62.29201 1.000 47.87379 102 TYR B CA 1
ATOM 2498 C C . TYR B 1 102 ? 4.15117 27.43288 61.27020 1.000 44.42531 102 TYR B C 1
ATOM 2499 O O . TYR B 1 102 ? 4.03736 26.80698 60.20995 1.000 43.81313 102 TYR B O 1
ATOM 2508 N N . ILE B 1 103 ? 3.37918 28.48081 61.56419 1.000 42.63254 103 ILE B N 1
ATOM 2509 C CA . ILE B 1 103 ? 2.43898 29.00154 60.57581 1.000 43.31409 103 ILE B CA 1
ATOM 2510 C C . ILE B 1 103 ? 3.19357 29.57310 59.38101 1.000 44.32509 103 ILE B C 1
ATOM 2511 O O . ILE B 1 103 ? 2.86999 29.28504 58.22312 1.000 41.06335 103 ILE B O 1
ATOM 2516 N N . THR B 1 104 ? 4.22563 30.37612 59.64773 1.000 44.53441 104 THR B N 1
ATOM 2517 C CA . THR B 1 104 ? 5.02171 30.95464 58.56997 1.000 43.62487 104 THR B CA 1
ATOM 2518 C C . THR B 1 104 ? 5.70908 29.87525 57.74167 1.000 43.65848 104 THR B C 1
ATOM 2519 O O . THR B 1 104 ? 5.76211 29.96695 56.51032 1.000 44.74235 104 THR B O 1
ATOM 2523 N N . ALA B 1 105 ? 6.23655 28.84044 58.39641 1.000 44.71577 105 ALA B N 1
ATOM 2524 C CA . ALA B 1 105 ? 6.96177 27.80728 57.66466 1.000 45.01228 105 ALA B CA 1
ATOM 2525 C C . ALA B 1 105 ? 6.01663 26.92746 56.85408 1.000 42.98544 105 ALA B C 1
ATOM 2526 O O . ALA B 1 105 ? 6.28697 26.63252 55.68436 1.000 44.23036 105 ALA B O 1
ATOM 2528 N N . ILE B 1 106 ? 4.89862 26.50583 57.44996 1.000 43.43485 106 ILE B N 1
ATOM 2529 C CA . ILE B 1 106 ? 3.99467 25.59645 56.75547 1.000 43.15425 106 ILE B CA 1
ATOM 2530 C C . ILE B 1 106 ? 3.24954 26.29027 55.62041 1.000 43.74930 106 ILE B C 1
ATOM 2531 O O . ILE B 1 106 ? 2.80661 25.62289 54.67783 1.000 41.38652 106 ILE B O 1
ATOM 2536 N N . VAL B 1 107 ? 3.10399 27.61611 55.67557 1.000 44.16772 107 VAL B N 1
ATOM 2537 C CA . VAL B 1 107 ? 2.49141 28.33409 54.56255 1.000 41.24412 107 VAL B CA 1
ATOM 2538 C C . VAL B 1 107 ? 3.48110 28.47722 53.41137 1.000 41.44276 107 VAL B C 1
ATOM 2539 O O . VAL B 1 107 ? 3.11700 28.31172 52.24103 1.000 41.30106 107 VAL B O 1
ATOM 2543 N N . THR B 1 108 ? 4.75002 28.75902 53.72104 1.000 38.73096 108 THR B N 1
ATOM 2544 C CA . THR B 1 108 ? 5.76967 28.80648 52.67631 1.000 42.26013 108 THR B CA 1
ATOM 2545 C C . THR B 1 108 ? 5.90774 27.46833 51.96584 1.000 42.52322 108 THR B C 1
ATOM 2546 O O . THR B 1 108 ? 6.18138 27.42875 50.76103 1.000 43.63230 108 THR B O 1
ATOM 2550 N N . LEU B 1 109 ? 5.73043 26.36580 52.69238 1.000 41.41783 109 LEU B N 1
ATOM 2551 C CA . LEU B 1 109 ? 5.80262 25.05255 52.06415 1.000 39.99286 109 LEU B CA 1
ATOM 2552 C C . LEU B 1 109 ? 4.55081 24.76607 51.24224 1.000 41.72301 109 LEU B C 1
ATOM 2553 O O . LEU B 1 109 ? 4.63022 24.14150 50.17698 1.000 40.19262 109 LEU B O 1
ATOM 2558 N N . ASP B 1 110 ? 3.38763 25.22888 51.71225 1.000 40.53251 110 ASP B N 1
ATOM 2559 C CA . ASP B 1 110 ? 2.13196 24.93815 51.02640 1.000 41.91276 110 ASP B CA 1
ATOM 2560 C C . ASP B 1 110 ? 1.92558 25.83321 49.80856 1.000 41.83107 110 ASP B C 1
ATOM 2561 O O . ASP B 1 110 ? 1.44536 25.36354 48.77163 1.000 41.98108 110 ASP B O 1
ATOM 2566 N N . VAL B 1 111 ? 2.26448 27.12100 49.91241 1.000 41.46924 111 VAL B N 1
ATOM 2567 C CA . VAL B 1 111 ? 2.13874 28.00741 48.75744 1.000 41.14400 111 VAL B CA 1
ATOM 2568 C C . VAL B 1 111 ? 3.05759 27.54620 47.63274 1.000 43.26870 111 VAL B C 1
ATOM 2569 O O . VAL B 1 111 ? 2.67374 27.54955 46.45644 1.000 43.05876 111 VAL B O 1
ATOM 2573 N N . ILE B 1 112 ? 4.27691 27.12285 47.97466 1.000 44.17926 112 ILE B N 1
ATOM 2574 C CA . ILE B 1 112 ? 5.18111 26.58920 46.96015 1.000 45.06664 112 ILE B CA 1
ATOM 2575 C C . ILE B 1 112 ? 4.61867 25.30212 46.36695 1.000 44.19454 112 ILE B C 1
ATOM 2576 O O . ILE B 1 112 ? 4.76050 25.04308 45.16632 1.000 45.71207 112 ILE B O 1
ATOM 2581 N N . MET B 1 113 ? 3.95977 24.48328 47.18905 1.000 42.52392 113 MET B N 1
ATOM 2582 C CA . MET B 1 113 ? 3.31842 23.27838 46.67202 1.000 40.44819 113 MET B CA 1
ATOM 2583 C C . MET B 1 113 ? 2.28414 23.62493 45.60959 1.000 41.19332 113 MET B C 1
ATOM 2584 O O . MET B 1 113 ? 2.25786 23.02509 44.52937 1.000 43.00338 113 MET B O 1
ATOM 2589 N N . ILE B 1 114 ? 1.43112 24.60744 45.89804 1.000 43.80355 114 ILE B N 1
ATOM 2590 C CA . ILE B 1 114 ? 0.36297 24.97379 44.97489 1.000 40.60567 114 ILE B CA 1
ATOM 2591 C C . ILE B 1 114 ? 0.92919 25.65233 43.73288 1.000 41.00833 114 ILE B C 1
ATOM 2592 O O . ILE B 1 114 ? 0.46307 25.41090 42.61240 1.000 36.90356 114 ILE B O 1
ATOM 2597 N N . VAL B 1 115 ? 1.94416 26.50432 43.90638 1.000 43.11137 115 VAL B N 1
ATOM 2598 C CA . VAL B 1 115 ? 2.49744 27.24518 42.77415 1.000 42.46116 115 VAL B CA 1
ATOM 2599 C C . VAL B 1 115 ? 3.20657 26.30153 41.80959 1.000 43.05103 115 VAL B C 1
ATOM 2600 O O . VAL B 1 115 ? 3.02950 26.38902 40.58817 1.000 42.64370 115 VAL B O 1
ATOM 2604 N N . THR B 1 116 ? 4.02071 25.38557 42.33993 1.000 41.62831 116 THR B N 1
ATOM 2605 C CA . THR B 1 116 ? 4.69720 24.42590 41.47363 1.000 44.99154 116 THR B CA 1
ATOM 2606 C C . THR B 1 116 ? 3.70384 23.48549 40.80207 1.000 43.74226 116 THR B C 1
ATOM 2607 O O . THR B 1 116 ? 3.96260 22.99719 39.69555 1.000 43.74517 116 THR B O 1
ATOM 2611 N N . GLY B 1 117 ? 2.56503 23.22491 41.44809 1.000 43.10858 117 GLY B N 1
ATOM 2612 C CA . GLY B 1 117 ? 1.52796 22.43318 40.80651 1.000 43.20641 117 GLY B CA 1
ATOM 2613 C C . GLY B 1 117 ? 0.91121 23.13722 39.61237 1.000 43.64076 117 GLY B C 1
ATOM 2614 O O . GLY B 1 117 ? 0.56631 22.49879 38.61390 1.000 42.49057 117 GLY B O 1
ATOM 2615 N N . LEU B 1 118 ? 0.76032 24.46155 39.69728 1.000 42.18725 118 LEU B N 1
ATOM 2616 C CA . LEU B 1 118 ? 0.27252 25.22056 38.55117 1.000 40.61771 118 LEU B CA 1
ATOM 2617 C C . LEU B 1 118 ? 1.30172 25.23960 37.42647 1.000 46.19370 118 LEU B C 1
ATOM 2618 O O . LEU B 1 118 ? 0.94531 25.09991 36.24963 1.000 47.20497 118 LEU B O 1
ATOM 2623 N N . ILE B 1 119 ? 2.58292 25.40827 37.77012 1.000 45.03430 119 ILE B N 1
ATOM 2624 C CA . ILE B 1 119 ? 3.63727 25.40239 36.76048 1.000 40.13421 119 ILE B CA 1
ATOM 2625 C C . ILE B 1 119 ? 3.73304 24.03426 36.09791 1.000 41.03610 119 ILE B C 1
ATOM 2626 O O . ILE B 1 119 ? 3.92366 23.93001 34.88047 1.000 41.72136 119 ILE B O 1
ATOM 2631 N N . ALA B 1 120 ? 3.59948 22.96399 36.88354 1.000 42.70985 120 ALA B N 1
ATOM 2632 C CA . ALA B 1 120 ? 3.57576 21.62664 36.30225 1.000 43.12923 120 ALA B CA 1
ATOM 2633 C C . ALA B 1 120 ? 2.35980 21.43103 35.40785 1.000 45.44915 120 ALA B C 1
ATOM 2634 O O . ALA B 1 120 ? 2.43010 20.69907 34.41422 1.000 46.14053 120 ALA B O 1
ATOM 2636 N N . SER B 1 121 ? 1.24050 22.07839 35.74046 1.000 45.74802 121 SER B N 1
ATOM 2637 C CA . SER B 1 121 ? 0.04717 21.97673 34.90765 1.000 44.33739 121 SER B CA 1
ATOM 2638 C C . SER B 1 121 ? 0.21900 22.72826 33.59232 1.000 44.28615 121 SER B C 1
ATOM 2639 O O . SER B 1 121 ? -0.16150 22.22460 32.52902 1.000 44.61483 121 SER B O 1
ATOM 2642 N N . LEU B 1 122 ? 0.79062 23.93369 33.64289 1.000 43.06300 122 LEU B N 1
ATOM 2643 C CA . LEU B 1 122 ? 0.91046 24.75506 32.44427 1.000 44.64070 122 LEU B CA 1
ATOM 2644 C C . LEU B 1 122 ? 1.94637 24.21950 31.46461 1.000 47.38087 122 LEU B C 1
ATOM 2645 O O . LEU B 1 122 ? 1.84772 24.50316 30.26620 1.000 47.52044 122 LEU B O 1
ATOM 2650 N N . ALA B 1 123 ? 2.93318 23.45521 31.94189 1.000 49.99066 123 ALA B N 1
ATOM 2651 C CA . ALA B 1 123 ? 3.97588 22.92352 31.07953 1.000 46.48276 123 ALA B CA 1
ATOM 2652 C C . ALA B 1 123 ? 3.45551 21.74289 30.26012 1.000 49.49908 123 ALA B C 1
ATOM 2653 O O . ALA B 1 123 ? 2.55945 21.01784 30.70111 1.000 49.32215 123 ALA B O 1
ATOM 2655 N N . PRO B 1 124 ? 3.99221 21.53712 29.05936 1.000 48.91028 124 PRO B N 1
ATOM 2656 C CA . PRO B 1 124 ? 3.61307 20.35906 28.27001 1.000 53.00845 124 PRO B CA 1
ATOM 2657 C C . PRO B 1 124 ? 4.11848 19.07781 28.91837 1.000 51.90535 124 PRO B C 1
ATOM 2658 O O . PRO B 1 124 ? 4.97236 19.08401 29.80753 1.000 50.64367 124 PRO B O 1
ATOM 2662 N N . TYR B 1 125 ? 3.57209 17.95687 28.45097 1.000 52.94727 125 TYR B N 1
ATOM 2663 C CA . TYR B 1 125 ? 3.95007 16.65516 28.98919 1.000 54.49241 125 TYR B CA 1
ATOM 2664 C C . TYR B 1 125 ? 5.41309 16.36246 28.67408 1.000 55.10988 125 TYR B C 1
ATOM 2665 O O . TYR B 1 125 ? 5.78995 16.22673 27.50549 1.000 57.23192 125 TYR B O 1
ATOM 2674 N N . GLY B 1 126 ? 6.23151 16.26004 29.71213 1.000 52.71249 126 GLY B N 1
ATOM 2675 C CA . GLY B 1 126 ? 7.64173 15.99806 29.51408 1.000 52.10793 126 GLY B CA 1
ATOM 2676 C C . GLY B 1 126 ? 8.36790 15.93978 30.83639 1.000 53.20724 126 GLY B C 1
ATOM 2677 O O . GLY B 1 126 ? 7.76862 15.67356 31.88006 1.000 51.59848 126 GLY B O 1
ATOM 2678 N N . VAL B 1 127 ? 9.67525 16.19395 30.78252 1.000 53.73232 127 VAL B N 1
ATOM 2679 C CA . VAL B 1 127 ? 10.47141 16.17254 32.00415 1.000 54.75584 127 VAL B CA 1
ATOM 2680 C C . VAL B 1 127 ? 10.21595 17.42051 32.84445 1.000 56.26153 127 VAL B C 1
ATOM 2681 O O . VAL B 1 127 ? 10.24106 17.35617 34.07887 1.000 55.66522 127 VAL B O 1
ATOM 2685 N N . ILE B 1 128 ? 9.94884 18.56117 32.20311 1.000 56.41865 128 ILE B N 1
ATOM 2686 C CA . ILE B 1 128 ? 9.69504 19.79362 32.94405 1.000 51.31456 128 ILE B CA 1
ATOM 2687 C C . ILE B 1 128 ? 8.44459 19.65567 33.80566 1.000 51.33304 128 ILE B C 1
ATOM 2688 O O . ILE B 1 128 ? 8.43343 20.05519 34.97656 1.000 51.13925 128 ILE B O 1
ATOM 2693 N N . LYS B 1 129 ? 7.37531 19.08388 33.24549 1.000 50.99695 129 LYS B N 1
ATOM 2694 C CA . LYS B 1 129 ? 6.12747 18.94315 33.99332 1.000 49.39540 129 LYS B CA 1
ATOM 2695 C C . LYS B 1 129 ? 6.32244 18.09451 35.24491 1.000 50.19595 129 LYS B C 1
ATOM 2696 O O . LYS B 1 129 ? 5.87781 18.46576 36.33744 1.000 48.54087 129 LYS B O 1
ATOM 2702 N N . TRP B 1 130 ? 6.99316 16.94973 35.10648 1.000 50.26064 130 TRP B N 1
ATOM 2703 C CA . TRP B 1 130 ? 7.13318 16.03032 36.22801 1.000 48.68026 130 TRP B CA 1
ATOM 2704 C C . TRP B 1 130 ? 8.22859 16.43698 37.20482 1.000 48.18003 130 TRP B C 1
ATOM 2705 O O . TRP B 1 130 ? 8.24656 15.93080 38.33182 1.000 48.06935 130 TRP B O 1
ATOM 2716 N N . VAL B 1 131 ? 9.13630 17.33177 36.80929 1.000 48.35765 131 VAL B N 1
ATOM 2717 C CA . VAL B 1 131 ? 10.11372 17.85417 37.75988 1.000 48.83306 131 VAL B CA 1
ATOM 2718 C C . VAL B 1 131 ? 9.42028 18.72558 38.80103 1.000 46.28890 131 VAL B C 1
ATOM 2719 O O . VAL B 1 131 ? 9.64889 18.58392 40.00775 1.000 45.07838 131 VAL B O 1
ATOM 2723 N N . PHE B 1 132 ? 8.54829 19.62996 38.35162 1.000 46.87181 132 PHE B N 1
ATOM 2724 C CA . PHE B 1 132 ? 7.79737 20.45397 39.29303 1.000 49.49136 132 PHE B CA 1
ATOM 2725 C C . PHE B 1 132 ? 6.74178 19.64127 40.03295 1.000 47.42450 132 PHE B C 1
ATOM 2726 O O . PHE B 1 132 ? 6.34219 20.01005 41.14373 1.000 45.48568 132 PHE B O 1
ATOM 2734 N N . PHE B 1 133 ? 6.27331 18.54294 39.43860 1.000 46.93581 133 PHE B N 1
ATOM 2735 C CA . PHE B 1 133 ? 5.41225 17.62973 40.17963 1.000 45.14896 133 PHE B CA 1
ATOM 2736 C C . PHE B 1 133 ? 6.17246 17.00019 41.33890 1.000 45.57708 133 PHE B C 1
ATOM 2737 O O . PHE B 1 133 ? 5.63951 16.87419 42.44805 1.000 44.94265 133 PHE B O 1
ATOM 2745 N N . ALA B 1 134 ? 7.42877 16.61206 41.10212 1.000 43.80105 134 ALA B N 1
ATOM 2746 C CA . ALA B 1 134 ? 8.24397 16.04104 42.16844 1.000 42.80885 134 ALA B CA 1
ATOM 2747 C C . ALA B 1 134 ? 8.56276 17.07682 43.24145 1.000 44.13897 134 ALA B C 1
ATOM 2748 O O . ALA B 1 134 ? 8.51371 16.77088 44.43894 1.000 45.16442 134 ALA B O 1
ATOM 2750 N N . TRP B 1 135 ? 8.89997 18.30522 42.83707 1.000 39.37111 135 TRP B N 1
ATOM 2751 C CA . TRP B 1 135 ? 9.18680 19.34213 43.82296 1.000 40.44469 135 TRP B CA 1
ATOM 2752 C C . TRP B 1 135 ? 7.93722 19.71698 44.60889 1.000 40.18143 135 TRP B C 1
ATOM 2753 O O . TRP B 1 135 ? 8.03099 20.08803 45.78533 1.000 36.83990 135 TRP B O 1
ATOM 2764 N N . SER B 1 136 ? 6.76359 19.61234 43.98028 1.000 40.89490 136 SER B N 1
ATOM 2765 C CA . SER B 1 136 ? 5.51393 19.88552 44.67896 1.000 37.12777 136 SER B CA 1
ATOM 2766 C C . SER B 1 136 ? 5.24455 18.83634 45.75176 1.000 38.91547 136 SER B C 1
ATOM 2767 O O . SER B 1 136 ? 4.81762 19.17232 46.86317 1.000 36.52585 136 SER B O 1
ATOM 2770 N N . CYS B 1 137 ? 5.49653 17.55935 45.43932 1.000 40.11940 137 CYS B N 1
ATOM 2771 C CA . CYS B 1 137 ? 5.31326 16.49736 46.42615 1.000 39.32746 137 CYS B CA 1
ATOM 2772 C C . CYS B 1 137 ? 6.32224 16.59921 47.56288 1.000 42.43630 137 CYS B C 1
ATOM 2773 O O . CYS B 1 137 ? 5.99889 16.25475 48.70590 1.000 43.65263 137 CYS B O 1
ATOM 2776 N N . ALA B 1 138 ? 7.54843 17.04183 47.27001 1.000 39.15753 138 ALA B N 1
ATOM 2777 C CA . ALA B 1 138 ? 8.53196 17.23882 48.32871 1.000 37.70161 138 ALA B CA 1
ATOM 2778 C C . ALA B 1 138 ? 8.04141 18.27482 49.33064 1.000 39.64737 138 ALA B C 1
ATOM 2779 O O . ALA B 1 138 ? 8.10286 18.05888 50.54715 1.000 38.12486 138 ALA B O 1
ATOM 2781 N N . ALA B 1 139 ? 7.53224 19.40543 48.83078 1.000 37.43293 139 ALA B N 1
ATOM 2782 C CA . ALA B 1 139 ? 6.92950 20.40153 49.70878 1.000 36.27604 139 ALA B CA 1
ATOM 2783 C C . ALA B 1 139 ? 5.70527 19.84841 50.42499 1.000 39.40229 139 ALA B C 1
ATOM 2784 O O . ALA B 1 139 ? 5.42872 20.23194 51.56745 1.000 38.19226 139 ALA B O 1
ATOM 2786 N N . PHE B 1 140 ? 4.95645 18.95696 49.77030 1.000 40.15848 140 PHE B N 1
ATOM 2787 C CA . PHE B 1 140 ? 3.83919 18.29863 50.43863 1.000 41.85147 140 PHE B CA 1
ATOM 2788 C C . PHE B 1 140 ? 4.32960 17.42928 51.59108 1.000 44.15170 140 PHE B C 1
ATOM 2789 O O . PHE B 1 140 ? 3.72720 17.42258 52.67148 1.000 45.53096 140 PHE B O 1
ATOM 2797 N N . ALA B 1 141 ? 5.42699 16.69598 51.38179 1.000 42.35059 141 ALA B N 1
ATOM 2798 C CA . ALA B 1 141 ? 5.99749 15.89113 52.45707 1.000 42.16047 141 ALA B CA 1
ATOM 2799 C C . ALA B 1 141 ? 6.42907 16.76227 53.62978 1.000 44.55318 141 ALA B C 1
ATOM 2800 O O . ALA B 1 141 ? 6.17293 16.42360 54.79153 1.000 47.11495 141 ALA B O 1
ATOM 2802 N N . GLY B 1 142 ? 7.08250 17.89103 53.34448 1.000 44.35197 142 GLY B N 1
ATOM 2803 C CA . GLY B 1 142 ? 7.46704 18.80272 54.41031 1.000 44.55586 142 GLY B CA 1
ATOM 2804 C C . GLY B 1 142 ? 6.27470 19.36064 55.16464 1.000 46.05717 142 GLY B C 1
ATOM 2805 O O . GLY B 1 142 ? 6.33544 19.56011 56.38141 1.000 45.27373 142 GLY B O 1
ATOM 2806 N N . VAL B 1 143 ? 5.17638 19.62787 54.45350 1.000 44.49521 143 VAL B N 1
ATOM 2807 C CA . VAL B 1 143 ? 3.95278 20.06937 55.11860 1.000 45.81781 143 VAL B CA 1
ATOM 2808 C C . VAL B 1 143 ? 3.44940 18.98275 56.05804 1.000 47.68040 143 VAL B C 1
ATOM 2809 O O . VAL B 1 143 ? 3.10167 19.24254 57.21689 1.000 45.61466 143 VAL B O 1
ATOM 2813 N N . LEU B 1 144 ? 3.41831 17.74198 55.56993 1.000 47.89458 144 LEU B N 1
ATOM 2814 C CA . LEU B 1 144 ? 2.97081 16.62696 56.39301 1.000 46.11765 144 LEU B CA 1
ATOM 2815 C C . LEU B 1 144 ? 3.96640 16.30594 57.49901 1.000 47.42728 144 LEU B C 1
ATOM 2816 O O . LEU B 1 144 ? 3.56732 15.83212 58.56725 1.000 47.36981 144 LEU B O 1
ATOM 2821 N N . TYR B 1 145 ? 5.25531 16.56429 57.27545 1.000 48.40182 145 TYR B N 1
ATOM 2822 C CA . TYR B 1 145 ? 6.24253 16.31878 58.32321 1.000 50.98896 145 TYR B CA 1
ATOM 2823 C C . TYR B 1 145 ? 5.99823 17.22067 59.52605 1.000 49.85473 145 TYR B C 1
ATOM 2824 O O . TYR B 1 145 ? 5.99232 16.75839 60.67278 1.000 48.02301 145 TYR B O 1
ATOM 2833 N N . LEU B 1 146 ? 5.80195 18.52083 59.27910 1.000 49.38499 146 LEU B N 1
ATOM 2834 C CA . LEU B 1 146 ? 5.53957 19.45553 60.36887 1.000 47.70546 146 LEU B CA 1
ATOM 2835 C C . LEU B 1 146 ? 4.24632 19.10800 61.09375 1.000 49.26449 146 LEU B C 1
ATOM 2836 O O . LEU B 1 146 ? 4.18602 19.15391 62.32768 1.000 50.71569 146 LEU B O 1
ATOM 2841 N N . LEU B 1 147 ? 3.20082 18.75570 60.34184 1.000 48.82004 147 LEU B N 1
ATOM 2842 C CA . LEU B 1 147 ? 1.92933 18.39833 60.96122 1.000 49.73688 147 LEU B CA 1
ATOM 2843 C C . LEU B 1 147 ? 2.08076 17.20120 61.89426 1.000 48.90773 147 LEU B C 1
ATOM 2844 O O . LEU B 1 147 ? 1.43310 17.14396 62.94557 1.000 49.90912 147 LEU B O 1
ATOM 2849 N N . TRP B 1 148 ? 2.94613 16.24514 61.54937 1.000 50.05689 148 TRP B N 1
ATOM 2850 C CA . TRP B 1 148 ? 3.00584 15.01891 62.34243 1.000 50.28760 148 TRP B CA 1
ATOM 2851 C C . TRP B 1 148 ? 4.08957 15.06609 63.42154 1.000 51.01341 148 TRP B C 1
ATOM 2852 O O . TRP B 1 148 ? 3.80045 14.81089 64.59276 1.000 55.10418 148 TRP B O 1
ATOM 2863 N N . LYS B 1 149 ? 5.33575 15.39668 63.05944 1.000 49.15442 149 LYS B N 1
ATOM 2864 C CA . LYS B 1 149 ? 6.37962 15.30805 64.08129 1.000 51.67872 149 LYS B CA 1
ATOM 2865 C C . LYS B 1 149 ? 6.41495 16.54444 64.98428 1.000 52.24248 149 LYS B C 1
ATOM 2866 O O . LYS B 1 149 ? 5.99755 16.43801 66.14371 1.000 52.29281 149 LYS B O 1
ATOM 2872 N N . PRO B 1 150 ? 6.87694 17.74051 64.52852 1.000 55.39313 150 PRO B N 1
ATOM 2873 C CA . PRO B 1 150 ? 7.10700 18.82090 65.50187 1.000 53.25958 150 PRO B CA 1
ATOM 2874 C C . PRO B 1 150 ? 5.84589 19.44738 66.07659 1.000 55.32346 150 PRO B C 1
ATOM 2875 O O . PRO B 1 150 ? 5.79107 19.70611 67.28341 1.000 55.58292 150 PRO B O 1
ATOM 2879 N N . VAL B 1 151 ? 4.83660 19.70452 65.23817 1.000 54.59910 151 VAL B N 1
ATOM 2880 C CA . VAL B 1 151 ? 3.65719 20.43149 65.70571 1.000 55.72803 151 VAL B CA 1
ATOM 2881 C C . VAL B 1 151 ? 2.79520 19.55394 66.60923 1.000 56.93782 151 VAL B C 1
ATOM 2882 O O . VAL B 1 151 ? 2.23427 20.03152 67.60293 1.000 54.93056 151 VAL B O 1
ATOM 2886 N N . ALA B 1 152 ? 2.66967 18.26393 66.27705 1.000 56.06818 152 ALA B N 1
ATOM 2887 C CA . ALA B 1 152 ? 1.89045 17.33418 67.09313 1.000 57.21997 152 ALA B CA 1
ATOM 2888 C C . ALA B 1 152 ? 2.54841 17.07691 68.44181 1.000 60.68979 152 ALA B C 1
ATOM 2889 O O . ALA B 1 152 ? 1.85772 16.78088 69.42808 1.000 64.45983 152 ALA B O 1
ATOM 2891 N N . SER B 1 153 ? 3.87756 17.20122 68.50311 1.000 58.82178 153 SER B N 1
ATOM 2892 C CA . SER B 1 153 ? 4.57795 17.08968 69.77555 1.000 58.76501 153 SER B CA 1
ATOM 2893 C C . SER B 1 153 ? 4.21993 18.24396 70.69085 1.000 61.34163 153 SER B C 1
ATOM 2894 O O . SER B 1 153 ? 4.19451 18.08027 71.91439 1.000 62.111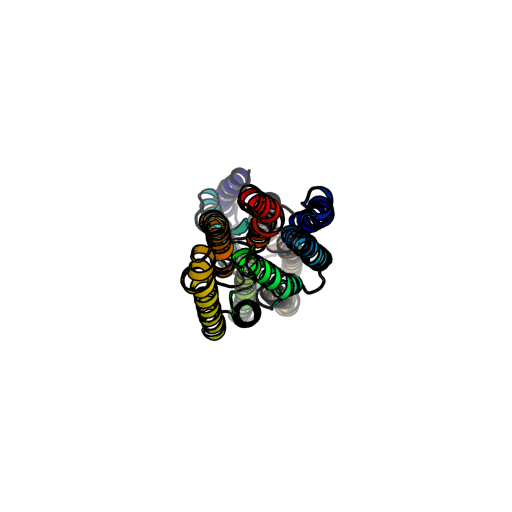51 153 SER B O 1
ATOM 2897 N N . ILE B 1 154 ? 3.94007 19.41276 70.11527 1.000 62.41256 154 ILE B N 1
ATOM 2898 C CA . ILE B 1 154 ? 3.48430 20.54243 70.91464 1.000 63.65320 154 ILE B CA 1
ATOM 2899 C C . ILE B 1 154 ? 2.04007 20.33424 71.33935 1.000 63.35065 154 ILE B C 1
ATOM 2900 O O . ILE B 1 154 ? 1.65413 20.66656 72.46716 1.000 66.30267 154 ILE B O 1
ATOM 2905 N N . ALA B 1 155 ? 1.22035 19.77771 70.44402 1.000 63.21015 155 ALA B N 1
ATOM 2906 C CA . ALA B 1 155 ? -0.15493 19.45569 70.79919 1.000 62.60926 155 ALA B CA 1
ATOM 2907 C C . ALA B 1 155 ? -0.21220 18.38511 71.87923 1.000 67.46978 155 ALA B C 1
ATOM 2908 O O . ALA B 1 155 ? -1.18490 18.32200 72.63798 1.000 73.98344 155 ALA B O 1
ATOM 2910 N N . SER B 1 156 ? 0.80884 17.53074 71.95816 1.000 67.70883 156 SER B N 1
ATOM 2911 C CA . SER B 1 156 ? 0.89771 16.53928 73.02037 1.000 69.14111 156 SER B CA 1
ATOM 2912 C C . SER B 1 156 ? 1.54135 17.08690 74.28655 1.000 68.72240 156 SER B C 1
ATOM 2913 O O . SER B 1 156 ? 1.39239 16.47781 75.35303 1.000 73.14086 156 SER B O 1
ATOM 2916 N N . GLN B 1 157 ? 2.24812 18.21838 74.19680 1.000 69.68284 157 GLN B N 1
ATOM 2917 C CA . GLN B 1 157 ? 2.80415 18.83069 75.39808 1.000 70.34016 157 GLN B CA 1
ATOM 2918 C C . GLN B 1 157 ? 1.70385 19.26090 76.35603 1.000 73.14696 157 GLN B C 1
ATOM 2919 O O . GLN B 1 157 ? 1.89687 19.22609 77.57498 1.000 80.34991 157 GLN B O 1
ATOM 2925 N N . GLN B 1 158 ? 0.54472 19.65055 75.83148 1.000 72.32436 158 GLN B N 1
ATOM 2926 C CA . GLN B 1 158 ? -0.60349 19.99610 76.64608 1.000 73.37134 158 GLN B CA 1
ATOM 2927 C C . GLN B 1 158 ? -1.72665 19.00026 76.38755 1.000 76.75237 158 GLN B C 1
ATOM 2928 O O . GLN B 1 158 ? -1.99472 18.65922 75.22457 1.000 77.31269 158 GLN B O 1
ATOM 2934 N N . PRO B 1 159 ? -2.37422 18.47507 77.43486 1.000 78.27809 159 PRO B N 1
ATOM 2935 C CA . PRO B 1 159 ? -3.51367 17.57994 77.21952 1.000 75.31961 159 PRO B CA 1
ATOM 2936 C C . PRO B 1 159 ? -4.84720 18.29069 77.41218 1.000 82.54879 159 PRO B C 1
ATOM 2937 O O . PRO B 1 159 ? -4.90435 19.34504 78.05653 1.000 80.94019 159 PRO B O 1
ATOM 2941 N N . GLY B 1 160 ? -5.92444 17.74155 76.85441 1.000 79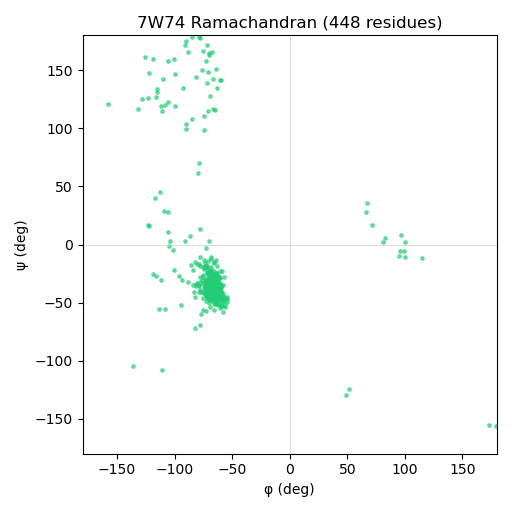.61478 160 GLY B N 1
ATOM 2942 C CA . GLY B 1 160 ? -5.87981 16.54326 76.03429 1.000 76.34802 160 GLY B CA 1
ATOM 2943 C C . GLY B 1 160 ? -6.23310 16.85804 74.59628 1.000 78.51326 160 GLY B C 1
ATOM 2944 O O . GLY B 1 160 ? -7.01815 16.14894 73.97150 1.000 77.59819 160 GLY B O 1
ATOM 2945 N N . VAL B 1 161 ? -5.65192 17.94486 74.07541 1.000 81.18874 161 VAL B N 1
ATOM 2946 C CA . VAL B 1 161 ? -5.88730 18.33931 72.68676 1.000 77.54979 161 VAL B CA 1
ATOM 2947 C C . VAL B 1 161 ? -5.15882 17.45286 71.69293 1.000 76.94429 161 VAL B C 1
ATOM 2948 O O . VAL B 1 161 ? -5.46541 17.50622 70.49457 1.000 75.28100 161 VAL B O 1
ATOM 2952 N N . SER B 1 162 ? -4.21816 16.63059 72.15892 1.000 72.82595 162 SER B N 1
ATOM 2953 C CA . SER B 1 162 ? -3.49263 15.74937 71.25028 1.000 67.59740 162 SER B CA 1
ATOM 2954 C C . SER B 1 162 ? -4.41097 14.77046 70.52662 1.000 69.85805 162 SER B C 1
ATOM 2955 O O . SER B 1 162 ? -4.23432 14.59785 69.30750 1.000 70.02804 162 SER B O 1
ATOM 2958 N N . PRO B 1 163 ? -5.37976 14.10696 71.18033 1.000 71.82827 163 PRO B N 1
ATOM 2959 C CA . PRO B 1 163 ? -6.32708 13.27946 70.40912 1.000 67.64564 163 PRO B CA 1
ATOM 2960 C C . PRO B 1 163 ? -7.09149 14.06080 69.35516 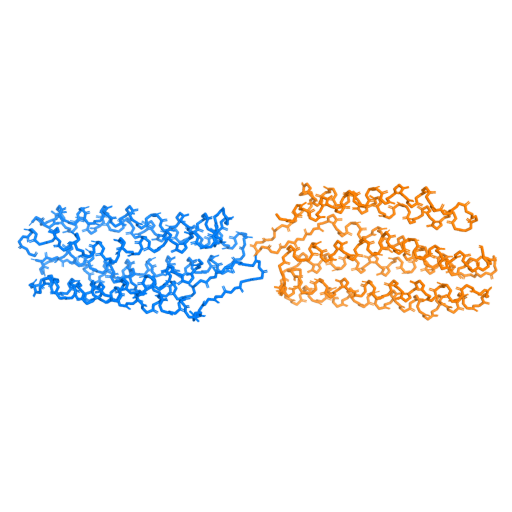1.000 65.72596 163 PRO B C 1
ATOM 2961 O O . PRO B 1 163 ? -7.16326 13.62681 68.19797 1.000 65.67943 163 PRO B O 1
ATOM 2965 N N . ALA B 1 164 ? -7.65842 15.21326 69.71929 1.000 65.36963 164 ALA B N 1
ATOM 2966 C CA . ALA B 1 164 ? -8.43699 15.98279 68.75520 1.000 61.99876 164 ALA B CA 1
ATOM 2967 C C . ALA B 1 164 ? -7.57202 16.49581 67.61201 1.000 60.42107 164 ALA B C 1
ATOM 2968 O O . ALA B 1 164 ? -8.04232 16.58393 66.47273 1.000 58.24351 164 ALA B O 1
ATOM 2970 N N . TYR B 1 165 ? -6.31289 16.83295 67.89238 1.000 64.96912 165 TYR B N 1
ATOM 2971 C CA . TYR B 1 165 ? -5.41340 17.29662 66.84154 1.000 59.49231 165 TYR B CA 1
ATOM 2972 C C . TYR B 1 165 ? -5.08671 16.17194 65.86627 1.000 61.26619 165 TYR B C 1
ATOM 2973 O O . TYR B 1 165 ? -5.18310 16.34633 64.64574 1.000 58.05153 165 TYR B O 1
ATOM 2982 N N . ARG B 1 166 ? -4.70589 15.00334 66.38936 1.000 63.02827 166 ARG B N 1
ATOM 2983 C CA . ARG B 1 166 ? -4.36107 13.88182 65.52227 1.000 58.65843 166 ARG B CA 1
ATOM 2984 C C . ARG B 1 166 ? -5.57559 13.36268 64.76564 1.000 56.00973 166 ARG B C 1
ATOM 2985 O O . ARG B 1 166 ? -5.43798 12.85427 63.64701 1.000 53.34255 166 ARG B O 1
ATOM 2993 N N . ARG B 1 167 ? -6.76722 13.47743 65.35398 1.000 60.16502 167 ARG B N 1
ATOM 2994 C CA . ARG B 1 167 ? -7.97401 13.08472 64.63695 1.000 59.77683 167 ARG B CA 1
ATOM 2995 C C . ARG B 1 167 ? -8.25079 14.01900 63.46563 1.000 57.15698 167 ARG B C 1
ATOM 2996 O O . ARG B 1 167 ? -8.73800 13.57301 62.42090 1.000 56.49094 167 ARG B O 1
ATOM 3004 N N . ASN B 1 168 ? -7.93822 15.30925 63.61292 1.000 58.28804 168 ASN B N 1
ATOM 3005 C CA . ASN B 1 168 ? -8.11535 16.24933 62.51153 1.000 57.12632 168 ASN B CA 1
ATOM 3006 C C . ASN B 1 168 ? -6.97210 16.17704 61.50694 1.000 55.19717 168 ASN B C 1
ATOM 3007 O O . ASN B 1 168 ? -7.19442 16.38389 60.30947 1.000 57.64515 168 ASN B O 1
ATOM 3012 N N . VAL B 1 169 ? -5.75292 15.88692 61.96473 1.000 53.15590 169 VAL B N 1
ATOM 3013 C CA . VAL B 1 169 ? -4.62870 15.77452 61.04066 1.000 54.13902 169 VAL B CA 1
ATOM 3014 C C . VAL B 1 169 ? -4.75434 14.51046 60.19817 1.000 51.63526 169 VAL B C 1
ATOM 3015 O O . VAL B 1 169 ? -4.51293 14.53049 58.98471 1.000 51.56498 169 VAL B O 1
ATOM 3019 N N . GLY B 1 170 ? -5.13928 13.39498 60.82159 1.000 50.49915 170 GLY B N 1
ATOM 3020 C CA . GLY B 1 170 ? -5.33962 12.16981 60.06467 1.000 47.60481 170 GLY B CA 1
ATOM 3021 C C . GLY B 1 170 ? -6.41139 12.31120 59.00160 1.000 46.86219 170 GLY B C 1
ATOM 3022 O O . GLY B 1 170 ? -6.26744 11.80042 57.88843 1.000 45.01697 170 GLY B O 1
ATOM 3023 N N . PHE B 1 171 ? -7.50015 13.01033 59.32925 1.000 49.60688 171 PHE B N 1
ATOM 3024 C CA . PHE B 1 171 ? -8.53293 13.28113 58.33548 1.000 46.94351 171 PHE B CA 1
ATOM 3025 C C . PHE B 1 171 ? -7.99083 14.16567 57.21943 1.000 49.33391 171 PHE B C 1
ATOM 3026 O O . PHE B 1 171 ? -8.21265 13.89298 56.03330 1.000 52.37348 171 PHE B O 1
ATOM 3034 N N . LEU B 1 172 ? -7.25545 15.21789 57.58256 1.000 49.40629 172 LEU B N 1
ATOM 3035 C CA . LEU B 1 172 ? -6.73782 16.14770 56.58572 1.000 50.14289 172 LEU B CA 1
ATOM 3036 C C . LEU B 1 172 ? -5.70648 15.47885 55.68312 1.000 50.42688 172 LEU B C 1
ATOM 3037 O O . LEU B 1 172 ? -5.69089 15.71619 54.46978 1.000 52.01330 172 LEU B O 1
ATOM 3042 N N . THR B 1 173 ? -4.84346 14.63341 56.25295 1.000 48.19961 173 THR B N 1
ATOM 3043 C CA . THR B 1 173 ? -3.75892 14.04345 55.47260 1.000 46.89553 173 THR B CA 1
ATOM 3044 C C . THR B 1 173 ? -4.28813 13.07507 54.41952 1.000 47.91583 173 THR B C 1
ATOM 3045 O O . THR B 1 173 ? -3.75817 13.01160 53.30385 1.000 44.76927 173 THR B O 1
ATOM 3049 N N . VAL B 1 174 ? -5.33477 12.31750 54.75059 1.000 47.04867 174 VAL B N 1
ATOM 3050 C CA . VAL B 1 174 ? -5.87297 11.34771 53.80145 1.000 49.25799 174 VAL B CA 1
ATOM 3051 C C . VAL B 1 174 ? -6.53545 12.05628 52.62591 1.000 49.40647 174 VAL B C 1
ATOM 3052 O O . VAL B 1 174 ? -6.39271 11.63828 51.47031 1.000 48.00307 174 VAL B O 1
ATOM 3056 N N . LEU B 1 175 ? -7.26191 13.14223 52.89548 1.000 50.63180 175 LEU B N 1
ATOM 3057 C CA . LEU B 1 175 ? -7.95324 13.84536 51.82023 1.000 48.15706 175 LEU B CA 1
ATOM 3058 C C . LEU B 1 175 ? -6.97525 14.59032 50.92180 1.000 47.17720 175 LEU B C 1
ATOM 3059 O O . LEU B 1 175 ? -7.08031 14.52164 49.69135 1.000 49.17080 175 LEU B O 1
ATOM 3064 N N . TRP B 1 176 ? -6.01695 15.30500 51.51484 1.000 44.59083 176 TRP B N 1
ATOM 3065 C CA . TRP B 1 176 ? -5.08613 16.09636 50.72066 1.000 43.62778 176 TRP B CA 1
ATOM 3066 C C . TRP B 1 176 ? -4.14460 15.23055 49.89402 1.000 45.90409 176 TRP B C 1
ATOM 3067 O O . TRP B 1 176 ? -3.63067 15.70226 48.87437 1.000 47.90469 176 TRP B O 1
ATOM 3078 N N . LEU B 1 177 ? -3.90726 13.98055 50.30461 1.000 44.34151 177 LEU B N 1
ATOM 3079 C CA . LEU B 1 177 ? -3.06914 13.08477 49.51569 1.000 42.67030 177 LEU B CA 1
ATOM 3080 C C . LEU B 1 177 ? -3.75775 12.62991 48.23770 1.000 40.85935 177 LEU B C 1
ATOM 3081 O O . LEU B 1 177 ? -3.08160 12.16945 47.31261 1.000 39.71812 177 LEU B O 1
ATOM 3086 N N . ILE B 1 178 ? -5.08355 12.74951 48.16373 1.000 43.37954 178 ILE B N 1
ATOM 3087 C CA . ILE B 1 178 ? -5.78901 12.36431 46.94710 1.000 47.42168 178 ILE B CA 1
ATOM 3088 C C . ILE B 1 178 ? -5.54123 13.37820 45.83413 1.000 47.03334 178 ILE B C 1
ATOM 3089 O O . ILE B 1 178 ? -5.50369 13.01510 44.65229 1.000 47.57967 178 ILE B O 1
ATOM 3094 N N . TYR B 1 179 ? -5.35626 14.65102 46.18586 1.000 43.19045 179 TYR B N 1
ATOM 3095 C CA . TYR B 1 179 ? -5.20376 15.68634 45.16688 1.000 43.95618 179 TYR B CA 1
ATOM 3096 C C . TYR B 1 179 ? -4.04722 15.42920 44.20244 1.000 44.37777 179 TYR B C 1
ATOM 3097 O O . TYR B 1 179 ? -4.25266 15.59279 42.98672 1.000 45.98501 179 TYR B O 1
ATOM 3106 N N . PRO B 1 180 ? -2.84337 15.03727 44.63602 1.000 42.52836 180 PRO B N 1
ATOM 3107 C CA . PRO B 1 180 ? -1.83089 14.65547 43.64013 1.000 43.31253 180 PRO B CA 1
ATOM 3108 C C . PRO B 1 180 ? -2.20718 13.40973 42.85258 1.000 44.89375 180 PRO B C 1
ATOM 3109 O O . PRO B 1 180 ? -1.78118 13.27452 41.69843 1.000 45.65373 180 PRO B O 1
ATOM 3113 N N . VAL B 1 181 ? -2.99270 12.49575 43.43096 1.000 39.82784 181 VAL B N 1
ATOM 3114 C CA . VAL B 1 181 ? -3.44453 11.33662 42.66675 1.000 41.86468 181 VAL B CA 1
ATOM 3115 C C . VAL B 1 181 ? -4.35518 11.77889 41.52798 1.000 43.60109 181 VAL B C 1
ATOM 3116 O O . VAL B 1 181 ? -4.23213 11.29649 40.39562 1.000 41.84091 181 VAL B O 1
ATOM 3120 N N . VAL B 1 182 ? -5.26933 12.71614 41.80411 1.000 47.45432 182 VAL B N 1
ATOM 3121 C CA . VAL B 1 182 ? -6.18374 13.20779 40.77545 1.000 44.61666 182 VAL B CA 1
ATOM 3122 C C . VAL B 1 182 ? -5.43825 14.03458 39.73592 1.000 45.69486 182 VAL B C 1
ATOM 3123 O O . VAL B 1 182 ? -5.79820 14.02322 38.55198 1.000 45.56387 182 VAL B O 1
ATOM 3127 N N . PHE B 1 183 ? -4.39348 14.75934 40.15316 1.000 44.74711 183 PHE B N 1
ATOM 3128 C CA . PHE B 1 183 ? -3.59395 15.54194 39.21265 1.000 42.43904 183 PHE B CA 1
ATOM 3129 C C . PHE B 1 183 ? -2.89978 14.64456 38.19533 1.000 46.23379 183 PHE B C 1
ATOM 3130 O O . PHE B 1 183 ? -2.91690 14.93267 36.99251 1.000 47.93112 183 PHE B O 1
ATOM 3138 N N . ALA B 1 184 ? -2.28306 13.55349 38.65939 1.000 44.12267 184 ALA B N 1
ATOM 3139 C CA . ALA B 1 184 ? -1.52753 12.68677 37.75952 1.000 45.42402 184 ALA B CA 1
ATOM 3140 C C . ALA B 1 184 ? -2.44183 11.97106 36.77230 1.000 46.69655 184 ALA B C 1
ATOM 3141 O O . ALA B 1 184 ? -2.10231 11.84007 35.59135 1.000 45.81735 184 ALA B O 1
ATOM 3143 N N . VAL B 1 185 ? -3.60897 11.50999 37.23135 1.000 43.09921 185 VAL B N 1
ATOM 3144 C CA . VAL B 1 185 ? -4.48663 10.73514 36.35902 1.000 46.23591 185 VAL B CA 1
ATOM 3145 C C . VAL B 1 185 ? -5.19093 11.63807 35.35511 1.000 49.24729 185 VAL B C 1
ATOM 3146 O O . VAL B 1 185 ? -5.55618 11.19338 34.26113 1.000 49.89003 185 VAL B O 1
ATOM 3150 N N . GLY B 1 186 ? -5.38375 12.91208 35.69202 1.000 49.33952 186 GLY B N 1
ATOM 3151 C CA . GLY B 1 186 ? -6.08730 13.81634 34.81877 1.000 48.11003 186 GLY B CA 1
ATOM 3152 C C . GLY B 1 186 ? -5.21032 14.31840 33.69674 1.000 47.40957 186 GLY B C 1
ATOM 3153 O O . GLY B 1 186 ? -4.01131 13.99385 33.59476 1.000 49.02785 186 GLY B O 1
ATOM 3154 N N . PRO B 1 187 ? -5.80877 15.14326 32.82501 1.000 49.22109 187 PRO B N 1
ATOM 3155 C CA . PRO B 1 187 ? -5.03726 15.71083 31.70340 1.000 46.93263 187 PRO B CA 1
ATOM 3156 C C . PRO B 1 187 ? -3.86715 16.56317 32.14724 1.000 47.12668 187 PRO B C 1
ATOM 3157 O O . PRO B 1 187 ? -2.91589 16.73856 31.37374 1.000 47.47654 187 PRO B O 1
ATOM 3161 N N . GLU B 1 188 ? -3.90260 17.09729 33.36975 1.000 48.63664 188 GLU B N 1
ATOM 3162 C CA . GLU B 1 188 ? -2.76134 17.83474 33.89361 1.000 46.44231 188 GLU B CA 1
ATOM 3163 C C . GLU B 1 188 ? -1.53597 16.94816 34.05492 1.000 44.40094 188 GLU B C 1
ATOM 3164 O O . GLU B 1 188 ? -0.43360 17.46933 34.24267 1.000 46.97025 188 GLU B O 1
ATOM 3170 N N . GLY B 1 189 ? -1.69776 15.62796 33.97108 1.000 46.16160 189 GLY B N 1
ATOM 3171 C CA . GLY B 1 189 ? -0.57964 14.71028 34.08025 1.000 47.78535 189 GLY B CA 1
ATOM 3172 C C . GLY B 1 189 ? -0.61803 13.60901 33.04110 1.000 46.19152 189 GLY B C 1
ATOM 3173 O O . GLY B 1 189 ? -0.32105 13.85256 31.86796 1.000 45.77356 189 GLY B O 1
ATOM 3174 N N . PHE B 1 190 ? -0.98920 12.39497 33.46477 1.000 50.17706 190 PHE B N 1
ATOM 3175 C CA . PHE B 1 190 ? -1.05683 11.24806 32.56455 1.000 51.07617 190 PHE B CA 1
ATOM 3176 C C . PHE B 1 190 ? -2.22995 11.31694 31.60182 1.000 48.85630 190 PHE B C 1
ATOM 3177 O O . PHE B 1 190 ? -2.14276 10.75202 30.50661 1.000 50.44732 190 PHE B O 1
ATOM 3185 N N . TRP B 1 191 ? -3.32996 11.95945 32.00010 1.000 49.21838 191 TRP B N 1
ATOM 3186 C CA . TRP B 1 191 ? -4.54391 12.04300 31.18286 1.000 50.63743 191 TRP B CA 1
ATOM 3187 C C . TRP B 1 191 ? -5.20684 10.67581 31.02318 1.000 48.35359 191 TRP B C 1
ATOM 3188 O O . TRP B 1 191 ? -5.75642 10.35966 29.96834 1.000 46.85926 191 TRP B O 1
ATOM 3199 N N . ALA B 1 192 ? -5.14954 9.86220 32.08030 1.000 49.75891 192 ALA B N 1
ATOM 3200 C CA . ALA B 1 192 ? -5.80036 8.55943 32.05952 1.000 49.98544 192 ALA B CA 1
ATOM 3201 C C . ALA B 1 192 ? -7.30952 8.67241 32.21778 1.000 52.69573 192 ALA B C 1
ATOM 3202 O O . ALA B 1 192 ? -8.03179 7.72793 31.87610 1.000 52.26642 192 ALA B O 1
ATOM 3204 N N . VAL B 1 193 ? -7.79889 9.80067 32.72995 1.000 54.17137 193 VAL B N 1
ATOM 3205 C CA . VAL B 1 193 ? -9.22613 10.05270 32.86465 1.000 54.85106 193 VAL B CA 1
ATOM 3206 C C . VAL B 1 193 ? -9.56151 11.36585 32.17098 1.000 55.97211 193 VAL B C 1
ATOM 3207 O O . VAL B 1 193 ? -8.69443 12.20390 31.90872 1.000 52.14699 193 VAL B O 1
ATOM 3211 N N . SER B 1 194 ? -10.84762 11.53775 31.88012 1.000 59.72149 194 SER B N 1
ATOM 3212 C CA . SER B 1 194 ? -11.30696 12.72244 31.17487 1.000 54.41854 194 SER B CA 1
ATOM 3213 C C . SER B 1 194 ? -11.19980 13.96029 32.06113 1.000 53.84804 194 SER B C 1
ATOM 3214 O O . SER B 1 194 ? -11.06854 13.87794 33.28710 1.000 51.77024 194 SER B O 1
ATOM 3217 N N . ASP B 1 195 ? -11.25923 15.12630 31.41318 1.000 52.22002 195 ASP B N 1
ATOM 3218 C CA . ASP B 1 195 ? -11.24496 16.38518 32.15068 1.000 52.60208 195 ASP B CA 1
ATOM 3219 C C . ASP B 1 195 ? -12.46368 16.50468 33.05701 1.000 51.55054 195 ASP B C 1
ATOM 3220 O O . ASP B 1 195 ? -12.35924 16.97868 34.19479 1.000 46.68450 195 ASP B O 1
ATOM 3225 N N . ALA B 1 196 ? -13.62807 16.06745 32.57020 1.000 55.85888 196 ALA B N 1
ATOM 3226 C CA . ALA B 1 196 ? -14.84857 16.13653 33.36564 1.000 53.64562 196 ALA B CA 1
ATOM 3227 C C . ALA B 1 196 ? -14.76379 15.26551 34.61184 1.000 51.16434 196 ALA B C 1
ATOM 3228 O O . ALA B 1 196 ? -15.35307 15.60683 35.64361 1.000 52.00175 196 ALA B O 1
ATOM 3230 N N . THR B 1 197 ? -14.03936 14.14613 34.54184 1.000 52.33897 197 THR B N 1
ATOM 3231 C CA . THR B 1 197 ? -13.87640 13.30371 35.72328 1.000 51.71595 197 THR B CA 1
ATOM 3232 C C . THR B 1 197 ? -13.10124 14.03238 36.81485 1.000 50.46374 197 THR B C 1
ATOM 3233 O O . THR B 1 197 ? -13.45591 13.95053 37.99657 1.000 49.50340 197 THR B O 1
ATOM 3237 N N . THR B 1 198 ? -12.04670 14.75876 36.43611 1.000 51.03072 198 THR B N 1
ATOM 3238 C CA . THR B 1 198 ? -11.27517 15.51574 37.41668 1.000 48.59195 198 THR B CA 1
ATOM 3239 C C . THR B 1 198 ? -12.11571 16.60795 38.06318 1.000 46.73112 198 THR B C 1
ATOM 3240 O O . THR B 1 198 ? -11.98048 16.87249 39.26258 1.000 48.19357 198 THR B O 1
ATOM 3244 N N . VAL B 1 199 ? -12.97937 17.26107 37.28285 1.000 50.48354 199 VAL B N 1
ATOM 3245 C CA . VAL B 1 199 ? -13.83587 18.30893 37.83418 1.000 51.68266 199 VAL B CA 1
ATOM 3246 C C . VAL B 1 199 ? -14.77582 17.73126 38.88342 1.000 49.17596 199 VAL B C 1
ATOM 3247 O O . VAL B 1 199 ? -15.02513 18.35252 39.92338 1.000 48.64163 199 VAL B O 1
ATOM 3251 N N . TRP B 1 200 ? -15.30789 16.53271 38.63136 1.000 49.10465 200 TRP B N 1
ATOM 3252 C CA . TRP B 1 200 ? -16.22550 15.91263 39.58161 1.000 46.14095 200 TRP B CA 1
ATOM 3253 C C . TRP B 1 200 ? -15.49754 15.47341 40.84529 1.000 42.80982 200 TRP B C 1
ATOM 3254 O O . TRP B 1 200 ? -15.96287 15.72811 41.96219 1.000 40.03908 200 TRP B O 1
ATOM 3265 N N . VAL B 1 201 ? -14.35193 14.80702 40.68779 1.000 43.68949 201 VAL B N 1
ATOM 3266 C CA . VAL B 1 201 ? -13.65457 14.25266 41.84344 1.000 41.78932 201 VAL B CA 1
ATOM 3267 C C . VAL B 1 201 ? -13.10361 15.36890 42.72194 1.000 40.99510 201 VAL B C 1
ATOM 3268 O O . VAL B 1 201 ? -13.20258 15.31213 43.95400 1.000 38.47203 201 VAL B O 1
ATOM 3272 N N . PHE B 1 202 ? -12.53070 16.40800 42.10730 1.000 42.23515 202 PHE B N 1
ATOM 3273 C CA . PHE B 1 202 ? -12.07426 17.55869 42.88033 1.000 41.92802 202 PHE B CA 1
ATOM 3274 C C . PHE B 1 202 ? -13.22640 18.22898 43.61857 1.000 41.17384 202 PHE B C 1
ATOM 3275 O O . PHE B 1 202 ? -13.04163 18.72643 44.73443 1.000 39.78838 202 PHE B O 1
ATOM 3283 N N . LEU B 1 203 ? -14.41977 18.24464 43.02111 1.000 41.84600 203 LEU B N 1
ATOM 3284 C CA . LEU B 1 203 ? -15.58900 18.76440 43.72308 1.000 41.54087 203 LEU B CA 1
ATOM 3285 C C . LEU B 1 203 ? -15.91279 17.92470 44.95362 1.000 42.56278 203 LEU B C 1
ATOM 3286 O O . LEU B 1 203 ? -16.23490 18.46722 46.01758 1.000 43.11425 203 LEU B O 1
ATOM 3291 N N . VAL B 1 204 ? -15.83477 16.59851 44.82866 1.000 38.61064 204 VAL B N 1
ATOM 3292 C CA . VAL B 1 204 ? -16.08572 15.73545 45.97690 1.000 38.62465 204 VAL B CA 1
ATOM 3293 C C . VAL B 1 204 ? -14.99372 15.91232 47.02566 1.000 42.85345 204 VAL B C 1
ATOM 3294 O O . VAL B 1 204 ? -15.26754 15.91174 48.23192 1.000 43.56298 204 VAL B O 1
ATOM 3298 N N . LEU B 1 205 ? -13.74239 16.07837 46.58623 1.000 41.39416 205 LEU B N 1
ATOM 3299 C CA . LEU B 1 205 ? -12.65298 16.32327 47.52682 1.000 40.88228 205 LEU B CA 1
ATOM 3300 C C . LEU B 1 205 ? -12.79407 17.68407 48.19887 1.000 41.40420 205 LEU B C 1
ATOM 3301 O O . LEU B 1 205 ? -12.55890 17.81246 49.40575 1.000 42.24945 205 LEU B O 1
ATOM 3306 N N . ASP B 1 206 ? -13.17940 18.70989 47.43578 1.000 43.37518 206 ASP B N 1
ATOM 3307 C CA . ASP B 1 206 ? -13.30257 20.05276 47.99723 1.000 43.14760 206 ASP B CA 1
ATOM 3308 C C . ASP B 1 206 ? -14.43435 20.12803 49.01470 1.000 44.99961 206 ASP B C 1
ATOM 3309 O O . ASP B 1 206 ? -14.26484 20.69539 50.10037 1.000 47.73419 206 ASP B O 1
ATOM 3314 N N . VAL B 1 207 ? -15.60323 19.57193 48.67797 1.000 43.23943 207 VAL B N 1
ATOM 3315 C CA . VAL B 1 207 ? -16.71422 19.56222 49.62763 1.000 46.96302 207 VAL B CA 1
ATOM 3316 C C . VAL B 1 207 ? -16.32299 18.81896 50.89745 1.000 47.13579 207 VAL B C 1
ATOM 3317 O O . VAL B 1 207 ? -16.74022 19.19212 52.00136 1.000 48.63595 207 VAL B O 1
ATOM 3321 N N . LEU B 1 208 ? -15.50332 17.77277 50.77021 1.000 45.81320 208 LEU B N 1
ATOM 3322 C CA . LEU B 1 208 ? -15.04120 17.04985 51.95047 1.000 46.79218 208 LEU B CA 1
ATOM 3323 C C . LEU B 1 208 ? -14.02217 17.86352 52.73842 1.000 48.92814 208 LEU B C 1
ATOM 3324 O O . LEU B 1 208 ? -14.02417 17.83965 53.97444 1.000 50.00685 208 LEU B O 1
ATOM 3329 N N . ALA B 1 209 ? -13.15194 18.59746 52.04363 1.000 50.16658 209 ALA B N 1
ATOM 3330 C CA . ALA B 1 209 ? -12.07275 19.33877 52.68875 1.000 48.50699 209 ALA B CA 1
ATOM 3331 C C . ALA B 1 209 ? -12.49878 20.70183 53.21969 1.000 50.40838 209 ALA B C 1
ATOM 3332 O O . ALA B 1 209 ? -11.99875 21.13372 54.26497 1.000 52.09338 209 ALA B O 1
ATOM 3334 N N . LYS B 1 210 ? -13.40809 21.39122 52.53216 1.000 50.57059 210 LYS B N 1
ATOM 3335 C CA . LYS B 1 210 ? -13.77840 22.75429 52.89599 1.000 47.39112 210 LYS B CA 1
ATOM 3336 C C . LYS B 1 210 ? -15.08321 22.85036 53.67126 1.000 49.16648 210 LYS B C 1
ATOM 3337 O O . LYS B 1 210 ? -15.29716 23.84668 54.37108 1.000 51.48003 210 LYS B O 1
ATOM 3343 N N . VAL B 1 211 ? -15.95523 21.85636 53.56631 1.000 46.67246 211 VAL B N 1
ATOM 3344 C CA . VAL B 1 211 ? -17.23845 21.85981 54.25519 1.000 47.59809 211 VAL B CA 1
ATOM 3345 C C . VAL B 1 211 ? -17.30143 20.76775 55.31744 1.000 50.86868 211 VAL B C 1
ATOM 3346 O O . VAL B 1 211 ? -17.56078 21.04577 56.48957 1.000 50.40963 211 VAL B O 1
ATOM 3350 N N . VAL B 1 212 ? -17.05541 19.51416 54.92097 1.000 51.57642 212 VAL B N 1
ATOM 3351 C CA . VAL B 1 212 ? -17.16344 18.39307 55.85134 1.000 46.52335 212 VAL B CA 1
ATOM 3352 C C . VAL B 1 212 ? -16.08313 18.47409 56.92302 1.000 47.59204 212 VAL B C 1
ATOM 3353 O O . VAL B 1 212 ? -16.33738 18.18124 58.09711 1.000 49.47225 212 VAL B O 1
ATOM 3357 N N . TYR B 1 213 ? -14.86710 18.88188 56.54705 1.000 48.11902 213 TYR B N 1
ATOM 3358 C CA . TYR B 1 213 ? -13.80063 19.00710 57.53826 1.000 50.41732 213 TYR B CA 1
ATOM 3359 C C . TYR B 1 213 ? -14.07167 20.13534 58.52868 1.000 49.86382 213 TYR B C 1
ATOM 3360 O O . TYR B 1 213 ? -13.58222 20.09062 59.66288 1.000 47.51896 213 TYR B O 1
ATOM 3369 N N . ALA B 1 214 ? -14.83957 21.15007 58.12619 1.000 49.00162 214 ALA B N 1
ATOM 3370 C CA . ALA B 1 214 ? -15.14155 22.25124 59.03469 1.000 46.62551 214 ALA B CA 1
ATOM 3371 C C . ALA B 1 214 ? -15.94674 21.76753 60.23339 1.000 48.63268 214 ALA B C 1
ATOM 3372 O O . ALA B 1 214 ? -15.59207 22.03826 61.38635 1.000 51.51599 214 ALA B O 1
ATOM 3374 N N . PHE B 1 215 ? -17.03814 21.04397 59.98007 1.000 48.66527 215 PHE B N 1
ATOM 3375 C CA . PHE B 1 215 ? -17.85694 20.54917 61.08084 1.000 50.95768 215 PHE B CA 1
ATOM 3376 C C . PHE B 1 215 ? -17.16727 19.41523 61.83002 1.000 49.01072 215 PHE B C 1
ATOM 3377 O O . PHE B 1 215 ? -17.35137 19.27332 63.04450 1.000 50.32418 215 PHE B O 1
ATOM 3385 N N . THR B 1 216 ? -16.36784 18.60804 61.13231 1.000 48.08806 216 THR B N 1
ATOM 3386 C CA . THR B 1 216 ? -15.68692 17.49405 61.78418 1.000 49.84459 216 THR B CA 1
ATOM 3387 C C . THR B 1 216 ? -14.56291 17.98723 62.68607 1.000 51.48835 216 THR B C 1
ATOM 3388 O O . THR B 1 216 ? -14.42589 17.53220 63.82834 1.000 52.95667 216 THR B O 1
ATOM 3392 N N . SER B 1 217 ? -13.75148 18.92598 62.19071 1.000 53.06934 217 SER B N 1
ATOM 3393 C CA . SER B 1 217 ? -12.65522 19.45577 62.99464 1.000 50.58716 217 SER B CA 1
ATOM 3394 C C . SER B 1 217 ? -13.17554 20.21997 64.20526 1.000 53.17164 217 SER B C 1
ATOM 3395 O O . SER B 1 217 ? -12.56906 20.17605 65.28100 1.000 55.10126 217 SER B O 1
ATOM 3398 N N . GLU B 1 218 ? -14.29673 20.93035 64.04943 1.000 53.28766 218 GLU B N 1
ATOM 3399 C CA . GLU B 1 218 ? -14.85803 21.67892 65.16903 1.000 55.79470 218 GLU B CA 1
ATOM 3400 C C . GLU B 1 218 ? -15.40704 20.74779 66.24287 1.000 60.31763 218 GLU B C 1
ATOM 3401 O O . GLU B 1 218 ? -15.21459 20.99308 67.43859 1.000 61.09833 218 GLU B O 1
ATOM 3407 N N . ARG B 1 219 ? -16.09567 19.67693 65.84134 1.000 58.51274 219 ARG B N 1
ATOM 3408 C CA . ARG B 1 219 ? -16.68589 18.78277 66.83118 1.000 61.01377 219 ARG B CA 1
ATOM 3409 C C . ARG B 1 219 ? -15.61140 18.02132 67.59964 1.000 65.75682 219 ARG B C 1
ATOM 3410 O O . ARG B 1 219 ? -15.70521 17.87576 68.82404 1.000 69.02486 219 ARG B O 1
ATOM 3418 N N . ASN B 1 220 ? -14.58609 17.52283 66.90230 1.000 64.53195 220 ASN B N 1
ATOM 3419 C CA . ASN B 1 220 ? -13.47167 16.88391 67.59714 1.000 61.78083 220 ASN B CA 1
ATOM 3420 C C . ASN B 1 220 ? -12.79073 17.86164 68.54440 1.000 63.30376 220 ASN B C 1
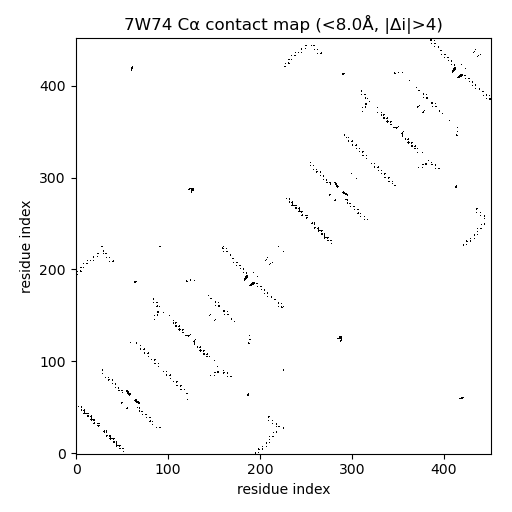ATOM 3421 O O . ASN B 1 220 ? -12.42351 17.49932 69.66815 1.000 66.32354 220 ASN B O 1
ATOM 3426 N N . LEU B 1 221 ? -12.62683 19.11046 68.11037 1.000 62.16751 221 LEU B N 1
ATOM 3427 C CA . LEU B 1 221 ? -12.03385 20.15286 68.93550 1.000 63.37840 221 LEU B CA 1
ATOM 3428 C C . LEU B 1 221 ? -13.00253 20.71182 69.97002 1.000 67.66597 221 LEU B C 1
ATOM 3429 O O . LEU B 1 221 ? -12.56980 21.45422 70.85944 1.000 70.21198 221 LEU B O 1
ATOM 3434 N N . ARG B 1 222 ? -14.29431 20.37776 69.87293 1.000 68.26538 222 ARG B N 1
ATOM 3435 C CA . ARG B 1 222 ? -15.26484 20.82277 70.86826 1.000 64.90448 222 ARG B CA 1
ATOM 3436 C C . ARG B 1 222 ? -15.25196 19.92176 72.09673 1.000 69.38016 222 ARG B C 1
ATOM 3437 O O . ARG B 1 222 ? -15.24260 20.41539 73.23066 1.000 70.75995 222 ARG B O 1
ATOM 3445 N N . ALA B 1 223 ? -15.23220 18.60158 71.88744 1.000 69.39414 223 ALA B N 1
ATOM 3446 C CA . ALA B 1 223 ? -15.21704 17.63595 72.98072 1.000 69.99341 223 ALA B CA 1
ATOM 3447 C C . ALA B 1 223 ? -13.93381 17.69602 73.79494 1.000 75.27097 223 ALA B C 1
ATOM 3448 O O . ALA B 1 223 ? -13.88927 17.14059 74.89884 1.000 81.19882 223 ALA B O 1
ATOM 3450 N N . VAL B 1 224 ? -12.90083 18.35336 73.27786 1.000 74.61744 224 VAL B N 1
ATOM 3451 C CA . VAL B 1 224 ? -11.63624 18.54388 73.98336 1.000 76.53668 224 VAL B CA 1
ATOM 3452 C C . VAL B 1 224 ? -11.87362 19.57577 75.08174 1.000 80.69226 224 VAL B C 1
ATOM 3453 O O . VAL B 1 224 ? -12.84748 20.34536 74.99224 1.000 77.89066 224 VAL B O 1
ATOM 3457 N N . PRO B 1 225 ? -11.04097 19.62392 76.15448 1.000 80.04295 225 PRO B N 1
ATOM 3458 C CA . PRO B 1 225 ? -11.30270 20.67101 77.17241 1.000 81.14476 225 PRO B CA 1
ATOM 3459 C C . PRO B 1 225 ? -10.78480 22.04220 76.75327 1.000 80.16430 225 PRO B C 1
ATOM 3460 O O . PRO B 1 225 ? -9.81778 22.57717 77.30129 1.000 82.86476 225 PRO B O 1
ATOM 3464 N N . VAL B 1 226 ? -11.43683 22.64159 75.75920 1.000 78.29746 226 VAL B N 1
ATOM 3465 C CA . VAL B 1 226 ? -11.10726 24.00968 75.35635 1.000 78.16803 226 VAL B CA 1
ATOM 3466 C C . VAL B 1 226 ? -12.36469 24.78529 74.97319 1.000 82.78225 226 VAL B C 1
ATOM 3467 O O . VAL B 1 226 ? -13.35060 24.20757 74.50507 1.000 78.36770 226 VAL B O 1
#

Solvent-accessible surface area: 20670 Å² total; per-residue (Å²): 149,32,100,70,0,4,64,66,0,61,82,53,0,34,116,9,8,116,43,3,112,121,155,1,24,90,184,57,53,11,74,34,10,3,80,49,5,13,40,0,0,130,51,0,4,68,8,6,70,32,7,77,122,40,92,22,47,83,125,38,68,63,41,6,26,0,6,59,13,10,8,81,4,22,21,125,0,14,15,58,5,0,17,3,6,0,20,5,0,12,28,63,34,241,104,58,203,31,100,92,41,64,35,83,43,1,39,64,54,0,52,79,21,14,67,12,12,45,69,0,0,72,11,56,128,12,77,62,8,58,81,59,42,62,156,14,49,55,12,14,59,18,0,31,125,29,0,73,130,25,1,9,69,23,0,67,146,31,120,24,6,20,63,8,1,126,164,8,0,22,67,2,15,100,10,15,79,71,31,34,89,10,17,15,59,1,9,7,4,117,103,87,46,61,29,30,55,6,3,108,57,3,7,85,10,2,36,60,4,7,22,57,7,5,75,46,0,5,161,37,3,128,90,19,128,45,148,51,108,71,1,3,73,73,0,52,79,50,0,34,114,8,12,116,40,3,119,110,158,7,18,87,178,57,48,5,70,34,6,2,81,51,4,12,43,0,0,130,50,0,5,68,7,5,68,35,2,77,116,41,87,24,40,72,103,45,88,53,7,4,20,0,2,55,12,11,8,84,2,22,23,119,0,14,13,56,4,0,13,3,5,0,24,5,0,18,23,51,40,210,121,61,198,35,84,77,44,54,37,86,42,0,40,71,55,0,51,77,22,13,68,11,12,38,72,0,0,74,14,100,145,30,120,109,4,62,80,62,40,60,160,12,49,56,11,12,60,20,0,23,129,25,0,95,141,31,0,12,55,18,0,64,115,15,122,27,6,21,75,4,3,139,142,5,0,22,53,2,14,92,18,13,80,64,33,34,88,9,17,15,50,1,10,10,4,122,62,67,49,13,29,19,50,8,3,108,55,2,9,85,12,1,37,61,4,6,19,57,6,4,85,46,0,9,154,34,2,128,88,15,115,60

B-factor: mean 50.79, std 10.61, range [32.13, 102.05]

Nearest PDB structures (foldseek):
  7w74-assembly2_B  TM=1.004E+00  e=4.919E-31  Pseudomonas putida
  8anq-assembly2_T  TM=9.743E-01  e=2.321E-19  Sphingomonas paucimobilis
  8xx8-assembly1_B  TM=9.274E-01  e=4.545E-13  Salinarimonas soli
  7zni-assembly1_B  TM=9.307E-01  e=4.545E-13  Bacillus coahuilensis
  7zn0-assembly1_B  TM=9.233E-01  e=1.555E-12  Bacillus coahuilensis